Protein AF-0000000069398209 (afdb_homodimer)

Sequence (458 aa):
MAYCRQQQWPCTPEEMYFNAKDELITIVPNFSVPTENATCICISGEWGPFQPNRECAVPLWLAHTLWKRKRCSIRPPSWMAVEHLDAVLGLERQDASAFQPLPSHYIEVAHFLFTSGTDGNLPQEVFGDELSRVKDLVELVQKARWNKIMAGLATLQGAITVKLNNLAAMEINAVRPFFLGSLNMFYTYQRMEEAAIGGGSQLGGSLAPSTQPLQQQPARQLRRAGGVRMAYCRQQQWPCTPEEMYFNAKDELITIVPNFSVPTENATCICISGEWGPFQPNRECAVPLWLAHTLWKRKRCSIRPPSWMAVEHLDAVLGLERQDASAFQPLPSHYIEVAHFLFTSGTDGNLPQEVFGDELSRVKDLVELVQKARWNKIMAGLATLQGAITVKLNNLAAMEINAVRPFFLGSLNMFYTYQRMEEAAIGGGSQLGGSLAPSTQPLQQQPARQLRRAGGVR

InterPro domains:
  IPR007257 DNA replication complex GINS protein Psf2 [PTHR12772] (9-194)
  IPR021151 GINS subunit, domain A [PF05916] (79-186)
  IPR036224 GINS, helical bundle-like domain superfamily [SSF158573] (76-190)
  IPR056784 DNA replication complex GINS protein PSF2, N-terminal domain [PF25005] (12-74)
  IPR056784 DNA replication complex GINS protein PSF2, N-terminal domain [cd21694] (12-77)

Solvent-accessible surface area (backbone atoms only — not comparable to full-atom values): 26069 Å² total; per-residue (Å²): 134,74,71,63,92,59,81,78,58,94,58,50,72,68,51,33,44,64,72,33,31,75,41,74,40,44,31,32,26,70,43,66,45,97,39,99,68,16,47,47,80,49,98,91,41,76,37,49,43,32,31,60,86,32,72,27,58,37,32,37,53,57,50,49,53,36,38,76,68,68,39,35,46,59,48,69,59,76,72,63,34,60,72,48,38,52,50,48,38,54,48,44,70,70,35,81,68,50,54,61,86,57,62,48,48,47,66,34,50,49,49,44,51,66,47,71,18,78,91,46,66,42,34,50,68,44,44,46,91,46,35,68,60,38,51,50,45,53,50,50,38,50,48,53,52,46,52,46,49,50,52,51,48,52,55,47,52,54,52,49,53,59,56,53,38,54,57,28,55,66,55,49,62,59,47,45,57,54,57,54,44,54,55,47,45,54,54,49,50,53,52,48,51,49,49,58,63,63,54,66,70,65,78,71,66,76,73,57,76,74,71,62,70,76,68,73,70,70,72,76,71,73,70,71,77,72,74,78,122,132,76,72,63,91,58,81,78,57,93,58,51,73,68,51,34,43,63,72,33,30,75,41,74,39,43,30,30,25,70,45,67,44,97,40,99,67,16,46,47,80,48,98,92,42,76,36,49,43,32,30,59,87,33,74,26,59,35,32,37,53,58,49,49,53,36,37,75,69,67,39,36,45,59,50,68,58,76,72,64,35,61,70,50,38,52,50,48,38,53,49,46,71,70,36,81,67,50,53,62,86,59,62,49,48,47,66,33,49,50,49,42,51,65,47,72,18,76,92,46,66,42,34,49,67,46,43,47,90,45,34,67,59,37,52,51,46,52,50,50,36,50,50,53,52,48,52,46,49,51,53,50,49,53,53,47,52,53,52,49,53,59,57,52,38,53,58,28,55,66,55,50,61,59,48,46,58,54,57,54,43,54,52,47,47,54,54,48,50,52,51,48,51,48,51,56,64,61,52,67,71,64,80,70,66,75,74,61,77,75,73,64,71,79,71,74,74,74,76,76,72,76,77,73,80,76,76,79,127

Organism: Chlorella vulgaris (NCBI:txid3077)

Nearest PDB structures (foldseek):
  8q6o-assembly1_H  TM=6.771E-01  e=4.958E-13  Xenopus laevis
  2e9x-assembly1_B  TM=7.311E-01  e=7.344E-12  Homo sapiens
  2eho-assembly1_C  TM=7.139E-01  e=1.107E-11  Homo sapiens
  8ouw-assembly1_B  TM=6.725E-01  e=3.124E-10  Caenorhabditis elegans
  6skl-assembly1_B  TM=6.204E-01  e=7.977E-10  Saccharomyces cerevisiae S288C

Radius of gyration: 36.51 Å; Cα contacts (8 Å, |Δi|>4): 475; chains: 2; bounding box: 147×88×92 Å

pLDDT: mean 75.53, std 23.53, range [18.08, 97.75]

Structure (mmCIF, N/CA/C/O backbone):
data_AF-0000000069398209-model_v1
#
loop_
_entity.id
_entity.type
_entity.pdbx_description
1 polymer 'DNA replication complex GINS protein PSF2'
#
loop_
_atom_site.group_PDB
_atom_site.id
_atom_site.type_symbol
_atom_site.label_atom_id
_atom_site.label_alt_id
_atom_site.label_comp_id
_atom_site.label_asym_id
_atom_site.label_entity_id
_atom_site.label_seq_id
_atom_site.pdbx_PDB_ins_code
_atom_site.Cartn_x
_atom_site.Cartn_y
_atom_site.Cartn_z
_atom_site.occupancy
_atom_site.B_iso_or_equiv
_atom_site.auth_seq_id
_atom_site.auth_comp_id
_atom_site.auth_asym_id
_atom_site.auth_atom_id
_atom_site.pdbx_PDB_model_num
ATOM 1 N N . MET A 1 1 ? -25.031 28.672 3.584 1 19.11 1 MET A N 1
ATOM 2 C CA . MET A 1 1 ? -23.719 28.547 4.207 1 19.11 1 MET A CA 1
ATOM 3 C C . MET A 1 1 ? -23.094 27.188 3.879 1 19.11 1 MET A C 1
ATOM 5 O O . MET A 1 1 ? -23.312 26.203 4.586 1 19.11 1 MET A O 1
ATOM 9 N N . ALA A 1 2 ? -23.281 26.844 2.662 1 24.5 2 ALA A N 1
ATOM 10 C CA . ALA A 1 2 ? -22.953 25.578 2.01 1 24.5 2 ALA A CA 1
ATOM 11 C C . ALA A 1 2 ? -21.516 25.156 2.307 1 24.5 2 ALA A C 1
ATOM 13 O O . ALA A 1 2 ? -20.562 25.734 1.754 1 24.5 2 ALA A O 1
ATOM 14 N N . TYR A 1 3 ? -21.156 25.234 3.512 1 29.17 3 TYR A N 1
ATOM 15 C CA . TYR A 1 3 ? -19.922 24.516 3.787 1 29.17 3 TYR A CA 1
ATOM 16 C C . TYR A 1 3 ? -19.703 23.391 2.791 1 29.17 3 TYR A C 1
ATOM 18 O O . TYR A 1 3 ? -20.641 22.641 2.486 1 29.17 3 TYR A O 1
ATOM 26 N N . CYS A 1 4 ? -19.141 23.609 1.647 1 34.97 4 CYS A N 1
ATOM 27 C CA . CYS A 1 4 ? -18.734 22.766 0.537 1 34.97 4 CYS A CA 1
ATOM 28 C C . CYS A 1 4 ? -18.766 21.297 0.934 1 34.97 4 CYS A C 1
ATOM 30 O O . CYS A 1 4 ? -18.406 20.938 2.055 1 34.97 4 CYS A O 1
ATOM 32 N N . ARG A 1 5 ? -19.5 20.484 0.467 1 38.56 5 ARG A N 1
ATOM 33 C CA . ARG A 1 5 ? -19.547 19.031 0.523 1 38.56 5 ARG A CA 1
ATOM 34 C C . ARG A 1 5 ? -18.156 18.453 0.71 1 38.56 5 ARG A C 1
ATOM 36 O O . ARG A 1 5 ? -17.312 18.547 -0.186 1 38.56 5 ARG A O 1
ATOM 43 N N . GLN A 1 6 ? -17.422 18.656 1.916 1 44.78 6 GLN A N 1
ATOM 44 C CA . GLN A 1 6 ? -16.234 18.422 2.73 1 44.78 6 GLN A CA 1
ATOM 45 C C . GLN A 1 6 ? -15.469 17.203 2.246 1 44.78 6 GLN A C 1
ATOM 47 O O . GLN A 1 6 ? -16.078 16.172 1.92 1 44.78 6 GLN A O 1
ATOM 52 N N . GLN A 1 7 ? -14.391 17.484 1.475 1 55.09 7 GLN A N 1
ATOM 53 C CA . GLN A 1 7 ? -13.477 16.359 1.286 1 55.09 7 GLN A CA 1
ATOM 54 C C . GLN A 1 7 ? -13.594 15.367 2.432 1 55.09 7 GLN A C 1
ATOM 56 O O . GLN A 1 7 ? -13.547 15.75 3.604 1 55.09 7 GLN A O 1
ATOM 61 N N . GLN A 1 8 ? -14.484 14.539 2.271 1 63.69 8 GLN A N 1
ATOM 62 C CA . GLN A 1 8 ? -14.758 13.523 3.285 1 63.69 8 GLN A CA 1
ATOM 63 C C . GLN A 1 8 ? -13.477 12.805 3.699 1 63.69 8 GLN A C 1
ATOM 65 O O . GLN A 1 8 ? -12.844 12.133 2.881 1 63.69 8 GLN A O 1
ATOM 70 N N . TRP A 1 9 ? -12.82 13.531 4.617 1 75.06 9 TRP A N 1
ATOM 71 C CA . TRP A 1 9 ? -11.68 12.844 5.215 1 75.06 9 TRP A CA 1
ATOM 72 C C . TRP A 1 9 ? -12.133 11.594 5.969 1 75.06 9 TRP A C 1
ATOM 74 O O . TRP A 1 9 ? -13.219 11.57 6.551 1 75.06 9 TRP A O 1
ATOM 84 N N . PRO A 1 10 ? -11.461 10.555 5.824 1 75.94 10 PRO A N 1
ATOM 85 C CA . PRO A 1 10 ? -11.812 9.305 6.496 1 75.94 10 PRO A CA 1
ATOM 86 C C . PRO A 1 10 ? -11.672 9.391 8.016 1 75.94 10 PRO A C 1
ATOM 88 O O . PRO A 1 10 ? -11.352 8.398 8.672 1 75.94 10 PRO A O 1
ATOM 91 N N . CYS A 1 11 ? -11.75 10.594 8.594 1 81.56 11 CYS A N 1
ATOM 92 C CA . CYS A 1 11 ? -11.617 10.781 10.031 1 81.56 11 CYS A CA 1
ATOM 93 C C . CYS A 1 11 ? -12.766 11.617 10.578 1 81.56 11 CYS A C 1
ATOM 95 O O . CYS A 1 11 ? -13.195 12.586 9.953 1 81.56 11 CYS A O 1
ATOM 97 N N . THR A 1 12 ? -13.164 11.234 11.758 1 84.19 12 THR A N 1
ATOM 98 C CA . THR A 1 12 ? -14.188 12.008 12.453 1 84.19 12 THR A CA 1
ATOM 99 C C . THR A 1 12 ? -13.594 13.273 13.062 1 84.19 12 THR A C 1
ATOM 101 O O . THR A 1 12 ? -12.375 13.367 13.234 1 84.19 12 THR A O 1
ATOM 104 N N . PRO A 1 13 ? -14.461 14.188 13.359 1 85.12 13 PRO A N 1
ATOM 105 C CA . PRO A 1 13 ? -13.961 15.414 13.992 1 85.12 13 PRO A CA 1
ATOM 106 C C . PRO A 1 13 ? -13.211 15.141 15.289 1 85.12 13 PRO A C 1
ATOM 108 O O . PRO A 1 13 ? -12.219 15.812 15.586 1 85.12 13 PRO A O 1
ATOM 111 N N . GLU A 1 14 ? -13.68 14.172 16.016 1 87.12 14 GLU A N 1
ATOM 112 C CA . GLU A 1 14 ? -13.023 13.812 17.266 1 87.12 14 GLU A CA 1
ATOM 113 C C . GLU A 1 14 ? -11.633 13.25 17.016 1 87.12 14 GLU A C 1
ATOM 115 O O . GLU A 1 14 ? -10.688 13.539 17.766 1 87.12 14 GLU A O 1
ATOM 120 N N . GLU A 1 15 ? -11.555 12.523 15.977 1 88.31 15 GLU A N 1
ATOM 121 C CA . GLU A 1 15 ? -10.266 11.945 15.609 1 88.31 15 GLU A CA 1
ATOM 122 C C . GLU A 1 15 ? -9.305 13.023 15.109 1 88.31 15 GLU A C 1
ATOM 124 O O . GLU A 1 15 ? -8.109 12.977 15.391 1 88.31 15 GLU A O 1
ATOM 129 N N . MET A 1 16 ? -9.844 13.875 14.359 1 87.62 16 MET A N 1
ATOM 130 C CA . MET A 1 16 ? -9.031 14.984 13.867 1 87.62 16 MET A CA 1
ATOM 131 C C . MET A 1 16 ? -8.422 15.766 15.023 1 87.62 16 MET A C 1
ATOM 133 O O . MET A 1 16 ? -7.223 16.062 15.008 1 87.62 16 MET A O 1
ATOM 137 N N . TYR A 1 17 ? -9.273 16.031 16.016 1 89.12 17 TYR A N 1
ATOM 138 C CA . TYR A 1 17 ? -8.789 16.75 17.188 1 89.12 17 TYR A CA 1
ATOM 139 C C . TYR A 1 17 ? -7.738 15.93 17.922 1 89.12 17 TYR A C 1
ATOM 141 O O . TYR A 1 17 ? -6.699 16.469 18.328 1 89.12 17 TYR A O 1
ATOM 149 N N . PHE A 1 18 ? -8.039 14.688 18.062 1 90.69 18 PHE A N 1
ATOM 150 C CA . PHE A 1 18 ? -7.109 13.805 18.766 1 90.69 18 PHE A CA 1
ATOM 151 C C . PHE A 1 18 ? -5.746 13.805 18.078 1 90.69 18 PHE A C 1
ATOM 153 O O . PHE A 1 18 ? -4.711 13.828 18.75 1 90.69 18 PHE A O 1
ATOM 160 N N . ASN A 1 19 ? -5.773 13.891 16.812 1 88.56 19 ASN A N 1
ATOM 161 C CA . ASN A 1 19 ? -4.535 13.844 16.031 1 88.56 19 ASN A CA 1
ATOM 162 C C . ASN A 1 19 ? -3.709 15.117 16.219 1 88.56 19 ASN A C 1
ATOM 164 O O . ASN A 1 19 ? -2.479 15.078 16.172 1 88.56 19 ASN A O 1
ATOM 168 N N . ALA A 1 20 ? -4.363 16.172 16.422 1 91.5 20 ALA A N 1
ATOM 169 C CA . ALA A 1 20 ? -3.684 17.469 16.422 1 91.5 20 ALA A CA 1
ATOM 170 C C . ALA A 1 20 ? -3.594 18.031 17.844 1 91.5 20 ALA A C 1
ATOM 172 O O . ALA A 1 20 ? -3.07 19.125 18.047 1 91.5 20 ALA A O 1
ATOM 173 N N . LYS A 1 21 ? -4.086 17.422 18.906 1 90.88 21 LYS A N 1
ATOM 174 C CA . LYS A 1 21 ? -4.25 17.938 20.25 1 90.88 21 LYS A CA 1
ATOM 175 C C . LYS A 1 21 ? -2.916 18.406 20.828 1 90.88 21 LYS A C 1
ATOM 177 O O . LYS A 1 21 ? -2.873 19.328 21.641 1 90.88 21 LYS A O 1
ATOM 182 N N . ASP A 1 22 ? -1.865 17.812 20.359 1 89.81 22 ASP A N 1
ATOM 183 C CA . ASP A 1 22 ? -0.565 18.141 20.938 1 89.81 22 ASP A CA 1
ATOM 184 C C . ASP A 1 22 ? 0.169 19.172 20.094 1 89.81 22 ASP A C 1
ATOM 186 O O . ASP A 1 22 ? 1.287 19.578 20.422 1 89.81 22 ASP A O 1
ATOM 190 N N . GLU A 1 23 ? -0.474 19.578 19.078 1 91.25 23 GLU A N 1
ATOM 191 C CA . GLU A 1 23 ? 0.116 20.641 18.281 1 91.25 23 GLU A CA 1
ATOM 192 C C . GLU A 1 23 ? 0.112 21.969 19.047 1 91.25 23 GLU A C 1
ATOM 194 O O . GLU A 1 23 ? -0.843 22.266 19.766 1 91.25 23 GLU A O 1
ATOM 199 N N . LEU A 1 24 ? 1.182 22.75 18.844 1 92.19 24 LEU A N 1
ATOM 200 C CA . LEU A 1 24 ? 1.31 24.016 19.578 1 92.19 24 LEU A CA 1
ATOM 201 C C . LEU A 1 24 ? 0.576 25.141 18.859 1 92.19 24 LEU A C 1
ATOM 203 O O . LEU A 1 24 ? 0.608 25.219 17.641 1 92.19 24 LEU A O 1
ATOM 207 N N . ILE A 1 25 ? -0.044 25.875 19.641 1 94.62 25 ILE A N 1
ATOM 208 C CA . ILE A 1 25 ? -0.736 27.062 19.141 1 94.62 25 ILE A CA 1
ATOM 209 C C . ILE A 1 25 ? -0.474 28.25 20.078 1 94.62 25 ILE A C 1
ATOM 211 O O . ILE A 1 25 ? -0.194 28.062 21.266 1 94.62 25 ILE A O 1
ATOM 215 N N . THR A 1 26 ? -0.506 29.422 19.531 1 96.12 26 THR A N 1
ATOM 216 C CA . THR A 1 26 ? -0.22 30.641 20.297 1 96.12 26 THR A CA 1
ATOM 217 C C . THR A 1 26 ? -1.483 31.156 20.984 1 96.12 26 THR A C 1
ATOM 219 O O . THR A 1 26 ? -2.543 31.234 20.359 1 96.12 26 THR A O 1
ATOM 222 N N . ILE A 1 27 ? -1.378 31.484 22.266 1 95.88 27 ILE A N 1
ATOM 223 C CA . ILE A 1 27 ? -2.506 32.062 22.984 1 95.88 27 ILE A CA 1
ATOM 224 C C . ILE A 1 27 ? -2.055 33.312 23.734 1 95.88 27 ILE A C 1
ATOM 226 O O . ILE A 1 27 ? -0.855 33.562 23.875 1 95.88 27 ILE A O 1
ATOM 230 N N . VAL A 1 28 ? -2.988 34.094 24.062 1 96.19 28 VAL A N 1
ATOM 231 C CA . VAL A 1 28 ? -2.781 35.25 24.938 1 96.19 28 VAL A CA 1
ATOM 232 C C . VAL A 1 28 ? -3.6 35.094 26.219 1 96.19 28 VAL A C 1
ATOM 234 O O . VAL A 1 28 ? -4.816 35.281 26.219 1 96.19 28 VAL A O 1
ATOM 237 N N . PRO A 1 29 ? -2.949 34.688 27.281 1 94.5 29 PRO A N 1
ATOM 238 C CA . PRO A 1 29 ? -3.676 34.469 28.531 1 94.5 29 PRO A CA 1
ATOM 239 C C . PRO A 1 29 ? -4.164 35.781 29.156 1 94.5 29 PRO A C 1
ATOM 241 O O . PRO A 1 29 ? -3.578 36.844 28.938 1 94.5 29 PRO A O 1
ATOM 244 N N . ASN A 1 30 ? -5.246 35.719 29.844 1 93.25 30 ASN A N 1
ATOM 245 C CA . ASN A 1 30 ? -5.77 36.844 30.594 1 93.25 30 ASN A CA 1
ATOM 246 C C . ASN A 1 30 ? -5.594 36.656 32.094 1 93.25 30 ASN A C 1
ATOM 248 O O . ASN A 1 30 ? -6.207 37.375 32.875 1 93.25 30 ASN A O 1
ATOM 252 N N . PHE A 1 31 ? -4.797 35.656 32.469 1 89.5 31 PHE A N 1
ATOM 253 C CA . PHE A 1 31 ? -4.531 35.344 33.844 1 89.5 31 PHE A CA 1
ATOM 254 C C . PHE A 1 31 ? -3.037 35.156 34.094 1 89.5 31 PHE A C 1
ATOM 256 O O . PHE A 1 31 ? -2.256 35.125 33.156 1 89.5 31 PHE A O 1
ATOM 263 N N . SER A 1 32 ? -2.598 35.281 35.312 1 86.56 32 SER A N 1
ATOM 264 C CA . SER A 1 32 ? -1.21 35.031 35.656 1 86.56 32 SER A CA 1
ATOM 265 C C . SER A 1 32 ? -1.109 33.906 36.688 1 86.56 32 SER A C 1
ATOM 267 O O . SER A 1 32 ? -1.95 33.781 37.562 1 86.56 32 SER A O 1
ATOM 269 N N . VAL A 1 33 ? -0.291 33 36.438 1 82.19 33 VAL A N 1
ATOM 270 C CA . VAL A 1 33 ? -0.058 31.906 37.375 1 82.19 33 VAL A CA 1
ATOM 271 C C . VAL A 1 33 ? 0.985 32.344 38.406 1 82.19 33 VAL A C 1
ATOM 273 O O . VAL A 1 33 ? 2.027 32.875 38.062 1 82.19 33 VAL A O 1
ATOM 276 N N . PRO A 1 34 ? 0.628 32.125 39.688 1 79.81 34 PRO A N 1
ATOM 277 C CA . PRO A 1 34 ? 1.493 32.531 40.781 1 79.81 34 PRO A CA 1
ATOM 278 C C . PRO A 1 34 ? 2.746 31.688 40.906 1 79.81 34 PRO A C 1
ATOM 280 O O . PRO A 1 34 ? 3.047 31.188 42 1 79.81 34 PRO A O 1
ATOM 283 N N . THR A 1 35 ? 3.217 31.25 39.875 1 78.44 35 THR A N 1
ATOM 284 C CA . THR A 1 35 ? 4.473 30.5 39.938 1 78.44 35 THR A CA 1
ATOM 285 C C . THR A 1 35 ? 5.637 31.375 39.469 1 78.44 35 THR A C 1
ATOM 287 O O . THR A 1 35 ? 5.438 32.406 38.812 1 78.44 35 THR A O 1
ATOM 290 N N . GLU A 1 36 ? 6.785 31.109 40 1 76.31 36 GLU A N 1
ATOM 291 C CA . GLU A 1 36 ? 7.98 31.906 39.75 1 76.31 36 GLU A CA 1
ATOM 292 C C . GLU A 1 36 ? 8.156 32.219 38.25 1 76.31 36 GLU A C 1
ATOM 294 O O . GLU A 1 36 ? 8.492 33.312 37.875 1 76.31 36 GLU A O 1
ATOM 299 N N . ASN A 1 37 ? 7.801 31.266 37.469 1 76.75 37 ASN A N 1
ATOM 300 C CA . ASN A 1 37 ? 8.008 31.484 36.062 1 76.75 37 ASN A CA 1
ATOM 301 C C . ASN A 1 37 ? 6.688 31.578 35.281 1 76.75 37 ASN A C 1
ATOM 303 O O . ASN A 1 37 ? 6.668 31.578 34.062 1 76.75 37 ASN A O 1
ATOM 307 N N . ALA A 1 38 ? 5.562 31.734 36.094 1 78.81 38 ALA A N 1
ATOM 308 C CA . ALA A 1 38 ? 4.215 31.828 35.531 1 78.81 38 ALA A CA 1
ATOM 309 C C . ALA A 1 38 ? 3.918 30.656 34.594 1 78.81 38 ALA A C 1
ATOM 311 O O . ALA A 1 38 ? 3.271 30.828 33.562 1 78.81 38 ALA A O 1
ATOM 312 N N . THR A 1 39 ? 4.598 29.562 34.906 1 82.44 39 THR A N 1
ATOM 313 C CA . THR A 1 39 ? 4.43 28.375 34.094 1 82.44 39 THR A CA 1
ATOM 314 C C . THR A 1 39 ? 3.555 27.344 34.781 1 82.44 39 THR A C 1
ATOM 316 O O . THR A 1 39 ? 3.342 27.438 36 1 82.44 39 THR A O 1
ATOM 319 N N . CYS A 1 40 ? 2.855 26.594 34 1 79.5 40 CYS A N 1
ATOM 320 C CA . CYS A 1 40 ? 2.051 25.5 34.531 1 79.5 40 CYS A CA 1
ATOM 321 C C . CYS A 1 40 ? 2.65 24.156 34.125 1 79.5 40 CYS A C 1
ATOM 323 O O . CYS A 1 40 ? 2.965 23.922 32.969 1 79.5 40 CYS A O 1
ATOM 325 N N . ILE A 1 41 ? 2.957 23.391 35.156 1 77.44 41 ILE A N 1
ATOM 326 C CA . ILE A 1 41 ? 3.502 22.062 34.906 1 77.44 41 ILE A CA 1
ATOM 327 C C . ILE A 1 41 ? 2.363 21.047 34.812 1 77.44 41 ILE A C 1
ATOM 329 O O . ILE A 1 41 ? 1.523 20.938 35.688 1 77.44 41 ILE A O 1
ATOM 333 N N . CYS A 1 42 ? 2.236 20.547 33.625 1 76.38 42 CYS A N 1
ATOM 334 C CA . CYS A 1 42 ? 1.275 19.469 33.406 1 76.38 42 CYS A CA 1
ATOM 335 C C . CYS A 1 42 ? 1.983 18.156 33.062 1 76.38 42 CYS A C 1
ATOM 337 O O . CYS A 1 42 ? 3.211 18.125 32.938 1 76.38 42 CYS A O 1
ATOM 339 N N . ILE A 1 43 ? 1.231 17.047 33.094 1 74.44 43 ILE A N 1
ATOM 340 C CA . ILE A 1 43 ? 1.755 15.719 32.781 1 74.44 43 ILE A CA 1
ATOM 341 C C . ILE A 1 43 ? 2.492 15.758 31.438 1 74.44 43 ILE A C 1
ATOM 343 O O . ILE A 1 43 ? 3.521 15.094 31.281 1 74.44 43 ILE A O 1
ATOM 347 N N . SER A 1 44 ? 1.97 16.578 30.594 1 75.44 44 SER A N 1
ATOM 348 C CA . SER A 1 44 ? 2.51 16.594 29.25 1 75.44 44 SER A CA 1
ATOM 349 C C . SER A 1 44 ? 3.688 17.562 29.125 1 75.44 44 SER A C 1
ATOM 351 O O . SER A 1 44 ? 4.375 17.594 28.109 1 75.44 44 SER A O 1
ATOM 353 N N . GLY A 1 45 ? 3.965 18.312 30.188 1 80.62 45 GLY A N 1
ATOM 354 C CA . GLY A 1 45 ? 5.086 19.234 30.125 1 80.62 45 GLY A CA 1
ATOM 355 C C . GLY A 1 45 ? 4.809 20.547 30.828 1 80.62 45 GLY A C 1
ATOM 356 O O . GLY A 1 45 ? 3.83 20.672 31.578 1 80.62 45 GLY A O 1
ATOM 357 N N . GLU A 1 46 ? 5.781 21.375 30.719 1 82.88 46 GLU A N 1
ATOM 358 C CA . GLU A 1 46 ? 5.66 22.703 31.297 1 82.88 46 GLU A CA 1
ATOM 359 C C . GLU A 1 46 ? 5.262 23.734 30.234 1 82.88 46 GLU A C 1
ATOM 361 O O . GLU A 1 46 ? 5.867 23.781 29.156 1 82.88 46 GLU A O 1
ATOM 366 N N . TRP A 1 47 ? 4.164 24.344 30.562 1 86.69 47 TRP A N 1
ATOM 367 C CA . TRP A 1 47 ? 3.67 25.312 29.594 1 86.69 47 TRP A CA 1
ATOM 368 C C . TRP A 1 47 ? 3.586 26.703 30.219 1 86.69 47 TRP A C 1
ATOM 370 O O . TRP A 1 47 ? 3.342 26.844 31.422 1 86.69 47 TRP A O 1
ATOM 380 N N . GLY A 1 48 ? 3.783 27.75 29.406 1 82.31 48 GLY A N 1
ATOM 381 C CA . GLY A 1 48 ? 3.781 29.141 29.844 1 82.31 48 GLY A CA 1
ATOM 382 C C . GLY A 1 48 ? 4.887 29.969 29.219 1 82.31 48 GLY A C 1
ATOM 383 O O . GLY A 1 48 ? 5.395 29.625 28.156 1 82.31 48 GLY A O 1
ATOM 384 N N . PRO A 1 49 ? 5.008 31.047 29.672 1 84.75 49 PRO A N 1
ATOM 385 C CA . PRO A 1 49 ? 4.445 31.719 30.844 1 84.75 49 PRO A CA 1
ATOM 386 C C . PRO A 1 49 ? 3.033 32.25 30.609 1 84.75 49 PRO A C 1
ATOM 388 O O . PRO A 1 49 ? 2.775 32.906 29.594 1 84.75 49 PRO A O 1
ATOM 391 N N . PHE A 1 50 ? 2.238 32 31.625 1 90.69 50 PHE A N 1
ATOM 392 C CA . PHE A 1 50 ? 0.877 32.531 31.562 1 90.69 50 PHE A CA 1
ATOM 393 C C . PHE A 1 50 ? 0.792 33.906 32.219 1 90.69 50 PHE A C 1
ATOM 395 O O . PHE A 1 50 ? 0.657 34.031 33.438 1 90.69 50 PHE A O 1
ATOM 402 N N . GLN A 1 51 ? 1.029 34.906 31.359 1 90.31 51 GLN A N 1
ATOM 403 C CA . GLN A 1 51 ? 0.928 36.281 31.797 1 90.31 51 GLN A CA 1
ATOM 404 C C . GLN A 1 51 ? -0.042 37.062 30.906 1 90.31 51 GLN A C 1
ATOM 406 O O . GLN A 1 51 ? -0.105 36.844 29.688 1 90.31 51 GLN A O 1
ATOM 411 N N . PRO A 1 52 ? -0.704 37.969 31.594 1 91.25 52 PRO A N 1
ATOM 412 C CA . PRO A 1 52 ? -1.65 38.75 30.781 1 91.25 52 PRO A CA 1
ATOM 413 C C . PRO A 1 52 ? -0.974 39.5 29.641 1 91.25 52 PRO A C 1
ATOM 415 O O . PRO A 1 52 ? 0.12 40.031 29.812 1 91.25 52 PRO A O 1
ATOM 418 N N . ASN A 1 53 ? -1.577 39.5 28.453 1 89.44 53 ASN A N 1
ATOM 419 C CA . ASN A 1 53 ? -1.211 40.219 27.234 1 89.44 53 ASN A CA 1
ATOM 420 C C . ASN A 1 53 ? 0.145 39.75 26.703 1 89.44 53 ASN A C 1
ATOM 422 O O . ASN A 1 53 ? 0.818 40.5 26 1 89.44 53 ASN A O 1
ATOM 426 N N . ARG A 1 54 ? 0.64 38.688 27.219 1 91.94 54 ARG A N 1
ATOM 427 C CA . ARG A 1 54 ? 1.854 38.094 26.672 1 91.94 54 ARG A CA 1
ATOM 428 C C . ARG A 1 54 ? 1.545 36.781 25.969 1 91.94 54 ARG A C 1
ATOM 430 O O . ARG A 1 54 ? 0.914 35.875 26.547 1 91.94 54 ARG A O 1
ATOM 437 N N . GLU A 1 55 ? 2.07 36.688 24.812 1 94.5 55 GLU A N 1
ATOM 438 C CA . GLU A 1 55 ? 1.793 35.5 24.016 1 94.5 55 GLU A CA 1
ATOM 439 C C . GLU A 1 55 ? 2.605 34.312 24.516 1 94.5 55 GLU A C 1
ATOM 441 O O . GLU A 1 55 ? 3.738 34.469 24.969 1 94.5 55 GLU A O 1
ATOM 446 N N . CYS A 1 56 ? 2.021 33.156 24.469 1 92.56 56 CYS A N 1
ATOM 447 C CA . CYS A 1 56 ? 2.734 31.922 24.766 1 92.56 56 CYS A CA 1
ATOM 448 C C . CYS A 1 56 ? 2.221 30.766 23.922 1 92.56 56 CYS A C 1
ATOM 450 O O . CYS A 1 56 ? 1.083 30.797 23.453 1 92.56 56 CYS A O 1
ATOM 452 N N . ALA A 1 57 ? 3.09 29.781 23.75 1 94 57 ALA A N 1
ATOM 453 C CA . ALA A 1 57 ? 2.738 28.625 22.953 1 94 57 ALA A CA 1
ATOM 454 C C . ALA A 1 57 ? 2.32 27.453 23.828 1 94 57 ALA A C 1
ATOM 456 O O . ALA A 1 57 ? 3.037 27.078 24.766 1 94 57 ALA A O 1
ATOM 457 N N . VAL A 1 58 ? 1.125 26.906 23.547 1 93.31 58 VAL A N 1
ATOM 458 C CA . VAL A 1 58 ? 0.619 25.781 24.312 1 93.31 58 VAL A CA 1
ATOM 459 C C . VAL A 1 58 ? 0.024 24.734 23.375 1 93.31 58 VAL A C 1
ATOM 461 O O . VAL A 1 58 ? -0.289 25.031 22.219 1 93.31 58 VAL A O 1
ATOM 464 N N . PRO A 1 59 ? -0.124 23.547 23.844 1 93.25 59 PRO A N 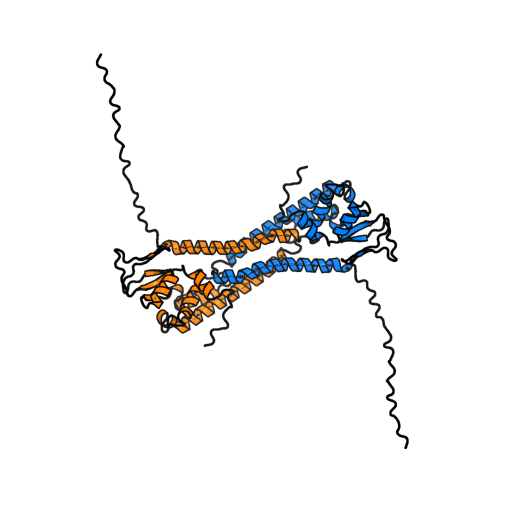1
ATOM 465 C CA . PRO A 1 59 ? -0.809 22.547 23.031 1 93.25 59 PRO A CA 1
ATOM 466 C C . PRO A 1 59 ? -2.273 22.891 22.766 1 93.25 59 PRO A C 1
ATOM 468 O O . PRO A 1 59 ? -2.9 23.578 23.578 1 93.25 59 PRO A O 1
ATOM 471 N N . LEU A 1 60 ? -2.762 22.391 21.719 1 93.56 60 LEU A N 1
ATOM 472 C CA . LEU A 1 60 ? -4.113 22.703 21.266 1 93.56 60 LEU A CA 1
ATOM 473 C C . LEU A 1 60 ? -5.141 22.375 22.328 1 93.56 60 LEU A C 1
ATOM 475 O O . LEU A 1 60 ? -6.082 23.141 22.562 1 93.56 60 LEU A O 1
ATOM 479 N N . TRP A 1 61 ? -4.949 21.25 22.969 1 91.69 61 TRP A N 1
ATOM 480 C CA . TRP A 1 61 ? -5.918 20.828 23.984 1 91.69 61 TRP A CA 1
ATOM 481 C C . TRP A 1 61 ? -5.945 21.812 25.141 1 91.69 61 TRP A C 1
ATOM 483 O O . TRP A 1 61 ? -7.012 22.109 25.688 1 91.69 61 TRP A O 1
ATOM 493 N N . LEU A 1 62 ? -4.875 22.297 25.562 1 92.12 62 LEU A N 1
ATOM 494 C CA . LEU A 1 62 ? -4.797 23.266 26.641 1 92.12 62 LEU A CA 1
ATOM 495 C C . LEU A 1 62 ? -5.395 24.609 26.219 1 92.12 62 LEU A C 1
ATOM 497 O O . LEU A 1 62 ? -6.117 25.25 26.984 1 92.12 62 LEU A O 1
ATOM 501 N N . ALA A 1 63 ? -5.043 24.953 25.031 1 93.06 63 ALA A N 1
ATOM 502 C CA . ALA A 1 63 ? -5.625 26.188 24.484 1 93.06 63 ALA A CA 1
ATOM 503 C C . ALA A 1 63 ? -7.148 26.125 24.484 1 93.06 63 ALA A C 1
ATOM 505 O O . ALA A 1 63 ? -7.82 27.078 24.875 1 93.06 63 ALA A O 1
ATOM 506 N N . HIS A 1 64 ? -7.617 25.016 24.078 1 92 64 HIS A N 1
ATOM 507 C CA . HIS A 1 64 ? -9.055 24.797 24.016 1 92 64 HIS A CA 1
ATOM 508 C C . HIS A 1 64 ? -9.688 24.906 25.406 1 92 64 HIS A C 1
ATOM 510 O O . HIS A 1 64 ? -10.703 25.578 25.578 1 92 64 HIS A O 1
ATOM 516 N N . THR A 1 65 ? -9.055 24.281 26.312 1 91.19 65 THR A N 1
ATOM 517 C CA . THR A 1 65 ? -9.555 24.266 27.688 1 91.19 65 THR A CA 1
ATOM 518 C C . THR A 1 65 ? -9.57 25.688 28.281 1 91.19 65 THR A C 1
ATOM 520 O O . THR A 1 65 ? -10.555 26.094 28.875 1 91.19 65 THR A O 1
ATOM 523 N N . LEU A 1 66 ? -8.547 26.375 28.109 1 91.5 66 LEU A N 1
ATOM 524 C CA . LEU A 1 66 ? -8.422 27.719 28.641 1 91.5 66 LEU A CA 1
ATOM 525 C C . LEU A 1 66 ? -9.398 28.672 27.953 1 91.5 66 LEU A C 1
ATOM 527 O O . LEU A 1 66 ? -9.984 29.547 28.594 1 91.5 66 LEU A O 1
ATOM 531 N N . TRP A 1 67 ? -9.562 28.484 26.688 1 92.44 67 TRP A N 1
ATOM 532 C CA . TRP A 1 67 ? -10.492 29.312 25.922 1 92.44 67 TRP A CA 1
ATOM 533 C C . TRP A 1 67 ? -11.93 29.094 26.391 1 92.44 67 TRP A C 1
ATOM 535 O O . TRP A 1 67 ? -12.688 30.047 26.547 1 92.44 67 TRP A O 1
ATOM 545 N N . LYS A 1 68 ? -12.242 27.875 26.578 1 90.31 68 LYS A N 1
ATOM 546 C CA . LYS A 1 68 ? -13.586 27.547 27.031 1 90.31 68 LYS A CA 1
ATOM 547 C C . LYS A 1 68 ? -13.875 28.203 28.375 1 90.31 68 LYS A C 1
ATOM 549 O O . LYS A 1 68 ? -15.016 28.594 28.656 1 90.31 68 LYS A O 1
ATOM 554 N N . ARG A 1 69 ? -12.867 28.375 29.156 1 90.94 69 ARG A N 1
ATOM 555 C CA . ARG A 1 69 ? -12.984 28.984 30.469 1 90.94 69 ARG A CA 1
ATOM 556 C C . ARG A 1 69 ? -12.82 30.5 30.406 1 90.94 69 ARG A C 1
ATOM 558 O O . ARG A 1 69 ? -12.797 31.172 31.438 1 90.94 69 ARG A O 1
ATOM 565 N N . LYS A 1 70 ? -12.648 31.016 29.188 1 91.12 70 LYS A N 1
ATOM 566 C CA . LYS A 1 70 ? -12.508 32.438 28.922 1 91.12 70 LYS A CA 1
ATOM 567 C C . LYS A 1 70 ? -11.266 33 29.609 1 91.12 70 LYS A C 1
ATOM 569 O O . LYS A 1 70 ? -11.297 34.125 30.125 1 91.12 70 LYS A O 1
ATOM 574 N N . ARG A 1 71 ? -10.242 32.188 29.578 1 93.12 71 ARG A N 1
ATOM 575 C CA . ARG A 1 71 ? -9.016 32.562 30.266 1 93.12 71 ARG A CA 1
ATOM 576 C C . ARG A 1 71 ? -7.938 32.969 29.266 1 93.12 71 ARG A C 1
ATOM 578 O O . ARG A 1 71 ? -6.824 33.344 29.656 1 93.12 71 ARG A O 1
ATOM 585 N N . CYS A 1 72 ? -8.297 32.875 28.031 1 94.38 72 CYS A N 1
ATOM 586 C CA . CYS A 1 72 ? -7.316 33.25 27.031 1 94.38 72 CYS A CA 1
ATOM 587 C C . CYS A 1 72 ? -7.988 33.562 25.703 1 94.38 72 CYS A C 1
ATOM 589 O O . CYS A 1 72 ? -9.18 33.281 25.531 1 94.38 72 CYS A O 1
ATOM 591 N N . SER A 1 73 ? -7.234 34.188 24.844 1 93.88 73 SER A N 1
ATOM 592 C CA . SER A 1 73 ? -7.59 34.344 23.438 1 93.88 73 SER A CA 1
ATOM 593 C C . SER A 1 73 ? -6.613 33.562 22.547 1 93.88 73 SER A C 1
ATOM 595 O O . SER A 1 73 ? -5.422 33.5 22.844 1 93.88 73 SER A O 1
ATOM 597 N N . ILE A 1 74 ? -7.117 33 21.562 1 95.06 74 ILE A N 1
ATOM 598 C CA . ILE A 1 74 ? -6.297 32.188 20.672 1 95.06 74 ILE A CA 1
ATOM 599 C C . ILE A 1 74 ? -5.914 33.031 19.438 1 95.06 74 ILE A C 1
ATOM 601 O O . ILE A 1 74 ? -6.754 33.719 18.859 1 95.06 74 ILE A O 1
ATOM 605 N N . ARG A 1 75 ? -4.617 32.938 19.094 1 95.62 75 ARG A N 1
ATOM 606 C CA . ARG A 1 75 ? -4.121 33.594 17.891 1 95.62 75 ARG A CA 1
ATOM 607 C C . ARG A 1 75 ? -4.008 32.594 16.734 1 95.62 75 ARG A C 1
ATOM 609 O O . ARG A 1 75 ? -3.576 31.453 16.938 1 95.62 75 ARG A O 1
ATOM 616 N N . PRO A 1 76 ? -4.457 33.031 15.609 1 94.94 76 PRO A N 1
ATOM 617 C CA . PRO A 1 76 ? -4.305 32.125 14.461 1 94.94 76 PRO A CA 1
ATOM 618 C C . PRO A 1 76 ? -2.844 31.859 14.109 1 94.94 76 PRO A C 1
ATOM 620 O O . PRO A 1 76 ? -2.004 32.75 14.234 1 94.94 76 PRO A O 1
ATOM 623 N N . PRO A 1 77 ? -2.578 30.672 13.805 1 95.62 77 PRO A N 1
ATOM 624 C CA . PRO A 1 77 ? -1.22 30.375 13.336 1 95.62 77 PRO A CA 1
ATOM 625 C C . PRO A 1 77 ? -0.806 31.234 12.141 1 95.62 77 PRO A C 1
ATOM 627 O O . PRO A 1 77 ? -1.653 31.609 11.336 1 95.62 77 PRO A O 1
ATOM 630 N N . SER A 1 78 ? 0.541 31.391 11.969 1 95.06 78 SER A N 1
ATOM 631 C CA . SER A 1 78 ? 1.075 32.281 10.945 1 95.06 78 SER A CA 1
ATOM 632 C C . SER A 1 78 ? 0.777 31.766 9.547 1 95.06 78 SER A C 1
ATOM 634 O O . SER A 1 78 ? 0.565 32.562 8.617 1 95.06 78 SER A O 1
ATOM 636 N N . TRP A 1 79 ? 0.713 30.484 9.43 1 95.44 79 TRP A N 1
ATOM 637 C CA . TRP A 1 79 ? 0.502 29.906 8.102 1 95.44 79 TRP A CA 1
ATOM 638 C C . TRP A 1 79 ? -0.932 30.125 7.637 1 95.44 79 TRP A C 1
ATOM 640 O O . TRP A 1 79 ? -1.243 29.938 6.457 1 95.44 79 TRP A O 1
ATOM 650 N N . MET A 1 80 ? -1.829 30.531 8.516 1 96.62 80 MET A N 1
ATOM 651 C CA . MET A 1 80 ? -3.23 30.734 8.156 1 96.62 80 MET A CA 1
ATOM 652 C C . MET A 1 80 ? -3.477 32.188 7.723 1 96.62 80 MET A C 1
ATOM 654 O O . MET A 1 80 ? -4.613 32.562 7.441 1 96.62 80 MET A O 1
ATOM 658 N N . ALA A 1 81 ? -2.412 32.938 7.691 1 96.81 81 ALA A N 1
ATOM 659 C CA . ALA A 1 81 ? -2.553 34.312 7.191 1 96.81 81 ALA A CA 1
ATOM 660 C C . ALA A 1 81 ? -3.021 34.312 5.738 1 96.81 81 ALA A C 1
ATOM 662 O O . ALA A 1 81 ? -2.582 33.5 4.934 1 96.81 81 ALA A O 1
ATOM 663 N N . VAL A 1 82 ? -3.85 35.25 5.398 1 97.44 82 VAL A N 1
ATOM 664 C CA . VAL A 1 82 ? -4.449 35.344 4.07 1 97.44 82 VAL A CA 1
ATOM 665 C C . VAL A 1 82 ? -3.35 35.438 3.016 1 97.44 82 VAL A C 1
ATOM 667 O O . VAL A 1 82 ? -3.395 34.75 1.997 1 97.44 82 VAL A O 1
ATOM 670 N N . GLU A 1 83 ? -2.373 36.25 3.258 1 97 83 GLU A N 1
ATOM 671 C CA . GLU A 1 83 ? -1.283 36.438 2.305 1 97 83 GLU A CA 1
ATOM 672 C C . GLU A 1 83 ? -0.52 35.156 2.078 1 97 83 GLU A C 1
ATOM 674 O O . GLU A 1 83 ? -0.177 34.812 0.941 1 97 83 GLU A O 1
ATOM 679 N N . HIS A 1 84 ? -0.286 34.406 3.131 1 97.44 84 HIS A N 1
ATOM 680 C CA . HIS A 1 84 ? 0.446 33.156 3.045 1 97.44 84 HIS A CA 1
ATOM 681 C C . HIS A 1 84 ? -0.356 32.125 2.287 1 97.44 84 HIS A C 1
ATOM 683 O O . HIS A 1 84 ? 0.174 31.438 1.396 1 97.44 84 HIS A O 1
ATOM 689 N N . LEU A 1 85 ? -1.591 31.984 2.654 1 97.75 85 LEU A N 1
ATOM 690 C CA . LEU A 1 85 ? -2.457 30.984 2.029 1 97.75 85 LEU A CA 1
ATOM 691 C C . LEU A 1 85 ? -2.631 31.281 0.542 1 97.75 85 LEU A C 1
ATOM 693 O O . LEU A 1 85 ? -2.664 30.359 -0.277 1 97.75 85 LEU A O 1
ATOM 697 N N . ASP A 1 86 ? -2.768 32.562 0.247 1 97.69 86 ASP A N 1
ATOM 698 C CA . ASP A 1 86 ? -2.871 32.969 -1.153 1 97.69 86 ASP A CA 1
ATOM 699 C C . ASP A 1 86 ? -1.613 32.594 -1.929 1 97.69 86 ASP A C 1
ATOM 701 O O . ASP A 1 86 ? -1.697 32.094 -3.055 1 97.69 86 ASP A O 1
ATOM 705 N N . ALA A 1 87 ? -0.515 32.812 -1.329 1 97.31 87 ALA A N 1
ATOM 706 C CA . ALA A 1 87 ? 0.763 32.469 -1.944 1 97.31 87 ALA A CA 1
ATOM 707 C C . ALA A 1 87 ? 0.882 30.953 -2.141 1 97.31 87 ALA A C 1
ATOM 709 O O . ALA A 1 87 ? 1.289 30.484 -3.207 1 97.31 87 ALA A O 1
ATOM 710 N N . VAL A 1 88 ? 0.539 30.219 -1.119 1 97.06 88 VAL A N 1
ATOM 711 C CA . VAL A 1 88 ? 0.602 28.75 -1.173 1 97.06 88 VAL A CA 1
ATOM 712 C C . VAL A 1 88 ? -0.319 28.234 -2.275 1 97.06 88 VAL A C 1
ATOM 714 O O . VAL A 1 88 ? 0.06 27.359 -3.047 1 97.06 88 VAL A O 1
ATOM 717 N N . LEU A 1 89 ? -1.523 28.781 -2.334 1 97.5 89 LEU A N 1
ATOM 718 C CA . LEU A 1 89 ? -2.492 28.391 -3.348 1 97.5 89 LEU A CA 1
ATOM 719 C C . LEU A 1 89 ? -1.942 28.625 -4.75 1 97.5 89 LEU A C 1
ATOM 721 O O . LEU A 1 89 ? -2.045 27.75 -5.617 1 97.5 89 LEU A O 1
ATOM 725 N N . GLY A 1 90 ? -1.365 29.797 -4.953 1 97.06 90 GLY A N 1
ATOM 726 C CA . GLY A 1 90 ? -0.768 30.109 -6.242 1 97.06 90 GLY A CA 1
ATOM 727 C C . GLY A 1 90 ? 0.339 29.156 -6.637 1 97.06 90 GLY A C 1
ATOM 728 O O . GLY A 1 90 ? 0.368 28.672 -7.766 1 97.06 90 GLY A O 1
ATOM 729 N N . LEU A 1 91 ? 1.188 28.875 -5.703 1 95.56 91 LEU A N 1
ATOM 730 C CA . LEU A 1 91 ? 2.312 27.969 -5.953 1 95.56 91 LEU A CA 1
ATOM 731 C C . LEU A 1 91 ? 1.83 26.547 -6.188 1 95.56 91 LEU A C 1
ATOM 733 O O . LEU A 1 91 ? 2.383 25.828 -7.02 1 95.56 91 LEU A O 1
ATOM 737 N N . GLU A 1 92 ? 0.8 26.109 -5.414 1 95 92 GLU A N 1
ATOM 738 C CA . GLU A 1 92 ? 0.226 24.766 -5.574 1 95 92 GLU A CA 1
ATOM 739 C C . GLU A 1 92 ? -0.369 24.594 -6.969 1 95 92 GLU A C 1
ATOM 741 O O . GLU A 1 92 ? -0.271 23.516 -7.555 1 95 92 GLU A O 1
ATOM 746 N N . ARG A 1 93 ? -0.941 25.625 -7.441 1 94.38 93 ARG A N 1
ATOM 747 C CA . ARG A 1 93 ? -1.584 25.562 -8.75 1 94.38 93 ARG A CA 1
ATOM 748 C C . ARG A 1 93 ? -0.551 25.625 -9.875 1 94.38 93 ARG A C 1
ATOM 750 O O . ARG A 1 93 ? -0.751 25.031 -10.938 1 94.38 93 ARG A O 1
ATOM 757 N N . GLN A 1 94 ? 0.531 26.25 -9.633 1 93.31 94 GLN A N 1
ATOM 758 C CA . GLN A 1 94 ? 1.568 26.438 -10.648 1 93.31 94 GLN A CA 1
ATOM 759 C C . GLN A 1 94 ? 2.449 25.188 -10.766 1 93.31 94 GLN A C 1
ATOM 761 O O . GLN A 1 94 ? 2.848 24.812 -11.867 1 93.31 94 GLN A O 1
ATOM 766 N N . ASP A 1 95 ? 2.752 24.625 -9.602 1 88.38 95 ASP A N 1
ATOM 767 C CA . ASP A 1 95 ? 3.666 23.5 -9.578 1 88.38 95 ASP A CA 1
ATOM 768 C C . ASP A 1 95 ? 2.914 22.188 -9.32 1 88.38 95 ASP A C 1
ATOM 770 O O . ASP A 1 95 ? 2.529 21.891 -8.188 1 88.38 95 ASP A O 1
ATOM 774 N N . ALA A 1 96 ? 2.838 21.406 -10.32 1 82.69 96 ALA A N 1
ATOM 775 C CA . ALA A 1 96 ? 2.1 20.156 -10.195 1 82.69 96 ALA A CA 1
ATOM 776 C C . ALA A 1 96 ? 2.98 19.062 -9.594 1 82.69 96 ALA A C 1
ATOM 778 O O . ALA A 1 96 ? 2.477 18.031 -9.125 1 82.69 96 ALA A O 1
ATOM 779 N N . SER A 1 97 ? 4.223 19.344 -9.508 1 80.88 97 SER A N 1
ATOM 780 C CA . SER A 1 97 ? 5.145 18.266 -9.188 1 80.88 97 SER A CA 1
ATOM 781 C C . SER A 1 97 ? 5.48 18.25 -7.699 1 80.88 97 SER A C 1
ATOM 783 O O . SER A 1 97 ? 5.93 17.234 -7.168 1 80.88 97 SER A O 1
ATOM 785 N N . ALA A 1 98 ? 5.25 19.406 -7.035 1 85.06 98 ALA A N 1
ATOM 786 C CA . ALA A 1 98 ? 5.668 19.469 -5.637 1 85.06 98 ALA A CA 1
ATOM 787 C C . ALA A 1 98 ? 4.586 20.109 -4.77 1 85.06 98 ALA A C 1
ATOM 789 O O . ALA A 1 98 ? 3.865 21 -5.223 1 85.06 98 ALA A O 1
ATOM 790 N N . PHE A 1 99 ? 4.461 19.578 -3.607 1 91.38 99 PHE A N 1
ATOM 791 C CA . PHE A 1 99 ? 3.543 20.172 -2.646 1 91.38 99 PHE A CA 1
ATOM 792 C C . PHE A 1 99 ? 4.238 21.281 -1.847 1 91.38 99 PHE A C 1
ATOM 794 O O . PHE A 1 99 ? 5.402 21.141 -1.474 1 91.38 99 PHE A O 1
ATOM 801 N N . GLN A 1 100 ? 3.574 22.328 -1.625 1 92.44 100 GLN A N 1
ATOM 802 C CA . GLN A 1 100 ? 4.109 23.422 -0.816 1 92.44 100 GLN A CA 1
ATOM 803 C C . GLN A 1 100 ? 4.16 23.031 0.66 1 92.44 100 GLN A C 1
ATOM 805 O O . GLN A 1 100 ? 3.295 22.312 1.146 1 92.44 100 GLN A O 1
ATOM 810 N N . PRO A 1 101 ? 5.191 23.516 1.319 1 91.38 101 PRO A N 1
ATOM 811 C CA . PRO A 1 101 ? 5.316 23.156 2.734 1 91.38 101 PRO A CA 1
ATOM 812 C C . PRO A 1 101 ? 4.199 23.75 3.592 1 91.38 101 PRO A C 1
ATOM 814 O O . PRO A 1 101 ? 3.926 24.953 3.504 1 91.38 101 PRO A O 1
ATOM 817 N N . LEU A 1 102 ? 3.49 22.922 4.258 1 93.06 102 LEU A N 1
ATOM 818 C CA . LEU A 1 102 ? 2.494 23.25 5.273 1 93.06 102 LEU A CA 1
ATOM 819 C C . LEU A 1 102 ? 2.676 22.391 6.516 1 93.06 102 LEU A C 1
ATOM 821 O O . LEU A 1 102 ? 3.277 21.312 6.445 1 93.06 102 LEU A O 1
ATOM 825 N N . PRO A 1 103 ? 2.195 22.953 7.621 1 91.44 103 PRO A N 1
ATOM 826 C CA . PRO A 1 103 ? 2.301 22.094 8.812 1 91.44 103 PRO A CA 1
ATOM 827 C C . PRO A 1 103 ? 1.609 20.75 8.633 1 91.44 103 PRO A C 1
ATOM 829 O O . PRO A 1 103 ? 0.59 20.656 7.945 1 91.44 103 PRO A O 1
ATOM 832 N N . SER A 1 104 ? 2.059 19.781 9.305 1 88.25 104 SER A N 1
ATOM 833 C CA . SER A 1 104 ? 1.611 18.406 9.141 1 88.25 104 SER A CA 1
ATOM 834 C C . SER A 1 104 ? 0.14 18.25 9.508 1 88.25 104 SER A C 1
ATOM 836 O O . SER A 1 104 ? -0.573 17.438 8.914 1 88.25 104 SER A O 1
ATOM 838 N N . HIS A 1 105 ? -0.274 19.062 10.461 1 92.19 105 HIS A N 1
ATOM 839 C CA . HIS A 1 105 ? -1.651 18.922 10.93 1 92.19 105 HIS A CA 1
ATOM 840 C C . HIS A 1 105 ? -2.469 20.172 10.586 1 92.19 105 HIS A C 1
ATOM 842 O O . HIS A 1 105 ? -3.342 20.578 11.359 1 92.19 105 HIS A O 1
ATOM 848 N N . TYR A 1 106 ? -2.189 20.797 9.492 1 94.75 106 TYR A N 1
ATOM 849 C CA . TYR A 1 106 ? -2.859 22.047 9.164 1 94.75 106 TYR A CA 1
ATOM 850 C C . TYR A 1 106 ? -4.355 21.844 8.977 1 94.75 106 TYR A C 1
ATOM 852 O O . TYR A 1 106 ? -5.16 22.719 9.32 1 94.75 106 TYR A O 1
ATOM 860 N N . ILE A 1 107 ? -4.75 20.641 8.461 1 94.12 107 ILE A N 1
ATOM 861 C CA . ILE A 1 107 ? -6.164 20.359 8.234 1 94.12 107 ILE A CA 1
ATOM 862 C C . ILE A 1 107 ? -6.887 20.234 9.578 1 94.12 107 ILE A C 1
ATOM 864 O O . ILE A 1 107 ? -7.957 20.812 9.773 1 94.12 107 ILE A O 1
ATOM 868 N N . GLU A 1 108 ? -6.289 19.516 10.43 1 92.69 108 GLU A N 1
ATOM 869 C CA . GLU A 1 108 ? -6.867 19.297 11.75 1 92.69 108 GLU A CA 1
ATOM 870 C C . GLU A 1 108 ? -6.984 20.609 12.531 1 92.69 108 GLU A C 1
ATOM 872 O O . GLU A 1 108 ? -8.023 20.891 13.133 1 92.69 108 GLU A O 1
ATOM 877 N N . VAL A 1 109 ? -5.922 21.328 12.516 1 94.12 109 VAL A N 1
ATOM 878 C CA . VAL A 1 109 ? -5.879 22.594 13.242 1 94.12 109 VAL A CA 1
ATOM 879 C C . VAL A 1 109 ? -6.91 23.547 12.664 1 94.12 109 VAL A C 1
ATOM 881 O O . VAL A 1 109 ? -7.652 24.203 13.406 1 94.12 109 VAL A O 1
ATOM 884 N N . ALA A 1 110 ? -6.934 23.672 11.352 1 94.44 110 ALA A N 1
ATOM 885 C CA . ALA A 1 110 ? -7.926 24.516 10.703 1 94.44 110 ALA A CA 1
ATOM 886 C C . ALA A 1 110 ? -9.344 24.094 11.078 1 94.44 110 ALA A C 1
ATOM 888 O O . ALA A 1 110 ? -10.18 24.938 11.414 1 94.44 110 ALA A O 1
ATOM 889 N N . HIS A 1 111 ? -9.539 22.797 11 1 91.75 111 HIS A N 1
ATOM 890 C CA . HIS A 1 111 ? -10.852 22.266 11.352 1 91.75 111 HIS A CA 1
ATOM 891 C C . HIS A 1 111 ? -11.227 22.656 12.781 1 91.75 111 HIS A C 1
ATOM 893 O O . HIS A 1 111 ? -12.359 23.078 13.031 1 91.75 111 HIS A O 1
ATOM 899 N N . PHE A 1 112 ? -10.352 22.531 13.641 1 91.25 112 PHE A N 1
ATOM 900 C CA . PHE A 1 112 ? -10.586 22.875 15.039 1 91.25 112 PHE A CA 1
ATOM 901 C C . PHE A 1 112 ? -10.938 24.359 15.18 1 91.25 112 PHE A C 1
ATOM 903 O O . PHE A 1 112 ? -11.93 24.703 15.82 1 91.25 112 PHE A O 1
ATOM 910 N N . LEU A 1 113 ? -10.195 25.219 14.617 1 93.19 113 LEU A N 1
ATOM 911 C CA . LEU A 1 113 ? -10.367 26.672 14.758 1 93.19 113 LEU A CA 1
ATOM 912 C C . LEU A 1 113 ? -11.664 27.125 14.094 1 93.19 113 LEU A C 1
ATOM 914 O O . LEU A 1 113 ? -12.266 28.109 14.516 1 93.19 113 LEU A O 1
ATOM 918 N N . PHE A 1 114 ? -12.102 26.297 13.133 1 91.69 114 PHE A N 1
ATOM 919 C CA . PHE A 1 114 ? -13.297 26.688 12.398 1 91.69 114 PHE A CA 1
ATOM 920 C C . PHE A 1 114 ? -14.555 26.141 13.078 1 91.69 114 PHE A C 1
ATOM 922 O O . PHE A 1 114 ? -15.641 26.688 12.898 1 91.69 114 PHE A O 1
ATOM 929 N N . THR A 1 115 ? -14.43 24.984 13.82 1 84.94 115 THR A N 1
ATOM 930 C CA . THR A 1 115 ? -15.648 24.297 14.242 1 84.94 115 THR A CA 1
ATOM 931 C C . THR A 1 115 ? -15.773 24.312 15.766 1 84.94 115 THR A C 1
ATOM 933 O O . THR A 1 115 ? -16.859 24.109 16.297 1 84.94 115 THR A O 1
ATOM 936 N N . SER A 1 116 ? -14.648 24.094 16.547 1 72.75 116 SER A N 1
ATOM 937 C CA . SER A 1 116 ? -14.711 23.922 17.984 1 72.75 116 SER A CA 1
ATOM 938 C C . SER A 1 116 ? -15.656 24.922 18.641 1 72.75 116 SER A C 1
ATOM 940 O O . SER A 1 116 ? -16.234 24.656 19.688 1 72.75 116 SER A O 1
ATOM 942 N N . GLY A 1 117 ? -15.859 26.078 17.969 1 59.5 117 GLY A N 1
ATOM 943 C CA . GLY A 1 117 ? -16.703 27.078 18.609 1 59.5 117 GLY A CA 1
ATOM 944 C C . GLY A 1 117 ? -18.188 26.828 18.391 1 59.5 117 GLY A C 1
ATOM 945 O O . GLY A 1 117 ? -19 27.734 18.562 1 59.5 117 GLY A O 1
ATOM 946 N N . THR A 1 118 ? -18.641 25.75 17.828 1 54.81 118 THR A N 1
ATOM 947 C CA . THR A 1 118 ? -20.094 25.672 17.625 1 54.81 118 THR A CA 1
ATOM 948 C C . THR A 1 118 ? -20.828 26.188 18.859 1 54.81 118 THR A C 1
ATOM 950 O O . THR A 1 118 ? -21.859 26.844 18.75 1 54.81 118 THR A O 1
ATOM 953 N N . ASP A 1 119 ? -20.359 25.812 20 1 56 119 ASP A N 1
ATOM 954 C CA . ASP A 1 119 ? -21.031 26.438 21.125 1 56 119 ASP A CA 1
ATOM 955 C C . ASP A 1 119 ? -20.531 27.859 21.359 1 56 119 ASP A C 1
ATOM 957 O O . ASP A 1 119 ? -21.234 28.688 21.938 1 56 119 ASP A O 1
ATOM 961 N N . GLY A 1 120 ? -19.328 28.219 20.719 1 63.47 120 GLY A N 1
ATOM 962 C CA . GLY A 1 120 ? -18.766 29.531 20.969 1 63.47 120 GLY A CA 1
ATOM 963 C C . GLY A 1 120 ? -18.266 30.219 19.703 1 63.47 120 GLY A C 1
ATOM 964 O O . GLY A 1 120 ? -18.375 29.672 18.609 1 63.47 120 GLY A O 1
ATOM 965 N N . ASN A 1 121 ? -18.188 31.438 19.562 1 83.12 121 ASN A N 1
ATOM 966 C CA . ASN A 1 121 ? -17.75 32.344 18.5 1 83.12 121 ASN A CA 1
ATOM 967 C C . ASN A 1 121 ? -16.234 32.344 18.312 1 83.12 121 ASN A C 1
ATOM 969 O O . ASN A 1 121 ? -15.617 33.375 18.094 1 83.12 121 ASN A O 1
ATOM 973 N N . LEU A 1 122 ? -15.602 31.062 18.391 1 90.31 122 LEU A N 1
ATOM 974 C CA . LEU A 1 122 ? -14.148 30.969 18.312 1 90.31 122 LEU A CA 1
ATOM 975 C C . LEU A 1 122 ? -13.648 31.453 16.953 1 90.31 122 LEU A C 1
ATOM 977 O O . LEU A 1 122 ? -12.727 32.281 16.875 1 90.31 122 LEU A O 1
ATOM 981 N N . PRO A 1 123 ? -14.258 30.984 15.828 1 91.44 123 PRO A N 1
ATOM 982 C CA . PRO A 1 123 ? -13.75 31.422 14.523 1 91.44 123 PRO A CA 1
ATOM 983 C C . PRO A 1 123 ? -13.789 32.938 14.367 1 91.44 123 PRO A C 1
ATOM 985 O O . PRO A 1 123 ? -12.836 33.531 13.844 1 91.44 123 PRO A O 1
ATOM 988 N N . GLN A 1 124 ? -14.828 33.469 14.883 1 91.31 124 GLN A N 1
ATOM 989 C CA . GLN A 1 124 ? -14.969 34.938 14.773 1 91.31 124 GLN A CA 1
ATOM 990 C C . GLN A 1 124 ? -13.969 35.656 15.68 1 91.31 124 GLN A C 1
ATOM 992 O O . GLN A 1 124 ? -13.43 36.688 15.312 1 91.31 124 GLN A O 1
ATOM 997 N N . GLU A 1 125 ? -13.727 35.094 16.844 1 91.75 125 GLU A N 1
ATOM 998 C CA . GLU A 1 125 ? -12.781 35.656 17.781 1 91.75 125 GLU A CA 1
ATOM 999 C C . GLU A 1 125 ? -11.344 35.562 17.266 1 91.75 125 GLU A C 1
ATOM 1001 O O . GLU A 1 125 ? -10.539 36.469 17.469 1 91.75 125 GLU A O 1
ATOM 1006 N N . VAL A 1 126 ? -11.055 34.562 16.594 1 93.06 126 VAL A N 1
ATOM 1007 C CA . VAL A 1 126 ? -9.68 34.281 16.188 1 93.06 126 VAL A CA 1
ATOM 1008 C C . VAL A 1 126 ? -9.367 35 14.891 1 93.06 126 VAL A C 1
ATOM 1010 O O . VAL A 1 126 ? -8.297 35.594 14.75 1 93.06 126 VAL A O 1
ATOM 1013 N N . PHE A 1 127 ? -10.336 35.062 13.93 1 94.38 127 PHE A N 1
ATOM 1014 C CA . PHE A 1 127 ? -10.016 35.562 12.594 1 94.38 127 PHE A CA 1
ATOM 1015 C C . PHE A 1 127 ? -10.703 36.906 12.328 1 94.38 127 PHE A C 1
ATOM 1017 O O . PHE A 1 127 ? -10.352 37.594 11.383 1 94.38 127 PHE A O 1
ATOM 1024 N N . GLY A 1 128 ? -11.664 37.281 13.133 1 92.88 128 GLY A N 1
ATOM 1025 C CA . GLY A 1 128 ? -12.367 38.531 12.961 1 92.88 128 GLY A CA 1
ATOM 1026 C C . GLY A 1 128 ? -13.016 38.656 11.594 1 92.88 128 GLY A C 1
ATOM 1027 O O . GLY A 1 128 ? -13.734 37.75 11.148 1 92.88 128 GLY A O 1
ATOM 1028 N N . ASP A 1 129 ? -12.695 39.781 10.875 1 93.56 129 ASP A N 1
ATOM 1029 C CA . ASP A 1 129 ? -13.32 40.094 9.594 1 93.56 129 ASP A CA 1
ATOM 1030 C C . ASP A 1 129 ? -12.75 39.219 8.469 1 93.56 129 ASP A C 1
ATOM 1032 O O . ASP A 1 129 ? -13.344 39.125 7.398 1 93.56 129 ASP A O 1
ATOM 1036 N N . GLU A 1 130 ? -11.68 38.531 8.719 1 95.12 130 GLU A N 1
ATOM 1037 C CA . GLU A 1 130 ? -11.016 37.75 7.68 1 95.12 130 GLU A CA 1
ATOM 1038 C C . GLU A 1 130 ? -11.477 36.312 7.703 1 95.12 130 GLU A C 1
ATOM 1040 O O . GLU A 1 130 ? -11.047 35.5 6.879 1 95.12 130 GLU A O 1
ATOM 1045 N N . LEU A 1 131 ? -12.406 36 8.539 1 94.56 131 LEU A N 1
ATOM 1046 C CA . LEU A 1 131 ? -12.836 34.625 8.75 1 94.56 131 LEU A CA 1
ATOM 1047 C C . LEU A 1 131 ? -13.297 34 7.441 1 94.56 131 LEU A C 1
ATOM 1049 O O . LEU A 1 131 ? -12.836 32.906 7.078 1 94.56 131 LEU A O 1
ATOM 1053 N N . SER A 1 132 ? -14.156 34.625 6.738 1 95 132 SER A N 1
ATOM 1054 C CA . SER A 1 132 ? -14.711 34.062 5.504 1 95 132 SER A CA 1
ATOM 1055 C C . SER A 1 132 ? -13.625 33.844 4.457 1 95 132 SER A C 1
ATOM 1057 O O . SER A 1 132 ? -13.617 32.812 3.773 1 95 132 SER A O 1
ATOM 1059 N N . ARG A 1 133 ? -12.766 34.812 4.355 1 96.81 133 ARG A N 1
ATOM 1060 C CA . ARG A 1 133 ? -11.688 34.719 3.369 1 96.81 133 ARG A CA 1
ATOM 1061 C C . ARG A 1 133 ? -10.727 33.594 3.705 1 96.81 133 ARG A C 1
ATOM 1063 O O . ARG A 1 133 ? -10.305 32.844 2.818 1 96.81 133 ARG A O 1
ATOM 1070 N N . VAL A 1 134 ? -10.367 33.469 4.949 1 97.25 134 VAL A N 1
ATOM 1071 C CA . VAL A 1 134 ? -9.445 32.438 5.395 1 97.25 134 VAL A CA 1
ATOM 1072 C C . VAL A 1 134 ? -10.062 31.047 5.164 1 97.25 134 VAL A C 1
ATOM 1074 O O . VAL A 1 134 ? -9.398 30.125 4.68 1 97.25 134 VAL A O 1
ATOM 1077 N N . LYS A 1 135 ? -11.312 30.906 5.469 1 95.12 135 LYS A N 1
ATOM 1078 C CA . LYS A 1 135 ? -12.016 29.641 5.242 1 95.12 135 LYS A CA 1
ATOM 1079 C C . LYS A 1 135 ? -12.008 29.266 3.766 1 95.12 135 LYS A C 1
ATOM 1081 O O . LYS A 1 135 ? -11.727 28.109 3.414 1 95.12 135 LYS A O 1
ATOM 1086 N N . ASP A 1 136 ? -12.281 30.203 2.963 1 96.88 136 ASP A N 1
ATOM 1087 C CA . ASP A 1 136 ? -12.305 29.984 1.521 1 96.88 136 ASP A CA 1
ATOM 1088 C C . ASP A 1 136 ? -10.93 29.547 1.011 1 96.88 136 ASP A C 1
ATOM 1090 O O . ASP A 1 136 ? -10.828 28.609 0.224 1 96.88 136 ASP A O 1
ATOM 1094 N N . LEU A 1 137 ? -9.938 30.25 1.47 1 97.56 137 LEU A N 1
ATOM 1095 C CA . LEU A 1 137 ? -8.586 29.969 1.011 1 97.56 137 LEU A CA 1
ATOM 1096 C C . LEU A 1 137 ? -8.133 28.594 1.475 1 97.56 137 LEU A C 1
ATOM 1098 O O . LEU A 1 137 ? -7.496 27.844 0.715 1 97.56 137 LEU A O 1
ATOM 1102 N N . VAL A 1 138 ? -8.438 28.234 2.715 1 96.88 138 VAL A N 1
ATOM 1103 C CA . VAL A 1 138 ? -8.07 26.922 3.229 1 96.88 138 VAL A CA 1
ATOM 1104 C C . VAL A 1 138 ? -8.758 25.844 2.406 1 96.88 138 VAL A C 1
ATOM 1106 O O . VAL A 1 138 ? -8.141 24.828 2.051 1 96.88 138 VAL A O 1
ATOM 1109 N N . GLU A 1 139 ? -9.969 26.047 2.1 1 95.5 139 GLU A N 1
ATOM 1110 C CA . GLU A 1 139 ? -10.719 25.109 1.288 1 95.5 139 GLU A CA 1
ATOM 1111 C C . GLU A 1 139 ? -10.125 24.969 -0.11 1 95.5 139 GLU A C 1
ATOM 1113 O O . GLU A 1 139 ? -10.008 23.875 -0.645 1 95.5 139 GLU A O 1
ATOM 1118 N N . LEU A 1 140 ? -9.789 26.125 -0.674 1 96.56 140 LEU A N 1
ATOM 1119 C CA . LEU A 1 140 ? -9.211 26.109 -2.014 1 96.56 140 LEU A CA 1
ATOM 1120 C C . LEU A 1 140 ? -7.863 25.406 -2.02 1 96.56 140 LEU A C 1
ATOM 1122 O O . LEU A 1 140 ? -7.547 24.672 -2.951 1 96.56 140 LEU A O 1
ATOM 1126 N N . VAL A 1 141 ? -7.078 25.609 -0.987 1 96.81 141 VAL A N 1
ATOM 1127 C CA . VAL A 1 141 ? -5.789 24.953 -0.867 1 96.81 141 VAL A CA 1
ATOM 1128 C C . VAL A 1 141 ? -5.996 23.438 -0.756 1 96.81 141 VAL A C 1
ATOM 1130 O O . VAL A 1 141 ? -5.328 22.656 -1.442 1 96.81 141 VAL A O 1
ATOM 1133 N N . GLN A 1 142 ? -6.934 23.047 0.053 1 94.81 142 GLN A N 1
ATOM 1134 C CA . GLN A 1 142 ? -7.223 21.625 0.243 1 94.81 142 GLN A CA 1
ATOM 1135 C C . GLN A 1 142 ? -7.676 20.984 -1.062 1 94.81 142 GLN A C 1
ATOM 1137 O O . GLN A 1 142 ? -7.242 19.875 -1.394 1 94.81 142 GLN A O 1
ATOM 1142 N N . LYS A 1 143 ? -8.469 21.672 -1.738 1 93.62 143 LYS A N 1
ATOM 1143 C CA . LYS A 1 143 ? -8.961 21.156 -3.012 1 93.62 143 LYS A CA 1
ATOM 1144 C C . LYS A 1 143 ? -7.836 21.031 -4.031 1 93.62 143 LYS A C 1
ATOM 1146 O O . LYS A 1 143 ? -7.738 20.031 -4.738 1 93.62 143 LYS A O 1
ATOM 1151 N N . ALA A 1 144 ? -7.051 22.062 -4.102 1 95.06 144 ALA A N 1
ATOM 1152 C CA . ALA A 1 144 ? -5.918 22.031 -5.023 1 95.06 144 ALA A CA 1
ATOM 1153 C C . ALA A 1 144 ? -4.969 20.891 -4.703 1 95.06 144 ALA A C 1
ATOM 1155 O O . ALA A 1 144 ? -4.516 20.172 -5.605 1 95.06 144 ALA A O 1
ATOM 1156 N N . ARG A 1 145 ? -4.676 20.703 -3.42 1 93.06 145 ARG A N 1
ATOM 1157 C CA . ARG A 1 145 ? -3.781 19.641 -3 1 93.06 145 ARG A CA 1
ATOM 1158 C C . ARG A 1 145 ? -4.41 18.266 -3.244 1 93.06 145 ARG A C 1
ATOM 1160 O O . ARG A 1 145 ? -3.732 17.328 -3.676 1 93.06 145 ARG A O 1
ATOM 1167 N N . TRP A 1 146 ? -5.668 18.25 -3.092 1 90.25 146 TRP A N 1
ATOM 1168 C CA . TRP A 1 146 ? -6.375 16.984 -3.324 1 90.25 146 TRP A CA 1
ATOM 1169 C C . TRP A 1 146 ? -6.336 16.609 -4.801 1 90.25 146 TRP A C 1
ATOM 1171 O O . TRP A 1 146 ? -6.082 15.453 -5.145 1 90.25 146 TRP A O 1
ATOM 1181 N N . ASN A 1 147 ? -6.598 17.578 -5.605 1 90.81 147 ASN A N 1
ATOM 1182 C CA . ASN A 1 147 ? -6.547 17.328 -7.043 1 90.81 147 ASN A CA 1
ATOM 1183 C C . ASN A 1 147 ? -5.164 16.859 -7.48 1 90.81 147 ASN A C 1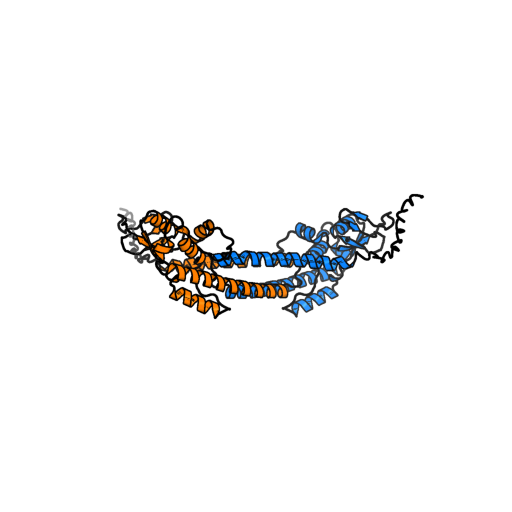
ATOM 1185 O O . ASN A 1 147 ? -5.051 15.945 -8.297 1 90.81 147 ASN A O 1
ATOM 1189 N N . LYS A 1 148 ? -4.18 17.469 -6.941 1 90.56 148 LYS A N 1
ATOM 1190 C CA . LYS A 1 148 ? -2.805 17.062 -7.227 1 90.56 148 LYS A CA 1
ATOM 1191 C C . LYS A 1 148 ? -2.531 15.648 -6.742 1 90.56 148 LYS A C 1
ATOM 1193 O O . LYS A 1 148 ? -1.871 14.867 -7.434 1 90.56 148 LYS A O 1
ATOM 1198 N N . ILE A 1 149 ? -2.994 15.297 -5.574 1 86.88 149 ILE A N 1
ATOM 1199 C CA . ILE A 1 149 ? -2.826 13.969 -5.004 1 86.88 149 ILE A CA 1
ATOM 1200 C C . ILE A 1 149 ? -3.496 12.93 -5.906 1 86.88 149 ILE A C 1
ATOM 1202 O O . ILE A 1 149 ? -2.889 11.922 -6.254 1 86.88 149 ILE A O 1
ATOM 1206 N N . MET A 1 150 ? -4.688 13.289 -6.328 1 85.69 150 MET A N 1
ATOM 1207 C CA . MET A 1 150 ? -5.453 12.344 -7.141 1 85.69 150 MET A CA 1
ATOM 1208 C C . MET A 1 150 ? -4.797 12.148 -8.5 1 85.69 150 MET A C 1
ATOM 1210 O O . MET A 1 150 ? -4.719 11.023 -9 1 85.69 150 MET A O 1
ATOM 1214 N N . ALA A 1 151 ? -4.336 13.219 -9.031 1 85.06 151 ALA A N 1
ATOM 1215 C CA . ALA A 1 151 ? -3.619 13.125 -10.297 1 85.06 151 ALA A CA 1
ATOM 1216 C C . ALA A 1 151 ? -2.344 12.305 -10.148 1 85.06 151 ALA A C 1
ATOM 1218 O O . ALA A 1 151 ? -2.027 11.477 -11.008 1 85.06 151 ALA A O 1
ATOM 1219 N N . GLY A 1 152 ? -1.643 12.594 -9.055 1 81.5 152 GLY A N 1
ATOM 1220 C CA . GLY A 1 152 ? -0.439 11.836 -8.773 1 81.5 152 GLY A CA 1
ATOM 1221 C C . GLY A 1 152 ? -0.706 10.352 -8.57 1 81.5 152 GLY A C 1
ATOM 1222 O O . GLY A 1 152 ? 0.026 9.508 -9.094 1 81.5 152 GLY A O 1
ATOM 1223 N N . LEU A 1 153 ? -1.777 10.008 -7.867 1 79.31 153 LEU A N 1
ATOM 1224 C CA . LEU A 1 153 ? -2.133 8.617 -7.594 1 79.31 153 LEU A CA 1
ATOM 1225 C C . LEU A 1 153 ? -2.547 7.902 -8.875 1 79.31 153 LEU A C 1
ATOM 1227 O O . LEU A 1 153 ? -2.232 6.723 -9.062 1 79.31 153 LEU A O 1
ATOM 1231 N N . ALA A 1 154 ? -3.256 8.602 -9.703 1 79.81 154 ALA A N 1
ATOM 1232 C CA . ALA A 1 154 ? -3.672 8.023 -10.977 1 79.81 154 ALA A CA 1
ATOM 1233 C C . ALA A 1 154 ? -2.461 7.66 -11.828 1 79.81 154 ALA A C 1
ATOM 1235 O O . ALA A 1 154 ? -2.42 6.582 -12.43 1 79.81 154 ALA A O 1
ATOM 1236 N N . THR A 1 155 ? -1.518 8.531 -11.891 1 78.81 155 THR A N 1
ATOM 1237 C CA . THR A 1 155 ? -0.293 8.289 -12.641 1 78.81 155 THR A CA 1
ATOM 1238 C C . THR A 1 155 ? 0.481 7.109 -12.055 1 78.81 155 THR A C 1
ATOM 1240 O O . THR A 1 155 ? 0.994 6.266 -12.797 1 78.81 155 THR A O 1
ATOM 1243 N N . LEU A 1 156 ? 0.521 7.062 -10.773 1 76.31 156 LEU A N 1
ATOM 1244 C CA . LEU A 1 156 ? 1.227 5.984 -10.086 1 76.31 156 LEU A CA 1
ATOM 1245 C C . LEU A 1 156 ? 0.551 4.641 -10.344 1 76.31 156 LEU A C 1
ATOM 1247 O O . LEU A 1 156 ? 1.228 3.631 -10.547 1 76.31 156 LEU A O 1
ATOM 1251 N N . GLN A 1 157 ? -0.751 4.609 -10.273 1 73.62 157 GLN A N 1
ATOM 1252 C CA . GLN A 1 157 ? -1.508 3.385 -10.5 1 73.62 157 GLN A CA 1
ATOM 1253 C C . GLN A 1 157 ? -1.227 2.818 -11.891 1 73.62 157 GLN A C 1
ATOM 1255 O O . GLN A 1 157 ? -1.075 1.606 -12.055 1 73.62 157 GLN A O 1
ATOM 1260 N N . GLY A 1 158 ? -1.183 3.686 -12.859 1 72 158 GLY A N 1
ATOM 1261 C CA . GLY A 1 158 ? -0.842 3.264 -14.211 1 72 158 GLY A CA 1
ATOM 1262 C C . GLY A 1 158 ? 0.55 2.672 -14.312 1 72 158 GLY A C 1
ATOM 1263 O O . GLY A 1 158 ? 0.74 1.624 -14.938 1 72 158 GLY A O 1
ATOM 1264 N N . ALA A 1 159 ? 1.438 3.33 -13.672 1 71.25 159 ALA A N 1
ATOM 1265 C CA . ALA A 1 159 ? 2.826 2.875 -13.695 1 71.25 159 ALA A CA 1
ATOM 1266 C C . ALA A 1 159 ? 2.979 1.537 -12.984 1 71.25 159 ALA A C 1
ATOM 1268 O O . ALA A 1 159 ? 3.689 0.648 -13.453 1 71.25 159 ALA A O 1
ATOM 1269 N N . ILE A 1 160 ? 2.254 1.388 -11.883 1 70.75 160 ILE A N 1
ATOM 1270 C CA . ILE A 1 160 ? 2.328 0.168 -11.086 1 70.75 160 ILE A CA 1
ATOM 1271 C C . ILE A 1 160 ? 1.731 -0.998 -11.875 1 70.75 160 ILE A C 1
ATOM 1273 O O . ILE A 1 160 ? 2.287 -2.1 -11.875 1 70.75 160 ILE A O 1
ATOM 1277 N N . THR A 1 161 ? 0.68 -0.783 -12.523 1 72.06 161 THR A N 1
ATOM 1278 C CA . THR A 1 161 ? 0.011 -1.823 -13.297 1 72.06 161 THR A CA 1
ATOM 1279 C C . THR A 1 161 ? 0.914 -2.326 -14.422 1 72.06 161 THR A C 1
ATOM 1281 O O . THR A 1 161 ? 1.008 -3.533 -14.648 1 72.06 161 THR A O 1
ATOM 1284 N N . VAL A 1 162 ? 1.634 -1.438 -15.062 1 70.94 162 VAL A N 1
ATOM 1285 C CA . VAL A 1 162 ? 2.498 -1.786 -16.188 1 70.94 162 VAL A CA 1
ATOM 1286 C C . VAL A 1 162 ? 3.727 -2.537 -15.68 1 70.94 162 VAL A C 1
ATOM 1288 O O . VAL A 1 162 ? 4.129 -3.547 -16.266 1 70.94 162 VAL A O 1
ATOM 1291 N N . LYS A 1 163 ? 4.195 -2.068 -14.547 1 71.56 163 LYS A N 1
ATOM 1292 C CA . LYS A 1 163 ? 5.453 -2.623 -14.055 1 71.56 163 LYS A CA 1
ATOM 1293 C C . LYS A 1 163 ? 5.23 -3.973 -13.375 1 71.56 163 LYS A C 1
ATOM 1295 O O . LYS A 1 163 ? 6.125 -4.816 -13.352 1 71.56 163 LYS A O 1
ATOM 1300 N N . LEU A 1 164 ? 4.016 -4.129 -12.914 1 74.44 164 LEU A N 1
ATOM 1301 C CA . LEU A 1 164 ? 3.795 -5.355 -12.148 1 74.44 164 LEU A CA 1
ATOM 1302 C C . LEU A 1 164 ? 2.949 -6.344 -12.945 1 74.44 164 LEU A C 1
ATOM 1304 O O . LEU A 1 164 ? 2.406 -7.297 -12.375 1 74.44 164 LEU A O 1
ATOM 1308 N N . ASN A 1 165 ? 2.98 -6.086 -14.172 1 77.94 165 ASN A N 1
ATOM 1309 C CA . ASN A 1 165 ? 2.248 -7.016 -15.023 1 77.94 165 ASN A CA 1
ATOM 1310 C C . ASN A 1 165 ? 2.891 -8.398 -15.031 1 77.94 165 ASN A C 1
ATOM 1312 O O . ASN A 1 165 ? 4.117 -8.523 -15.016 1 77.94 165 ASN A O 1
ATOM 1316 N N . ASN A 1 166 ? 2.125 -9.477 -14.93 1 83.38 166 ASN A N 1
ATOM 1317 C CA . ASN A 1 166 ? 2.539 -10.867 -15.039 1 83.38 166 ASN A CA 1
ATOM 1318 C C . ASN A 1 166 ? 3.248 -11.344 -13.773 1 83.38 166 ASN A C 1
ATOM 1320 O O . ASN A 1 166 ? 4.09 -12.242 -13.828 1 83.38 166 ASN A O 1
ATOM 1324 N N . LEU A 1 167 ? 2.971 -10.602 -12.695 1 87.38 167 LEU A N 1
ATOM 1325 C CA . LEU A 1 167 ? 3.469 -11.117 -11.43 1 87.38 167 LEU A CA 1
ATOM 1326 C C . LEU A 1 167 ? 2.67 -12.344 -10.984 1 87.38 167 LEU A C 1
ATOM 1328 O O . LEU A 1 167 ? 1.452 -12.391 -11.18 1 87.38 167 LEU A O 1
ATOM 1332 N N . ALA A 1 168 ? 3.357 -13.195 -10.438 1 88.44 168 ALA A N 1
ATOM 1333 C CA . ALA A 1 168 ? 2.711 -14.391 -9.914 1 88.44 168 ALA A CA 1
ATOM 1334 C C . ALA A 1 168 ? 2.1 -14.133 -8.539 1 88.44 168 ALA A C 1
ATOM 1336 O O . ALA A 1 168 ? 2.396 -13.117 -7.902 1 88.44 168 ALA A O 1
ATOM 1337 N N . ALA A 1 169 ? 1.229 -15.094 -8.117 1 86.19 169 ALA A N 1
ATOM 1338 C CA . ALA A 1 169 ? 0.47 -14.93 -6.883 1 86.19 169 ALA A CA 1
ATOM 1339 C C . ALA A 1 169 ? 1.4 -14.781 -5.684 1 86.19 169 ALA A C 1
ATOM 1341 O O . ALA A 1 169 ? 1.231 -13.875 -4.867 1 86.19 169 ALA A O 1
ATOM 1342 N N . MET A 1 170 ? 2.359 -15.586 -5.645 1 88.12 170 MET A N 1
ATOM 1343 C CA . MET A 1 170 ? 3.281 -15.562 -4.512 1 88.12 170 MET A CA 1
ATOM 1344 C C . MET A 1 170 ? 4.164 -14.32 -4.551 1 88.12 170 MET A C 1
ATOM 1346 O O . MET A 1 170 ? 4.535 -13.789 -3.506 1 88.12 170 MET A O 1
ATOM 1350 N N . GLU A 1 171 ? 4.496 -13.914 -5.703 1 87.19 171 GLU A N 1
ATOM 1351 C CA . GLU A 1 171 ? 5.297 -12.711 -5.859 1 87.19 171 GLU A CA 1
ATOM 1352 C C . GLU A 1 171 ? 4.527 -11.469 -5.398 1 87.19 171 GLU A C 1
ATOM 1354 O O . GLU A 1 171 ? 5.074 -10.625 -4.691 1 87.19 171 GLU A O 1
ATOM 1359 N N . ILE A 1 172 ? 3.318 -11.406 -5.758 1 82.62 172 ILE A N 1
ATOM 1360 C CA . ILE A 1 172 ? 2.445 -10.32 -5.324 1 82.62 172 ILE A CA 1
ATOM 1361 C C . ILE A 1 172 ? 2.375 -10.289 -3.801 1 82.62 172 ILE A C 1
ATOM 1363 O O . ILE A 1 172 ? 2.471 -9.219 -3.191 1 82.62 172 ILE A O 1
ATOM 1367 N N . ASN A 1 173 ? 2.229 -11.477 -3.25 1 81.75 173 ASN A N 1
ATOM 1368 C CA . ASN A 1 173 ? 2.133 -11.578 -1.798 1 81.75 173 ASN A CA 1
ATOM 1369 C C . ASN A 1 173 ? 3.408 -11.086 -1.116 1 81.75 173 ASN A C 1
ATOM 1371 O O . ASN A 1 173 ? 3.354 -10.508 -0.031 1 81.75 173 ASN A O 1
ATOM 1375 N N . ALA A 1 174 ? 4.473 -11.289 -1.771 1 82.75 174 ALA A N 1
ATOM 1376 C CA . ALA A 1 174 ? 5.766 -10.898 -1.217 1 82.75 174 ALA A CA 1
ATOM 1377 C C . ALA A 1 174 ? 5.965 -9.391 -1.302 1 82.75 174 ALA A C 1
ATOM 1379 O O . ALA A 1 174 ? 6.668 -8.797 -0.477 1 82.75 174 ALA A O 1
ATOM 1380 N N . VAL A 1 175 ? 5.336 -8.789 -2.289 1 81 175 VAL A N 1
ATOM 1381 C CA . VAL A 1 175 ? 5.496 -7.359 -2.525 1 81 175 VAL A CA 1
ATOM 1382 C C . VAL A 1 175 ? 4.523 -6.578 -1.646 1 81 175 VAL A C 1
ATOM 1384 O O . VAL A 1 175 ? 4.766 -5.41 -1.324 1 81 175 VAL A O 1
ATOM 1387 N N . ARG A 1 176 ? 3.545 -7.199 -1.136 1 77.81 176 ARG A N 1
ATOM 1388 C CA . ARG A 1 176 ? 2.441 -6.566 -0.419 1 77.81 176 ARG A CA 1
ATOM 1389 C C . ARG A 1 176 ? 2.947 -5.809 0.805 1 77.81 176 ARG A C 1
ATOM 1391 O O . ARG A 1 176 ? 2.59 -4.648 1.014 1 77.81 176 ARG A O 1
ATOM 1398 N N . PRO A 1 177 ? 3.758 -6.375 1.561 1 72.5 177 PRO A N 1
ATOM 1399 C CA . PRO A 1 177 ? 4.227 -5.664 2.754 1 72.5 177 PRO A CA 1
ATOM 1400 C C . PRO A 1 177 ? 5 -4.391 2.416 1 72.5 177 PRO A C 1
ATOM 1402 O O . PRO A 1 177 ? 4.961 -3.422 3.178 1 72.5 177 PRO A O 1
ATOM 1405 N N . PHE A 1 178 ? 5.664 -4.438 1.343 1 72.81 178 PHE A N 1
ATOM 1406 C CA . PHE A 1 178 ? 6.391 -3.25 0.904 1 72.81 178 PHE A CA 1
ATOM 1407 C C . PHE A 1 178 ? 5.434 -2.09 0.667 1 72.81 178 PHE A C 1
ATOM 1409 O O . PHE A 1 178 ? 5.695 -0.963 1.093 1 72.81 178 PHE A O 1
ATOM 1416 N N . PHE A 1 179 ? 4.406 -2.361 0.065 1 72.62 179 PHE A N 1
ATOM 1417 C CA . PHE A 1 179 ? 3.428 -1.325 -0.237 1 72.62 179 PHE A CA 1
ATOM 1418 C C . PHE A 1 179 ? 2.752 -0.831 1.036 1 72.62 179 PHE A C 1
ATOM 1420 O O . PHE A 1 179 ? 2.508 0.368 1.19 1 72.62 179 PHE A O 1
ATOM 1427 N N . LEU A 1 180 ? 2.615 -1.749 1.923 1 68.25 180 LEU A N 1
ATOM 1428 C CA . LEU A 1 180 ? 2.031 -1.376 3.205 1 68.25 180 LEU A CA 1
ATOM 1429 C C . LEU A 1 180 ? 3.023 -0.574 4.043 1 68.25 180 LEU A C 1
ATOM 1431 O O . LEU A 1 180 ? 2.646 0.405 4.691 1 68.25 180 LEU A O 1
ATOM 1435 N N . GLY A 1 181 ? 4.246 -1.062 4.043 1 66.75 181 GLY A N 1
ATOM 1436 C CA . GLY A 1 181 ? 5.297 -0.388 4.785 1 66.75 181 GLY A CA 1
ATOM 1437 C C . GLY A 1 181 ? 5.582 1.012 4.273 1 66.75 181 GLY A C 1
ATOM 1438 O O . GLY A 1 181 ? 5.801 1.934 5.062 1 66.75 181 GLY A O 1
ATOM 1439 N N . SER A 1 182 ? 5.734 1.105 2.984 1 67.94 182 SER A N 1
ATOM 1440 C CA . SER A 1 182 ? 5.984 2.424 2.408 1 67.94 182 SER A CA 1
ATOM 1441 C C . SER A 1 182 ? 4.969 3.445 2.912 1 67.94 182 SER A C 1
ATOM 1443 O O . SER A 1 182 ? 5.332 4.582 3.23 1 67.94 182 SER A O 1
ATOM 1445 N N . LEU A 1 183 ? 3.828 3.039 3.041 1 63.56 183 LEU A N 1
ATOM 1446 C CA . LEU A 1 183 ? 2.785 3.924 3.551 1 63.56 183 LEU A CA 1
ATOM 1447 C C . LEU A 1 183 ? 3.035 4.27 5.016 1 63.56 183 LEU A C 1
ATOM 1449 O O . LEU A 1 183 ? 2.852 5.418 5.426 1 63.56 183 LEU A O 1
ATOM 1453 N N . ASN A 1 184 ? 3.469 3.205 5.699 1 63.62 184 ASN A N 1
ATOM 1454 C CA . ASN A 1 184 ? 3.77 3.426 7.109 1 63.62 184 ASN A CA 1
ATOM 1455 C C . ASN A 1 184 ? 4.961 4.363 7.289 1 63.62 184 ASN A C 1
ATOM 1457 O O . ASN A 1 184 ? 4.977 5.188 8.203 1 63.62 184 ASN A O 1
ATOM 1461 N N . MET A 1 185 ? 5.875 4.133 6.496 1 62.94 185 MET A N 1
ATOM 1462 C CA . MET A 1 185 ? 7.055 4.984 6.555 1 62.94 185 MET A CA 1
ATOM 1463 C C . MET A 1 185 ? 6.688 6.445 6.316 1 62.94 185 MET A C 1
ATOM 1465 O O . MET A 1 185 ? 7.199 7.34 6.992 1 62.94 185 MET A O 1
ATOM 1469 N N . PHE A 1 186 ? 5.832 6.566 5.414 1 61.81 186 PHE A N 1
ATOM 1470 C CA . PHE A 1 186 ? 5.383 7.934 5.16 1 61.81 186 PHE A CA 1
ATOM 1471 C C . PHE A 1 186 ? 4.723 8.523 6.402 1 61.81 186 PHE A C 1
ATOM 1473 O O . PHE A 1 186 ? 4.934 9.695 6.727 1 61.81 186 PHE A O 1
ATOM 1480 N N . TYR A 1 187 ? 4.156 7.664 7.098 1 59.16 187 TYR A N 1
ATOM 1481 C CA . TYR A 1 187 ? 3.5 8.102 8.32 1 59.16 187 TYR A CA 1
ATOM 1482 C C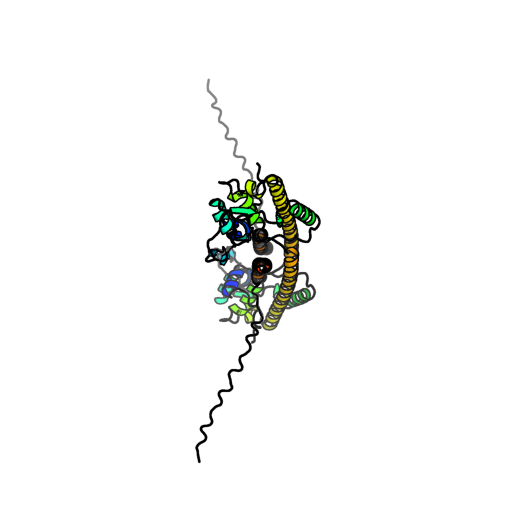 . TYR A 1 187 ? 4.523 8.477 9.391 1 59.16 187 TYR A C 1
ATOM 1484 O O . TYR A 1 187 ? 4.367 9.484 10.086 1 59.16 187 TYR A O 1
ATOM 1492 N N . THR A 1 188 ? 5.516 7.66 9.422 1 60.25 188 THR A N 1
ATOM 1493 C CA . THR A 1 188 ? 6.535 7.855 10.453 1 60.25 188 THR A CA 1
ATOM 1494 C C . THR A 1 188 ? 7.383 9.086 10.141 1 60.25 188 THR A C 1
ATOM 1496 O O . THR A 1 188 ? 7.727 9.852 11.047 1 60.25 188 THR A O 1
ATOM 1499 N N . TYR A 1 189 ? 7.793 9.242 8.992 1 57.12 189 TYR A N 1
ATOM 1500 C CA . TYR A 1 189 ? 8.617 10.375 8.586 1 57.12 189 TYR A CA 1
ATOM 1501 C C . TYR A 1 189 ? 7.918 11.695 8.883 1 57.12 189 TYR A C 1
ATOM 1503 O O . TYR A 1 189 ? 8.555 12.656 9.32 1 57.12 189 TYR A O 1
ATOM 1511 N N . GLN A 1 190 ? 6.789 11.688 8.625 1 57.09 190 GLN A N 1
ATOM 1512 C CA . GLN A 1 190 ? 6.016 12.898 8.891 1 57.09 190 GLN A CA 1
ATOM 1513 C C . GLN A 1 190 ? 6.02 13.242 10.375 1 57.09 190 GLN A C 1
ATOM 1515 O O . GLN A 1 190 ? 6.125 14.406 10.75 1 57.09 190 GLN A O 1
ATOM 1520 N N . ARG A 1 191 ? 6.027 12.141 11.109 1 56.22 191 ARG A N 1
ATOM 1521 C CA . ARG A 1 191 ? 6.055 12.344 12.547 1 56.22 191 ARG A CA 1
ATOM 1522 C C . ARG A 1 191 ? 7.414 12.875 13 1 56.22 191 ARG A C 1
ATOM 1524 O O . ARG A 1 191 ? 7.488 13.727 13.891 1 56.22 191 ARG A O 1
ATOM 1531 N N . MET A 1 192 ? 8.383 12.391 12.352 1 51.91 192 MET A N 1
ATOM 1532 C CA . MET A 1 192 ? 9.734 12.797 12.711 1 51.91 192 MET A CA 1
ATOM 1533 C C . MET A 1 192 ? 10.008 14.234 12.289 1 51.91 192 MET A C 1
ATOM 1535 O O . MET A 1 192 ? 10.656 14.992 13.016 1 51.91 192 MET A O 1
ATOM 1539 N N . GLU A 1 193 ? 9.664 14.516 11.195 1 52.22 193 GLU A N 1
ATOM 1540 C CA . GLU A 1 193 ? 9.859 15.883 10.727 1 52.22 193 GLU A CA 1
ATOM 1541 C C . GLU A 1 193 ? 9.094 16.875 11.586 1 52.22 193 GLU A C 1
ATOM 1543 O O . GLU A 1 193 ? 9.578 17.984 11.859 1 52.22 193 GLU A O 1
ATOM 1548 N N . GLU A 1 194 ? 8.016 16.484 11.969 1 53.03 194 GLU A N 1
ATOM 1549 C CA . GLU A 1 194 ? 7.25 17.328 12.883 1 53.03 194 GLU A CA 1
ATOM 1550 C C . GLU A 1 194 ? 8 17.531 14.195 1 53.03 194 GLU A C 1
ATOM 1552 O O . GLU A 1 194 ? 7.992 18.625 14.758 1 53.03 194 GLU A O 1
ATOM 1557 N N . ALA A 1 195 ? 8.633 16.438 14.695 1 49.72 195 ALA A N 1
ATOM 1558 C CA . ALA A 1 195 ? 9.43 16.547 15.914 1 49.72 195 ALA A CA 1
ATOM 1559 C C . ALA A 1 195 ? 10.617 17.484 15.703 1 49.72 195 ALA A C 1
ATOM 1561 O O . ALA A 1 195 ? 11.016 18.219 16.609 1 49.72 195 ALA A O 1
ATOM 1562 N N . ALA A 1 196 ? 11.148 17.531 14.586 1 46.66 196 ALA A N 1
ATOM 1563 C CA . ALA A 1 196 ? 12.305 18.359 14.273 1 46.66 196 ALA A CA 1
ATOM 1564 C C . ALA A 1 196 ? 11.891 19.828 14.109 1 46.66 196 ALA A C 1
ATOM 1566 O O . ALA A 1 196 ? 12.625 20.734 14.508 1 46.66 196 ALA A O 1
ATOM 1567 N N . ILE A 1 197 ? 10.898 20.031 13.539 1 46.28 197 ILE A N 1
ATOM 1568 C CA . ILE A 1 197 ? 10.422 21.406 13.391 1 46.28 197 ILE A CA 1
ATOM 1569 C C . ILE A 1 197 ? 9.938 21.922 14.742 1 46.28 197 ILE A C 1
ATOM 1571 O O . ILE A 1 197 ? 10.211 23.078 15.102 1 46.28 197 ILE A O 1
ATOM 1575 N N . GLY A 1 198 ? 9.227 21.172 15.5 1 41.69 198 GLY A N 1
ATOM 1576 C CA . GLY A 1 198 ? 8.812 21.609 16.828 1 41.69 198 GLY A CA 1
ATOM 1577 C C . GLY A 1 198 ? 9.961 21.672 17.812 1 41.69 198 GLY A C 1
ATOM 1578 O O . GLY A 1 198 ? 9.805 22.188 18.922 1 41.69 198 GLY A O 1
ATOM 1579 N N . GLY A 1 199 ? 10.969 20.875 17.594 1 39.22 199 GLY A N 1
ATOM 1580 C CA . GLY A 1 199 ? 12.078 20.891 18.531 1 39.22 199 GLY A CA 1
ATOM 1581 C C . GLY A 1 199 ? 12.852 22.203 18.5 1 39.22 199 GLY A C 1
ATOM 1582 O O . GLY A 1 199 ? 13.914 22.312 19.125 1 39.22 199 GLY A O 1
ATOM 1583 N N . GLY A 1 200 ? 12.602 23.188 17.625 1 35 200 GLY A N 1
ATOM 1584 C CA . GLY A 1 200 ? 13.414 24.391 17.75 1 35 200 GLY A CA 1
ATOM 1585 C C . GLY A 1 200 ? 13.305 25.031 19.109 1 35 200 GLY A C 1
ATOM 1586 O O . GLY A 1 200 ? 14.172 25.812 19.5 1 35 200 GLY A O 1
ATOM 1587 N N . SER A 1 201 ? 12.086 25.25 19.688 1 34.75 201 SER A N 1
ATOM 1588 C CA . SER A 1 201 ? 12.117 26.219 20.781 1 34.75 201 SER A CA 1
ATOM 1589 C C . SER A 1 201 ? 12.742 25.625 22.031 1 34.75 201 SER A C 1
ATOM 1591 O O . SER A 1 201 ? 13.016 26.344 23 1 34.75 201 SER A O 1
ATOM 1593 N N . GLN A 1 202 ? 12.547 24.422 22.438 1 31.98 202 GLN A N 1
ATOM 1594 C CA . GLN A 1 202 ? 12.867 24.359 23.859 1 31.98 202 GLN A CA 1
ATOM 1595 C C . GLN A 1 202 ? 14.367 24.547 24.094 1 31.98 202 GLN A C 1
ATOM 1597 O O . GLN A 1 202 ? 14.766 25.203 25.062 1 31.98 202 GLN A O 1
ATOM 1602 N N . LEU A 1 203 ? 15.258 23.625 23.688 1 31.27 203 LEU A N 1
ATOM 1603 C CA . LEU A 1 203 ? 16.344 23.359 24.625 1 31.27 203 LEU A CA 1
ATOM 1604 C C . LEU A 1 203 ? 17.391 24.469 24.578 1 31.27 203 LEU A C 1
ATOM 1606 O O . LEU A 1 203 ? 18.234 24.5 23.688 1 31.27 203 LEU A O 1
ATOM 1610 N N . GLY A 1 204 ? 16.984 25.766 24.547 1 29.59 204 GLY A N 1
ATOM 1611 C CA . GLY A 1 204 ? 17.969 26.734 25.016 1 29.59 204 GLY A CA 1
ATOM 1612 C C . GLY A 1 204 ? 18.672 26.297 26.281 1 29.59 204 GLY A C 1
ATOM 1613 O O . GLY A 1 204 ? 18.609 26.984 27.297 1 29.59 204 GLY A O 1
ATOM 1614 N N . GLY A 1 205 ? 18.484 25.094 26.781 1 27.36 205 GLY A N 1
ATOM 1615 C CA . GLY A 1 205 ? 19.344 24.859 27.922 1 27.36 205 GLY A CA 1
ATOM 1616 C C . GLY A 1 205 ? 20.781 25.281 27.703 1 27.36 205 GLY A C 1
ATOM 1617 O O . GLY A 1 205 ? 21.297 25.188 26.578 1 27.36 205 GLY A O 1
ATOM 1618 N N . SER A 1 206 ? 21.172 26.484 28.281 1 28.36 206 SER A N 1
ATOM 1619 C CA . SER A 1 206 ? 22.516 26.969 28.562 1 28.36 206 SER A CA 1
ATOM 1620 C C . SER A 1 206 ? 23.469 25.828 28.875 1 28.36 206 SER A C 1
ATOM 1622 O O . SER A 1 206 ? 23.375 25.203 29.922 1 28.36 206 SER A O 1
ATOM 1624 N N . LEU A 1 207 ? 23.516 24.859 28.047 1 26.88 207 LEU A N 1
ATOM 1625 C CA . LEU A 1 207 ? 24.672 24 28.312 1 26.88 207 LEU A CA 1
ATOM 1626 C C . LEU A 1 207 ? 25.938 24.844 28.516 1 26.88 207 LEU A C 1
ATOM 1628 O O . LEU A 1 207 ? 26.547 25.297 27.547 1 26.88 207 LEU A O 1
ATOM 1632 N N . ALA A 1 208 ? 25.688 25.875 29.391 1 29.02 208 ALA A N 1
ATOM 1633 C CA . ALA A 1 208 ? 26.953 26.438 29.859 1 29.02 208 ALA A CA 1
ATOM 1634 C C . ALA A 1 208 ? 27.984 25.328 30.094 1 29.02 208 ALA A C 1
ATOM 1636 O O . ALA A 1 208 ? 27.641 24.25 30.594 1 29.02 208 ALA A O 1
ATOM 1637 N N . PRO A 1 209 ? 28.969 25.234 29.234 1 28.45 209 PRO A N 1
ATOM 1638 C CA . PRO A 1 209 ? 30.062 24.297 29.516 1 28.45 209 PRO A CA 1
ATOM 1639 C C . PRO A 1 209 ? 30.5 24.328 30.984 1 28.45 209 PRO A C 1
ATOM 1641 O O . PRO A 1 209 ? 30.891 25.375 31.484 1 28.45 209 PRO A O 1
ATOM 1644 N N . SER A 1 210 ? 29.5 23.906 31.922 1 27.88 210 SER A N 1
ATOM 1645 C CA . SER A 1 210 ? 29.984 23.875 33.312 1 27.88 210 SER A CA 1
ATOM 1646 C C . SER A 1 210 ? 31.438 23.406 33.375 1 27.88 210 SER A C 1
ATOM 1648 O O . SER A 1 210 ? 31.75 22.266 33.062 1 27.88 210 SER A O 1
ATOM 1650 N N . THR A 1 211 ? 32.281 24.312 32.875 1 29.17 211 THR A N 1
ATOM 1651 C CA . THR A 1 211 ? 33.719 24.203 33.156 1 29.17 211 THR A CA 1
ATOM 1652 C C . THR A 1 211 ? 33.938 23.812 34.625 1 29.17 211 THR A C 1
ATOM 1654 O O . THR A 1 211 ? 33.906 24.672 35.5 1 29.17 211 THR A O 1
ATOM 1657 N N . GLN A 1 212 ? 32.938 23 35.156 1 28.34 212 GLN A N 1
ATOM 1658 C CA . GLN A 1 212 ? 33.312 22.672 36.531 1 28.34 212 GLN A CA 1
ATOM 1659 C C . GLN A 1 212 ? 34.781 22.25 36.594 1 28.34 212 GLN A C 1
ATOM 1661 O O . GLN A 1 212 ? 35.219 21.391 35.844 1 28.34 212 GLN A O 1
ATOM 1666 N N . PRO A 1 213 ? 35.562 23.203 36.969 1 30 213 PRO A N 1
ATOM 1667 C CA . PRO A 1 213 ? 36.969 22.875 37.188 1 30 213 PRO A CA 1
ATOM 1668 C C . PRO A 1 213 ? 37.188 21.516 37.844 1 30 213 PRO A C 1
ATOM 1670 O O . PRO A 1 213 ? 36.438 21.172 38.781 1 30 213 PRO A O 1
ATOM 1673 N N . LEU A 1 214 ? 37.312 20.406 36.906 1 29.39 214 LEU A N 1
ATOM 1674 C CA . LEU A 1 214 ? 37.719 19.109 37.406 1 29.39 214 LEU A CA 1
ATOM 1675 C C . LEU A 1 214 ? 38.625 19.25 38.625 1 29.39 214 LEU A C 1
ATOM 1677 O O . LEU A 1 214 ? 39.75 19.75 38.5 1 29.39 214 LEU A O 1
ATOM 1681 N N . GLN A 1 215 ? 37.969 19.844 39.719 1 26.42 215 GLN A N 1
ATOM 1682 C CA . GLN A 1 215 ? 38.781 19.891 40.938 1 26.42 215 GLN A CA 1
ATOM 1683 C C . GLN A 1 215 ? 39.656 18.641 41.062 1 26.42 215 GLN A C 1
ATOM 1685 O O . GLN A 1 215 ? 39.156 17.531 40.938 1 26.42 215 GLN A O 1
ATOM 1690 N N . GLN A 1 216 ? 40.906 18.797 40.688 1 30.05 216 GLN A N 1
ATOM 1691 C CA . GLN A 1 216 ? 42.031 17.891 40.844 1 30.05 216 GLN A CA 1
ATOM 1692 C C . GLN A 1 216 ? 41.938 17.125 42.156 1 30.05 216 GLN A C 1
ATOM 1694 O O . GLN A 1 216 ? 41.969 17.734 43.25 1 30.05 216 GLN A O 1
ATOM 1699 N N . GLN A 1 217 ? 40.844 16.188 42.25 1 28.06 217 GLN A N 1
ATOM 1700 C CA . GLN A 1 217 ? 40.844 15.438 43.5 1 28.06 217 GLN A CA 1
ATOM 1701 C C . GLN A 1 217 ? 42.281 15.031 43.875 1 28.06 217 GLN A C 1
ATOM 1703 O O . GLN A 1 217 ? 43.031 14.539 43.031 1 28.06 217 GLN A O 1
ATOM 1708 N N . PRO A 1 218 ? 42.75 15.742 44.844 1 28.89 218 PRO A N 1
ATOM 1709 C CA . PRO A 1 218 ? 44.125 15.508 45.281 1 28.89 218 PRO A CA 1
ATOM 1710 C C . PRO A 1 218 ? 44.469 14.023 45.375 1 28.89 218 PRO A C 1
ATOM 1712 O O . PRO A 1 218 ? 43.562 13.195 45.562 1 28.89 218 PRO A O 1
ATOM 1715 N N . ALA A 1 219 ? 45.406 13.602 44.469 1 30.88 219 ALA A N 1
ATOM 1716 C CA . ALA A 1 219 ? 46.031 12.289 44.5 1 30.88 219 ALA A CA 1
ATOM 1717 C C . ALA A 1 219 ? 46.156 11.773 45.938 1 30.88 219 ALA A C 1
ATOM 1719 O O . ALA A 1 219 ? 46.562 12.523 46.844 1 30.88 219 ALA A O 1
ATOM 1720 N N . ARG A 1 220 ? 45.062 10.969 46.344 1 26.8 220 ARG A N 1
ATOM 1721 C CA . ARG A 1 220 ? 45.156 10.289 47.625 1 26.8 220 ARG A CA 1
ATOM 1722 C C . ARG A 1 220 ? 46.562 9.836 47.906 1 26.8 220 ARG A C 1
ATOM 1724 O O . ARG A 1 220 ? 47.156 9.086 47.125 1 26.8 220 ARG A O 1
ATOM 1731 N N . GLN A 1 221 ? 47.375 10.812 48.375 1 26.8 221 GLN A N 1
ATOM 1732 C CA . GLN A 1 221 ? 48.719 10.477 48.812 1 26.8 221 GLN A CA 1
ATOM 1733 C C . GLN A 1 221 ? 48.719 9.195 49.656 1 26.8 221 GLN A C 1
ATOM 1735 O O . GLN A 1 221 ? 48.062 9.141 50.719 1 26.8 221 GLN A O 1
ATOM 1740 N N . LEU A 1 222 ? 48.5 8.016 48.875 1 25.31 222 LEU A N 1
ATOM 1741 C CA . LEU A 1 222 ? 48.719 6.758 49.562 1 25.31 222 LEU A CA 1
ATOM 1742 C C . LEU A 1 222 ? 49.875 6.883 50.531 1 25.31 222 LEU A C 1
ATOM 1744 O O . LEU A 1 222 ? 51 7.223 50.156 1 25.31 222 LEU A O 1
ATOM 1748 N N . ARG A 1 223 ? 49.594 7.473 51.688 1 24.41 223 ARG A N 1
ATOM 1749 C CA . ARG A 1 223 ? 50.562 7.508 52.781 1 24.41 223 ARG A CA 1
ATOM 1750 C C . ARG A 1 223 ? 51.219 6.145 52.969 1 24.41 223 ARG A C 1
ATOM 1752 O O . ARG A 1 223 ? 50.531 5.164 53.281 1 24.41 223 ARG A O 1
ATOM 1759 N N . ARG A 1 224 ? 52.125 5.84 51.938 1 26.92 224 ARG A N 1
ATOM 1760 C CA . ARG A 1 224 ? 53 4.715 52.25 1 26.92 224 ARG A CA 1
ATOM 1761 C C . ARG A 1 224 ? 53.5 4.785 53.688 1 26.92 224 ARG A C 1
ATOM 1763 O O . ARG A 1 224 ? 54.031 5.805 54.125 1 26.92 224 ARG A O 1
ATOM 1770 N N . ALA A 1 225 ? 52.656 4.105 54.625 1 27.52 225 ALA A N 1
ATOM 1771 C CA . ALA A 1 225 ? 53.062 3.848 56 1 27.52 225 ALA A CA 1
ATOM 1772 C C . ALA A 1 225 ? 54.531 3.473 56.094 1 27.52 225 ALA A C 1
ATOM 1774 O O . ALA A 1 225 ? 54.969 2.49 55.469 1 27.52 225 ALA A O 1
ATOM 1775 N N . GLY A 1 226 ? 55.438 4.453 55.906 1 24.11 226 GLY A N 1
ATOM 1776 C CA . GLY A 1 226 ? 56.844 4.289 56.25 1 24.11 226 GLY A CA 1
ATOM 1777 C C . GLY A 1 226 ? 57.062 3.51 57.531 1 24.11 226 GLY A C 1
ATOM 1778 O O . GLY A 1 226 ? 56.531 3.863 58.594 1 24.11 226 GLY A O 1
ATOM 1779 N N . GLY A 1 227 ? 56.938 2.158 57.375 1 22.34 227 GLY A N 1
ATOM 1780 C CA . GLY A 1 227 ? 57.594 1.399 58.438 1 22.34 227 GLY A CA 1
ATOM 1781 C C . GLY A 1 227 ? 58.938 1.979 58.812 1 22.34 227 GLY A C 1
ATOM 1782 O O . GLY A 1 227 ? 59.75 2.346 57.969 1 22.34 227 GLY A O 1
ATOM 1783 N N . VAL A 1 228 ? 58.969 2.744 59.812 1 21.34 228 VAL A N 1
ATOM 1784 C CA . VAL A 1 228 ? 60.062 3.193 60.688 1 21.34 228 VAL A CA 1
ATOM 1785 C C . VAL A 1 228 ? 60.938 2.006 61.062 1 21.34 228 VAL A C 1
ATOM 1787 O O . VAL A 1 228 ? 60.438 1.037 61.656 1 21.34 228 VAL A O 1
ATOM 1790 N N . ARG A 1 229 ? 61.688 1.583 60.062 1 18.08 229 ARG A N 1
ATOM 1791 C CA . ARG A 1 229 ? 63 1.472 60.719 1 18.08 229 ARG A CA 1
ATOM 1792 C C . ARG A 1 229 ? 63.594 2.85 61 1 18.08 229 ARG A C 1
ATOM 1794 O O . ARG A 1 229 ? 63.469 3.77 60.188 1 18.08 229 ARG A O 1
ATOM 1801 N N . MET B 1 1 ? 23.016 -30.875 -0.267 1 22.62 1 MET B N 1
ATOM 1802 C CA . MET B 1 1 ? 21.797 -30.688 -1.046 1 22.62 1 MET B CA 1
ATOM 1803 C C . MET B 1 1 ? 21.172 -29.328 -0.758 1 22.62 1 MET B C 1
ATOM 1805 O O . MET B 1 1 ? 20.375 -29.203 0.178 1 22.62 1 MET B O 1
ATOM 1809 N N . ALA B 1 2 ? 22.016 -28.406 -0.708 1 25.08 2 ALA B N 1
ATOM 1810 C CA . ALA B 1 2 ? 21.891 -27.062 -0.181 1 25.08 2 ALA B CA 1
ATOM 1811 C C . ALA B 1 2 ? 20.75 -26.297 -0.868 1 25.08 2 ALA B C 1
ATOM 1813 O O . ALA B 1 2 ? 20.891 -25.859 -2.012 1 25.08 2 ALA B O 1
ATOM 1814 N N . TYR B 1 3 ? 19.641 -27 -0.985 1 29.8 3 TYR B N 1
ATOM 1815 C CA . TYR B 1 3 ? 18.484 -26.234 -1.436 1 29.8 3 TYR B CA 1
ATOM 1816 C C . TYR B 1 3 ? 18.594 -24.781 -0.987 1 29.8 3 TYR B C 1
ATOM 1818 O O . TYR B 1 3 ? 18.969 -24.5 0.154 1 29.8 3 TYR B O 1
ATOM 1826 N N . CYS B 1 4 ? 19.281 -23.938 -1.777 1 34.12 4 CYS B N 1
ATOM 1827 C CA . CYS B 1 4 ? 19.484 -22.5 -1.729 1 34.12 4 CYS B CA 1
ATOM 1828 C C . CYS B 1 4 ? 18.609 -21.859 -0.655 1 34.12 4 CYS B C 1
ATOM 1830 O O . CYS B 1 4 ? 17.469 -22.266 -0.461 1 34.12 4 CYS B O 1
ATOM 1832 N N . ARG B 1 5 ? 19.016 -21.266 0.33 1 38.19 5 ARG B N 1
ATOM 1833 C CA . ARG B 1 5 ? 18.391 -20.391 1.323 1 38.19 5 ARG B CA 1
ATOM 1834 C C . ARG B 1 5 ? 17.203 -19.641 0.727 1 38.19 5 ARG B C 1
ATOM 1836 O O . ARG B 1 5 ? 17.375 -18.781 -0.144 1 38.19 5 ARG B O 1
ATOM 1843 N N . GLN B 1 6 ? 16.031 -20.328 0.365 1 44.78 6 GLN B N 1
ATOM 1844 C CA . GLN B 1 6 ? 14.68 -20.234 -0.178 1 44.78 6 GLN B CA 1
ATOM 1845 C C . GLN B 1 6 ? 14.102 -18.844 0.006 1 44.78 6 GLN B C 1
ATOM 1847 O O . GLN B 1 6 ? 14.273 -18.219 1.061 1 44.78 6 GLN B O 1
ATOM 1852 N N . GLN B 1 7 ? 14.18 -18.047 -1.113 1 55.31 7 GLN B N 1
ATOM 1853 C CA . GLN B 1 7 ? 13.344 -16.859 -1.057 1 55.31 7 GLN B CA 1
ATOM 1854 C C . GLN B 1 7 ? 12.195 -17.031 -0.076 1 55.31 7 GLN B C 1
ATOM 1856 O O . GLN B 1 7 ? 11.484 -18.047 -0.121 1 55.31 7 GLN B O 1
ATOM 1861 N N . GLN B 1 8 ? 12.5 -16.75 1.103 1 64.12 8 GLN B N 1
ATOM 1862 C CA . GLN B 1 8 ? 11.523 -16.891 2.176 1 64.12 8 GLN B CA 1
ATOM 1863 C C . GLN B 1 8 ? 10.211 -16.203 1.825 1 64.12 8 GLN B C 1
ATOM 1865 O O . GLN B 1 8 ? 10.18 -14.977 1.647 1 64.12 8 GLN B O 1
ATOM 1870 N N . TRP B 1 9 ? 9.453 -16.984 1.069 1 75.25 9 TRP B N 1
ATOM 1871 C CA . TRP B 1 9 ? 8.102 -16.5 0.827 1 75.25 9 TRP B CA 1
ATOM 1872 C C . TRP B 1 9 ? 7.316 -16.391 2.131 1 75.25 9 TRP B C 1
ATOM 1874 O O . TRP B 1 9 ? 7.504 -17.203 3.039 1 75.25 9 TRP B O 1
ATOM 1884 N N . PRO B 1 10 ? 6.629 -15.359 2.318 1 76.12 10 PRO B N 1
ATOM 1885 C CA . PRO B 1 10 ? 5.832 -15.164 3.531 1 76.12 10 PRO B CA 1
ATOM 1886 C C . PRO B 1 10 ? 4.684 -16.172 3.652 1 76.12 10 PRO B C 1
ATOM 1888 O O . PRO B 1 10 ? 3.551 -15.781 3.945 1 76.12 10 PRO B O 1
ATOM 1891 N N . CYS B 1 11 ? 4.828 -17.344 3.086 1 81.81 11 CYS B N 1
ATOM 1892 C CA . CYS B 1 11 ? 3.789 -18.359 3.131 1 81.81 11 CYS B CA 1
ATOM 1893 C C . CYS B 1 11 ? 4.375 -19.719 3.518 1 81.81 11 CYS B C 1
ATOM 1895 O O . CYS B 1 11 ? 5.461 -20.078 3.064 1 81.81 11 CYS B O 1
ATOM 1897 N N . THR B 1 12 ? 3.596 -20.422 4.297 1 84 12 THR B N 1
ATOM 1898 C CA . THR B 1 12 ? 3.988 -21.766 4.66 1 84 12 THR B CA 1
ATOM 1899 C C . THR B 1 12 ? 3.727 -22.734 3.51 1 84 12 THR B C 1
ATOM 1901 O O . THR B 1 12 ? 2.947 -22.438 2.604 1 84 12 THR B O 1
ATOM 1904 N N . PRO B 1 13 ? 4.375 -23.875 3.576 1 85.12 13 PRO B N 1
ATOM 1905 C CA . PRO B 1 13 ? 4.129 -24.859 2.529 1 85.12 13 PRO B CA 1
ATOM 1906 C C . PRO B 1 13 ? 2.658 -25.266 2.422 1 85.12 13 PRO B C 1
ATOM 1908 O O . PRO B 1 13 ? 2.154 -25.484 1.32 1 85.12 13 PRO B O 1
ATOM 1911 N N . GLU B 1 14 ? 2.023 -25.312 3.551 1 87.25 14 GLU B N 1
ATOM 1912 C CA . GLU B 1 14 ? 0.606 -25.656 3.561 1 87.2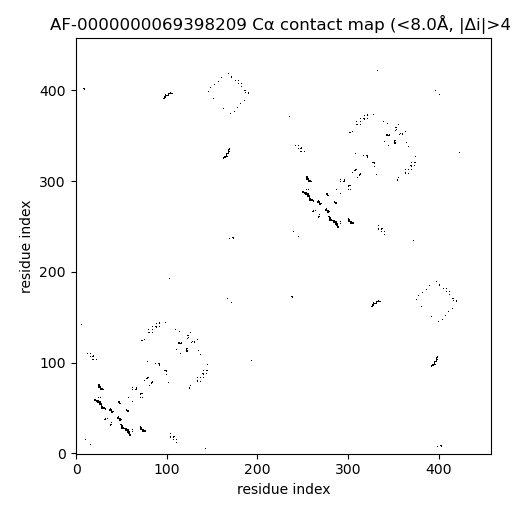5 14 GLU B CA 1
ATOM 1913 C C . GLU B 1 14 ? -0.231 -24.578 2.881 1 87.25 14 GLU B C 1
ATOM 1915 O O . GLU B 1 14 ? -1.181 -24.891 2.158 1 87.25 14 GLU B O 1
ATOM 1920 N N . GLU B 1 15 ? 0.172 -23.406 3.111 1 88.44 15 GLU B N 1
ATOM 1921 C CA . GLU B 1 15 ? -0.521 -22.281 2.49 1 88.44 15 GLU B CA 1
ATOM 1922 C C . GLU B 1 15 ? -0.276 -22.234 0.984 1 88.44 15 GLU B C 1
ATOM 1924 O O . GLU B 1 15 ? -1.18 -21.922 0.209 1 88.44 15 GLU B O 1
ATOM 1929 N N . MET B 1 16 ? 0.904 -22.5 0.661 1 87.56 16 MET B N 1
ATOM 1930 C CA . MET B 1 16 ? 1.242 -22.547 -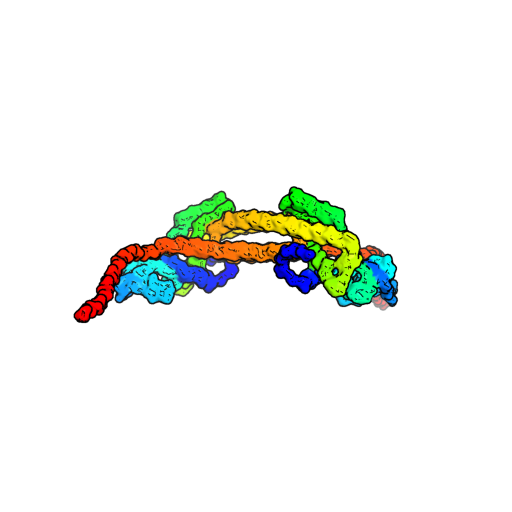0.759 1 87.56 16 MET B CA 1
ATOM 1931 C C . MET B 1 16 ? 0.375 -23.562 -1.494 1 87.56 16 MET B C 1
ATOM 1933 O O . MET B 1 16 ? -0.172 -23.266 -2.557 1 87.56 16 MET B O 1
ATOM 1937 N N . TYR B 1 17 ? 0.254 -24.719 -0.865 1 89.12 17 TYR B N 1
ATOM 1938 C CA . TYR B 1 17 ? -0.58 -25.766 -1.455 1 89.12 17 TYR B CA 1
ATOM 1939 C C . TYR B 1 17 ? -2.037 -25.328 -1.527 1 89.12 17 TYR B C 1
ATOM 1941 O O . TYR B 1 17 ? -2.699 -25.516 -2.551 1 89.12 17 TYR B O 1
ATOM 1949 N N . PHE B 1 18 ? -2.465 -24.766 -0.437 1 90.88 18 PHE B N 1
ATOM 1950 C CA . PHE B 1 18 ? -3.848 -24.312 -0.378 1 90.88 18 PHE B CA 1
ATOM 1951 C C . PHE B 1 18 ? -4.137 -23.312 -1.498 1 90.88 18 PHE B C 1
ATOM 1953 O O . PHE B 1 18 ? -5.199 -23.359 -2.117 1 90.88 18 PHE B O 1
ATOM 1960 N N . ASN B 1 19 ? -3.164 -22.516 -1.786 1 88.62 19 ASN B N 1
ATOM 1961 C CA . ASN B 1 19 ? -3.334 -21.469 -2.797 1 88.62 19 ASN B CA 1
ATOM 1962 C C . ASN B 1 19 ? -3.43 -22.062 -4.199 1 88.62 19 ASN B C 1
ATOM 1964 O O . ASN B 1 19 ? -4.109 -21.516 -5.066 1 88.62 19 ASN B O 1
ATOM 1968 N N . ALA B 1 20 ? -2.789 -23.125 -4.406 1 91.69 20 ALA B N 1
ATOM 1969 C CA . ALA B 1 20 ? -2.672 -23.672 -5.754 1 91.69 20 ALA B CA 1
ATOM 1970 C C . ALA B 1 20 ? -3.512 -24.938 -5.91 1 91.69 20 ALA B C 1
ATOM 1972 O O . ALA B 1 20 ? -3.504 -25.562 -6.969 1 91.69 20 ALA B O 1
ATOM 1973 N N . LYS B 1 21 ? -4.242 -25.453 -4.93 1 90.81 21 LYS B N 1
ATOM 1974 C CA . LYS B 1 21 ? -4.918 -26.734 -4.883 1 90.81 21 LYS B CA 1
ATOM 1975 C C . LYS B 1 21 ? -5.906 -26.891 -6.035 1 90.81 21 LYS B C 1
ATOM 1977 O O . LYS B 1 21 ? -6.141 -28 -6.523 1 90.81 21 LYS B O 1
ATOM 1982 N N . ASP B 1 22 ? -6.402 -25.766 -6.484 1 89.88 22 ASP B N 1
ATOM 1983 C CA . ASP B 1 22 ? -7.43 -25.844 -7.516 1 89.88 22 ASP B CA 1
ATOM 1984 C C . ASP B 1 22 ? -6.828 -25.656 -8.906 1 89.88 22 ASP B C 1
ATOM 1986 O O . ASP B 1 22 ? -7.547 -25.688 -9.906 1 89.88 22 ASP B O 1
ATOM 1990 N N . GLU B 1 23 ? -5.574 -25.484 -8.922 1 91.12 23 GLU B N 1
ATOM 1991 C CA . GLU B 1 23 ? -4.91 -25.406 -10.219 1 91.12 23 GLU B CA 1
ATOM 1992 C C . GLU B 1 23 ? -4.938 -26.75 -10.945 1 91.12 23 GLU B C 1
ATOM 1994 O O . GLU B 1 23 ? -4.793 -27.797 -10.32 1 91.12 23 GLU B O 1
ATOM 1999 N N . LEU B 1 24 ? -5.086 -26.688 -12.273 1 92.31 24 LEU B N 1
ATOM 2000 C CA . LEU B 1 24 ? -5.191 -27.906 -13.055 1 92.31 24 LEU B CA 1
ATOM 2001 C C . LEU B 1 24 ? -3.811 -28.438 -13.422 1 92.31 24 LEU B C 1
ATOM 2003 O O . LEU B 1 24 ? -2.908 -27.656 -13.75 1 92.31 24 LEU B O 1
ATOM 2007 N N . ILE B 1 25 ? -3.73 -29.672 -13.312 1 94.69 25 ILE B N 1
ATOM 2008 C CA . ILE B 1 25 ? -2.51 -30.359 -13.711 1 94.69 25 ILE B CA 1
ATOM 2009 C C . ILE B 1 25 ? -2.861 -31.625 -14.492 1 94.69 25 ILE B C 1
ATOM 2011 O O . ILE B 1 25 ? -3.949 -32.188 -14.336 1 94.69 25 ILE B O 1
ATOM 2015 N N . THR B 1 26 ? -1.98 -32.031 -15.375 1 96.25 26 THR B N 1
ATOM 2016 C CA . THR B 1 26 ? -2.211 -33.188 -16.234 1 96.25 26 THR B CA 1
ATOM 2017 C C . THR B 1 26 ? -1.77 -34.469 -15.531 1 96.25 26 THR B C 1
ATOM 2019 O O . THR B 1 26 ? -0.686 -34.531 -14.945 1 96.25 26 THR B O 1
ATOM 2022 N N . ILE B 1 27 ? -2.617 -35.5 -15.555 1 95.94 27 ILE B N 1
ATOM 2023 C CA . ILE B 1 27 ? -2.268 -36.781 -14.984 1 95.94 27 ILE B CA 1
ATOM 2024 C C . ILE B 1 27 ? -2.568 -37.875 -15.984 1 95.94 27 ILE B C 1
ATOM 2026 O O . ILE B 1 27 ? -3.25 -37.656 -16.984 1 95.94 27 ILE B O 1
ATOM 2030 N N . VAL B 1 28 ? -1.952 -39 -15.797 1 96.31 28 VAL B N 1
ATOM 2031 C CA . VAL B 1 28 ? -2.242 -40.219 -16.531 1 96.31 28 VAL B CA 1
ATOM 2032 C C . VAL B 1 28 ? -2.758 -41.281 -15.578 1 96.31 28 VAL B C 1
ATOM 2034 O O . VAL B 1 28 ? -1.978 -41.906 -14.844 1 96.31 28 VAL B O 1
ATOM 2037 N N . PRO B 1 29 ? -4.043 -41.5 -15.555 1 94.62 29 PRO B N 1
ATOM 2038 C CA . PRO B 1 29 ? -4.613 -42.469 -14.641 1 94.62 29 PRO B CA 1
ATOM 2039 C C . PRO B 1 29 ? -4.266 -43.906 -15.031 1 94.62 29 PRO B C 1
ATOM 2041 O O . PRO B 1 29 ? -4.008 -44.188 -16.203 1 94.62 29 PRO B O 1
ATOM 2044 N N . ASN B 1 30 ? -4.168 -44.75 -14.07 1 93.44 30 ASN B N 1
ATOM 2045 C CA . ASN B 1 30 ? -3.945 -46.188 -14.305 1 93.44 30 ASN B CA 1
ATOM 2046 C C . ASN B 1 30 ? -5.199 -47 -14.008 1 93.44 30 ASN B C 1
ATOM 2048 O O . ASN B 1 30 ? -5.133 -48.219 -13.883 1 93.44 30 ASN B O 1
ATOM 2052 N N . PHE B 1 31 ? -6.324 -46.281 -13.844 1 89.62 31 PHE B N 1
ATOM 2053 C CA . PHE B 1 31 ? -7.602 -46.938 -13.555 1 89.62 31 PHE B CA 1
ATOM 2054 C C . PHE B 1 31 ? -8.703 -46.375 -14.461 1 89.62 31 PHE B C 1
ATOM 2056 O O . PHE B 1 31 ? -8.484 -45.375 -15.172 1 89.62 31 PHE B O 1
ATOM 2063 N N . SER B 1 32 ? -9.766 -47.062 -14.602 1 86.81 32 SER B N 1
ATOM 2064 C CA . SER B 1 32 ? -10.93 -46.594 -15.359 1 86.81 32 SER B CA 1
ATOM 2065 C C . SER B 1 32 ? -12.164 -46.5 -14.469 1 86.81 32 SER B C 1
ATOM 2067 O O . SER B 1 32 ? -12.375 -47.344 -13.602 1 86.81 32 SER B O 1
ATOM 2069 N N . VAL B 1 33 ? -12.828 -45.469 -14.531 1 82.44 33 VAL B N 1
ATOM 2070 C CA . VAL B 1 33 ? -14.07 -45.312 -13.773 1 82.44 33 VAL B CA 1
ATOM 2071 C C . VAL B 1 33 ? -15.242 -45.844 -14.594 1 82.44 33 VAL B C 1
ATOM 2073 O O . VAL B 1 33 ? -15.359 -45.531 -15.789 1 82.44 33 VAL B O 1
ATOM 2076 N N . PRO B 1 34 ? -16.047 -46.688 -13.953 1 79.88 34 PRO B N 1
ATOM 2077 C CA . PRO B 1 34 ? -17.172 -47.344 -14.641 1 79.88 34 PRO B CA 1
ATOM 2078 C C . PRO B 1 34 ? -18.312 -46.406 -14.938 1 79.88 34 PRO B C 1
ATOM 2080 O O . PRO B 1 34 ? -19.484 -46.719 -14.664 1 79.88 34 PRO B O 1
ATOM 2083 N N . THR B 1 35 ? -18.016 -45.25 -15.18 1 78.5 35 THR B N 1
ATOM 2084 C CA . THR B 1 35 ? -19.062 -44.312 -15.578 1 78.5 35 THR B CA 1
ATOM 2085 C C . THR B 1 35 ? -19.062 -44.094 -17.094 1 78.5 35 THR B C 1
ATOM 2087 O O . THR B 1 35 ? -18.062 -44.375 -17.75 1 78.5 35 THR B O 1
ATOM 2090 N N . GLU B 1 36 ? -20.188 -43.781 -17.656 1 76.81 36 GLU B N 1
ATOM 2091 C CA . GLU B 1 36 ? -20.375 -43.656 -19.094 1 76.81 36 GLU B CA 1
ATOM 2092 C C . GLU B 1 36 ? -19.281 -42.781 -19.719 1 76.81 36 GLU B C 1
ATOM 2094 O O . GLU B 1 36 ? -18.75 -43.094 -20.781 1 76.81 36 GLU B O 1
ATOM 2099 N N . ASN B 1 37 ? -18.875 -41.812 -18.984 1 77 37 ASN B N 1
ATOM 2100 C CA . ASN B 1 37 ? -17.891 -40.906 -19.562 1 77 37 ASN B CA 1
ATOM 2101 C C . ASN B 1 37 ? -16.547 -41 -18.828 1 77 37 ASN B C 1
ATOM 2103 O O . ASN B 1 37 ? -15.656 -40.188 -19.062 1 77 37 ASN B O 1
ATOM 2107 N N . ALA B 1 38 ? -16.422 -42.062 -17.953 1 78.75 38 ALA B N 1
ATOM 2108 C CA . ALA B 1 38 ? -15.211 -42.312 -17.156 1 78.75 38 ALA B CA 1
ATOM 2109 C C . ALA B 1 38 ? -14.836 -41.062 -16.344 1 78.75 38 ALA B C 1
ATOM 2111 O O . ALA B 1 38 ? -13.656 -40.75 -16.203 1 78.75 38 ALA B O 1
ATOM 2112 N N . THR B 1 39 ? -15.883 -40.281 -16.047 1 82.69 39 THR B N 1
ATOM 2113 C CA . THR B 1 39 ? -15.664 -39.062 -15.297 1 82.69 39 THR B CA 1
ATOM 2114 C C . THR B 1 39 ? -16.094 -39.25 -13.836 1 82.69 39 THR B C 1
ATOM 2116 O O . THR B 1 39 ? -16.797 -40.188 -13.5 1 82.69 39 THR B O 1
ATOM 2119 N N . CYS B 1 40 ? -15.422 -38.531 -13 1 79.44 40 CYS B N 1
ATOM 2120 C CA . CYS B 1 40 ? -15.781 -38.5 -11.586 1 79.44 40 CYS B CA 1
ATOM 2121 C C . CYS B 1 40 ? -16.375 -37.156 -11.195 1 79.44 40 CYS B C 1
ATOM 2123 O O . CYS B 1 40 ? -15.797 -36.094 -11.508 1 79.44 40 CYS B O 1
ATOM 2125 N N . ILE B 1 41 ? -17.594 -37.219 -10.695 1 77.25 41 ILE B N 1
ATOM 2126 C CA . ILE B 1 41 ? -18.25 -36 -10.25 1 77.25 41 ILE B CA 1
ATOM 2127 C C . ILE B 1 41 ? -17.922 -35.75 -8.789 1 77.25 41 ILE B C 1
ATOM 2129 O O . ILE B 1 41 ? -18.125 -36.594 -7.934 1 77.25 41 ILE B O 1
ATOM 2133 N N . CYS B 1 42 ? -17.219 -34.688 -8.602 1 76.5 42 CYS B N 1
ATOM 2134 C CA . CYS B 1 42 ? -16.953 -34.25 -7.238 1 76.5 42 CYS B CA 1
ATOM 2135 C C . CYS B 1 42 ? -17.609 -32.906 -6.949 1 76.5 42 CYS B C 1
ATOM 2137 O O . CYS B 1 42 ? -18.25 -32.312 -7.828 1 76.5 42 CYS B O 1
ATOM 2139 N N . ILE B 1 43 ? -17.641 -32.5 -5.652 1 75.19 43 ILE B N 1
ATOM 2140 C CA . ILE B 1 43 ? -18.234 -31.266 -5.211 1 75.19 43 ILE B CA 1
ATOM 2141 C C . ILE B 1 43 ? -17.672 -30.109 -6.039 1 75.19 43 ILE B C 1
ATOM 2143 O O . ILE B 1 43 ? -18.391 -29.156 -6.367 1 75.19 43 ILE B O 1
ATOM 2147 N N . SER B 1 44 ? -16.438 -30.281 -6.402 1 75.62 44 SER B N 1
ATOM 2148 C CA . SER B 1 44 ? -15.758 -29.172 -7.074 1 75.62 44 SER B CA 1
ATOM 2149 C C . SER B 1 44 ? -15.969 -29.234 -8.586 1 75.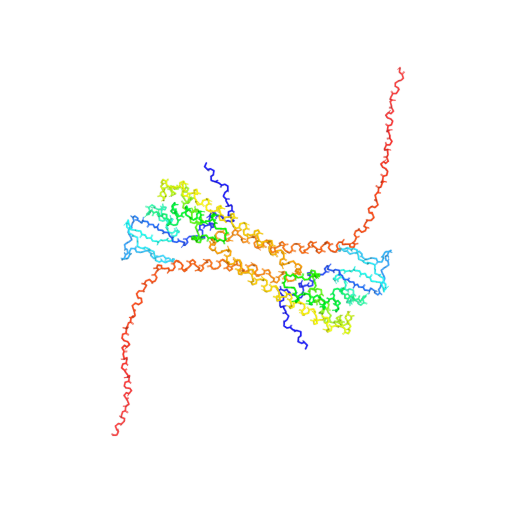62 44 SER B C 1
ATOM 2151 O O . SER B 1 44 ? -15.609 -28.297 -9.305 1 75.62 44 SER B O 1
ATOM 2153 N N . GLY B 1 45 ? -16.594 -30.297 -9.07 1 81.06 45 GLY B N 1
ATOM 2154 C CA . GLY B 1 45 ? -16.828 -30.406 -10.5 1 81.06 45 GLY B CA 1
ATOM 2155 C C . GLY B 1 45 ? -16.641 -31.812 -11.039 1 81.06 45 GLY B C 1
ATOM 2156 O O . GLY B 1 45 ? -16.594 -32.781 -10.266 1 81.06 45 GLY B O 1
ATOM 2157 N N . GLU B 1 46 ? -16.781 -31.875 -12.297 1 83.25 46 GLU B N 1
ATOM 2158 C CA . GLU B 1 46 ? -16.594 -33.156 -12.984 1 83.25 46 GLU B CA 1
ATOM 2159 C C . GLU B 1 46 ? -15.203 -33.25 -13.594 1 83.25 46 GLU B C 1
ATOM 2161 O O . GLU B 1 46 ? -14.742 -32.344 -14.273 1 83.25 46 GLU B O 1
ATOM 2166 N N . TRP B 1 47 ? -14.586 -34.312 -13.148 1 87 47 TRP B N 1
ATOM 2167 C CA . TRP B 1 47 ? -13.219 -34.469 -13.633 1 87 47 TRP B CA 1
ATOM 2168 C C . TRP B 1 47 ? -13.07 -35.812 -14.375 1 87 47 TRP B C 1
ATOM 2170 O O . TRP B 1 47 ? -13.742 -36.781 -14.039 1 87 47 TRP B O 1
ATOM 2180 N N . GLY B 1 48 ? -12.164 -35.844 -15.375 1 82.62 48 GLY B N 1
ATOM 2181 C CA . GLY B 1 48 ? -11.93 -37.031 -16.203 1 82.62 48 GLY B CA 1
ATOM 2182 C C . GLY B 1 48 ? -11.773 -36.688 -17.672 1 82.62 48 GLY B C 1
ATOM 2183 O O . GLY B 1 48 ? -11.422 -35.562 -18.031 1 82.62 48 GLY B O 1
ATOM 2184 N N . PRO B 1 49 ? -11.734 -37.594 -18.391 1 85.12 49 PRO B N 1
ATOM 2185 C CA . PRO B 1 49 ? -12 -39.031 -18.203 1 85.12 49 PRO B CA 1
ATOM 2186 C C . PRO B 1 49 ? -10.812 -39.781 -17.578 1 85.12 49 PRO B C 1
ATOM 2188 O O . PRO B 1 49 ? -9.68 -39.625 -18.031 1 85.12 49 PRO B O 1
ATOM 2191 N N . PHE B 1 50 ? -11.188 -40.625 -16.641 1 90.81 50 PHE B N 1
ATOM 2192 C CA . PHE B 1 50 ? -10.156 -41.438 -16.031 1 90.81 50 PHE B CA 1
ATOM 2193 C C . PHE B 1 50 ? -10.031 -42.781 -16.75 1 90.81 50 PHE B C 1
ATOM 2195 O O . PHE B 1 50 ? -10.789 -43.719 -16.484 1 90.81 50 PHE B O 1
ATOM 2202 N N . GLN B 1 51 ? -9.172 -42.75 -17.734 1 90.56 51 GLN B N 1
ATOM 2203 C CA . GLN B 1 51 ? -8.859 -43.938 -18.516 1 90.56 51 GLN B CA 1
ATOM 2204 C C . GLN B 1 51 ? -7.363 -44.219 -18.516 1 90.56 51 GLN B C 1
ATOM 2206 O O . GLN B 1 51 ? -6.551 -43.312 -18.547 1 90.56 51 GLN B O 1
ATOM 2211 N N . PRO B 1 52 ? -7.109 -45.531 -18.5 1 91.25 52 PRO B N 1
ATOM 2212 C CA . PRO B 1 52 ? -5.68 -45.844 -18.5 1 91.25 52 PRO B CA 1
ATOM 2213 C C . PRO B 1 52 ? -4.945 -45.281 -19.719 1 91.25 52 PRO B C 1
ATOM 2215 O O . PRO B 1 52 ? -5.48 -45.312 -20.828 1 91.25 52 PRO B O 1
ATOM 2218 N N . ASN B 1 53 ? -3.758 -44.719 -19.5 1 89.69 53 ASN B N 1
ATOM 2219 C CA . ASN B 1 53 ? -2.807 -44.219 -20.5 1 89.69 53 ASN B CA 1
ATOM 2220 C C . ASN B 1 53 ? -3.375 -43.062 -21.281 1 89.69 53 ASN B C 1
ATOM 2222 O O . ASN B 1 53 ? -2.949 -42.781 -22.406 1 89.69 53 ASN B O 1
ATOM 2226 N N . ARG B 1 54 ? -4.449 -42.531 -20.812 1 92.06 54 ARG B N 1
ATOM 2227 C CA . ARG B 1 54 ? -4.996 -41.312 -21.391 1 92.06 54 ARG B CA 1
ATOM 2228 C C . ARG B 1 54 ? -4.84 -40.125 -20.438 1 92.06 54 ARG B C 1
ATOM 2230 O O . ARG B 1 54 ? -5.258 -40.188 -19.281 1 92.06 54 ARG B O 1
ATOM 2237 N N . GLU B 1 55 ? -4.344 -39.094 -20.984 1 94.56 55 GLU B N 1
ATOM 2238 C CA . GLU B 1 55 ? -4.09 -37.906 -20.156 1 94.56 55 GLU B CA 1
ATOM 2239 C C . GLU B 1 55 ? -5.383 -37.188 -19.844 1 94.56 55 GLU B C 1
ATOM 2241 O O . GLU B 1 55 ? -6.301 -37.125 -20.672 1 94.56 55 GLU B O 1
ATOM 2246 N N . CYS B 1 56 ? -5.48 -36.656 -18.672 1 92.75 56 CYS B N 1
ATOM 2247 C CA . CYS B 1 56 ? -6.598 -35.781 -18.297 1 92.75 56 CYS B CA 1
ATOM 2248 C C . CYS B 1 56 ? -6.148 -34.719 -17.328 1 92.75 56 CYS B C 1
ATOM 2250 O O . CYS B 1 56 ? -5.145 -34.875 -16.641 1 92.75 56 CYS B O 1
ATOM 2252 N N . ALA B 1 57 ? -6.914 -33.625 -17.344 1 94.25 57 ALA B N 1
ATOM 2253 C CA . ALA B 1 57 ? -6.598 -32.5 -16.484 1 94.25 57 ALA B CA 1
ATOM 2254 C C . ALA B 1 57 ? -7.461 -32.531 -15.219 1 94.25 57 ALA B C 1
ATOM 2256 O O . ALA B 1 57 ? -8.688 -32.625 -15.297 1 94.25 57 ALA B O 1
ATOM 2257 N N . VAL B 1 58 ? -6.785 -32.469 -14.055 1 93.56 58 VAL B N 1
ATOM 2258 C CA . VAL B 1 58 ? -7.504 -32.469 -12.781 1 93.56 58 VAL B CA 1
ATOM 2259 C C . VAL B 1 58 ? -6.906 -31.422 -11.844 1 93.56 58 VAL B C 1
ATOM 2261 O O . VAL B 1 58 ? -5.777 -30.969 -12.047 1 93.56 58 VAL B O 1
ATOM 2264 N N . PRO B 1 59 ? -7.617 -31.031 -10.852 1 93.38 59 PRO B N 1
ATOM 2265 C CA . PRO B 1 59 ? -7.039 -30.125 -9.859 1 93.38 59 PRO B CA 1
ATOM 2266 C C . PRO B 1 59 ? -5.883 -3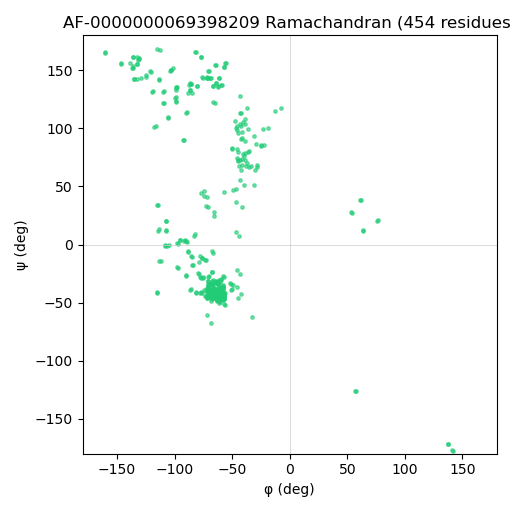0.766 -9.086 1 93.38 59 PRO B C 1
ATOM 2268 O O . PRO B 1 59 ? -5.832 -31.984 -8.938 1 93.38 59 PRO B O 1
ATOM 2271 N N . LEU B 1 60 ? -5.051 -29.938 -8.625 1 93.62 60 LEU B N 1
ATOM 2272 C CA . LEU B 1 60 ? -3.826 -30.375 -7.957 1 93.62 60 LEU B CA 1
ATOM 2273 C C . LEU B 1 60 ? -4.145 -31.297 -6.781 1 93.62 60 LEU B C 1
ATOM 2275 O O . LEU B 1 60 ? -3.467 -32.312 -6.574 1 93.62 60 LEU B O 1
ATOM 2279 N N . TRP B 1 61 ? -5.156 -30.938 -6.031 1 91.69 61 TRP B N 1
ATOM 2280 C CA . TRP B 1 61 ? -5.488 -31.734 -4.852 1 91.69 61 TRP B CA 1
ATOM 2281 C C . TRP B 1 61 ? -5.926 -33.125 -5.254 1 91.69 61 TRP B C 1
ATOM 2283 O O . TRP B 1 61 ? -5.582 -34.125 -4.582 1 91.69 61 TRP B O 1
ATOM 2293 N N . LEU B 1 62 ? -6.637 -33.281 -6.285 1 92.38 62 LEU B N 1
ATOM 2294 C CA . LEU B 1 62 ? -7.078 -34.594 -6.766 1 92.38 62 LEU B CA 1
ATOM 2295 C C . LEU B 1 62 ? -5.902 -35.375 -7.316 1 92.38 62 LEU B C 1
ATOM 2297 O O . LEU B 1 62 ? -5.793 -36.594 -7.066 1 92.38 62 LEU B O 1
ATOM 2301 N N . ALA B 1 63 ? -5.105 -34.656 -8.039 1 93.19 63 ALA B N 1
ATOM 2302 C CA . ALA B 1 63 ? -3.896 -35.312 -8.547 1 93.19 63 ALA B CA 1
ATOM 2303 C C . ALA B 1 63 ? -3.055 -35.875 -7.406 1 93.19 63 ALA B C 1
ATOM 2305 O O . ALA B 1 63 ? -2.57 -37 -7.488 1 93.19 63 ALA B O 1
ATOM 2306 N N . HIS B 1 64 ? -2.922 -35.094 -6.426 1 91.94 64 HIS B N 1
ATOM 2307 C CA . HIS B 1 64 ? -2.137 -35.5 -5.262 1 91.94 64 HIS B CA 1
ATOM 2308 C C . HIS B 1 64 ? -2.732 -36.719 -4.602 1 91.94 64 HIS B C 1
ATOM 2310 O O . HIS B 1 64 ? -2.008 -37.688 -4.277 1 91.94 64 HIS B O 1
ATOM 2316 N N . THR B 1 65 ? -4.012 -36.688 -4.441 1 91.31 65 THR B N 1
ATOM 2317 C CA . THR B 1 65 ? -4.719 -37.812 -3.793 1 91.31 65 THR B CA 1
ATOM 2318 C C . THR B 1 65 ? -4.57 -39.094 -4.602 1 91.31 65 THR B C 1
ATOM 2320 O O . THR B 1 65 ? -4.277 -40.156 -4.047 1 91.31 65 THR B O 1
ATOM 2323 N N . LEU B 1 66 ? -4.754 -39 -5.84 1 91.62 66 LEU B N 1
ATOM 2324 C CA . LEU B 1 66 ? -4.668 -40.188 -6.719 1 91.62 66 LEU B CA 1
ATOM 2325 C C . LEU B 1 66 ? -3.238 -40.719 -6.781 1 91.62 66 LEU B C 1
ATOM 2327 O O . LEU B 1 66 ? -3.021 -41.906 -6.805 1 91.62 66 LEU B O 1
ATOM 2331 N N . TRP B 1 67 ? -2.307 -39.812 -6.801 1 92.44 67 TRP B N 1
ATOM 2332 C CA . TRP B 1 67 ? -0.902 -40.188 -6.848 1 92.44 67 TRP B CA 1
ATOM 2333 C C . TRP B 1 67 ? -0.5 -40.938 -5.574 1 92.44 67 TRP B C 1
ATOM 2335 O O . TRP B 1 67 ? 0.191 -41.969 -5.629 1 92.44 67 TRP B O 1
ATOM 2345 N N . LYS B 1 68 ? -0.947 -40.406 -4.5 1 90.12 68 LYS B N 1
ATOM 2346 C CA . LYS B 1 68 ? -0.636 -41.062 -3.225 1 90.12 68 LYS B CA 1
ATOM 2347 C C . LYS B 1 68 ? -1.172 -42.469 -3.18 1 90.12 68 LYS B C 1
ATOM 2349 O O . LYS B 1 68 ? -0.566 -43.344 -2.561 1 90.12 68 LYS B O 1
ATOM 2354 N N . ARG B 1 69 ? -2.23 -42.688 -3.869 1 90.81 69 ARG B N 1
ATOM 2355 C CA . ARG B 1 69 ? -2.869 -44 -3.918 1 90.81 69 ARG B CA 1
ATOM 2356 C C . ARG B 1 69 ? -2.311 -44.844 -5.062 1 90.81 69 ARG B C 1
ATOM 2358 O O . ARG B 1 69 ? -2.789 -45.938 -5.32 1 90.81 69 ARG B O 1
ATOM 2365 N N . LYS B 1 70 ? -1.326 -44.312 -5.766 1 91 70 LYS B N 1
ATOM 2366 C CA . LYS B 1 70 ? -0.647 -44.969 -6.871 1 91 70 LYS B CA 1
ATOM 2367 C C . LYS B 1 70 ? -1.621 -45.281 -8 1 91 70 LYS B C 1
ATOM 2369 O O . LYS B 1 70 ? -1.542 -46.344 -8.609 1 91 70 LYS B O 1
ATOM 2374 N N . ARG B 1 71 ? -2.527 -44.344 -8.195 1 93.12 71 ARG B N 1
ATOM 2375 C CA . ARG B 1 71 ? -3.562 -44.531 -9.203 1 93.12 71 ARG B CA 1
ATOM 2376 C C . ARG B 1 71 ? -3.299 -43.688 -10.438 1 93.12 71 ARG B C 1
ATOM 2378 O O . ARG B 1 71 ? -4.07 -43.75 -11.406 1 93.12 71 ARG B O 1
ATOM 2385 N N . CYS B 1 72 ? -2.244 -42.969 -10.359 1 94.38 72 CYS B N 1
ATOM 2386 C CA . CYS B 1 72 ? -1.934 -42.125 -11.523 1 94.38 72 CYS B CA 1
ATOM 2387 C C . CYS B 1 72 ? -0.471 -41.719 -11.508 1 94.38 72 CYS B C 1
ATOM 2389 O O . CYS B 1 72 ? 0.229 -41.906 -10.516 1 94.38 72 CYS B O 1
ATOM 2391 N N . SER B 1 73 ? -0.046 -41.25 -12.641 1 93.88 73 SER B N 1
ATOM 2392 C CA . SER B 1 73 ? 1.223 -40.531 -12.766 1 93.88 73 SER B CA 1
ATOM 2393 C C . SER B 1 73 ? 1.005 -39.094 -13.133 1 93.88 73 SER B C 1
ATOM 2395 O O . SER B 1 73 ? 0.078 -38.75 -13.883 1 93.88 73 SER B O 1
ATOM 2397 N N . ILE B 1 74 ? 1.771 -38.281 -12.602 1 95.12 74 ILE B N 1
ATOM 2398 C CA . ILE B 1 74 ? 1.618 -36.844 -12.828 1 95.12 74 ILE B CA 1
ATOM 2399 C C . ILE B 1 74 ? 2.609 -36.375 -13.898 1 95.12 74 ILE B C 1
ATOM 2401 O O . ILE B 1 74 ? 3.781 -36.75 -13.875 1 95.12 74 ILE B O 1
ATOM 2405 N N . ARG B 1 75 ? 2.09 -35.594 -14.836 1 95.56 75 ARG B N 1
ATOM 2406 C CA . ARG B 1 75 ? 2.934 -35 -15.875 1 95.56 75 ARG B CA 1
ATOM 2407 C C . ARG B 1 75 ? 3.301 -33.562 -15.531 1 95.56 75 ARG B C 1
ATOM 2409 O O . ARG B 1 75 ? 2.461 -32.812 -15.039 1 95.56 75 ARG B O 1
ATOM 2416 N N . PRO B 1 76 ? 4.539 -33.25 -15.727 1 94.94 76 PRO B N 1
ATOM 2417 C CA . PRO B 1 76 ? 4.918 -31.859 -15.469 1 94.94 76 PRO B CA 1
ATOM 2418 C C . PRO B 1 76 ? 4.227 -30.875 -16.406 1 94.94 76 PRO B C 1
ATOM 2420 O O . PRO B 1 76 ? 4.023 -31.188 -17.594 1 94.94 76 PRO B O 1
ATOM 2423 N N . PRO B 1 77 ? 3.818 -29.797 -15.875 1 95.56 77 PRO B N 1
ATOM 2424 C CA . PRO B 1 77 ? 3.262 -28.766 -16.75 1 95.56 77 PRO B CA 1
ATOM 2425 C C . PRO B 1 77 ? 4.227 -28.344 -17.859 1 95.56 77 PRO B C 1
ATOM 2427 O O . PRO B 1 77 ? 5.445 -28.391 -17.656 1 95.56 77 PRO B O 1
ATOM 2430 N N . SER B 1 78 ? 3.662 -27.812 -18.969 1 95 78 SER B N 1
ATOM 2431 C CA . SER B 1 78 ? 4.453 -27.484 -20.156 1 95 78 SER B CA 1
ATOM 2432 C C . SER B 1 78 ? 5.422 -26.344 -19.875 1 95 78 SER B C 1
ATOM 2434 O O . SER B 1 78 ? 6.523 -26.297 -20.422 1 95 78 SER B O 1
ATOM 2436 N N . TRP B 1 79 ? 5.039 -25.484 -19 1 95.44 79 TRP B N 1
ATOM 2437 C CA . TRP B 1 79 ? 5.879 -24.312 -18.734 1 95.44 79 TRP B CA 1
ATOM 2438 C C . TRP B 1 79 ? 7.117 -24.719 -17.938 1 95.44 79 TRP B C 1
ATOM 2440 O O . TRP B 1 79 ? 8.062 -23.938 -17.812 1 95.44 79 TRP B O 1
ATOM 2450 N N . MET B 1 80 ? 7.156 -25.906 -17.375 1 96.62 80 MET B N 1
ATOM 2451 C CA . MET B 1 80 ? 8.289 -26.359 -16.578 1 96.62 80 MET B CA 1
ATOM 2452 C C . MET B 1 80 ? 9.312 -27.094 -17.438 1 96.62 80 MET B C 1
ATOM 2454 O O . MET B 1 80 ? 10.312 -27.594 -16.938 1 96.62 80 MET B O 1
ATOM 2458 N N . ALA B 1 81 ? 9.047 -27.125 -18.719 1 96.75 81 ALA B N 1
ATOM 2459 C CA . ALA B 1 81 ? 10.031 -27.703 -19.625 1 96.75 81 ALA B CA 1
ATOM 2460 C C . ALA B 1 81 ? 11.344 -26.938 -19.578 1 96.75 81 ALA B C 1
ATOM 2462 O O . ALA B 1 81 ? 11.344 -25.703 -19.516 1 96.75 81 ALA B O 1
ATOM 2463 N N . VAL B 1 82 ? 12.43 -27.625 -19.688 1 97.31 82 VAL B N 1
ATOM 2464 C CA . VAL B 1 82 ? 13.758 -27.047 -19.578 1 97.31 82 VAL B CA 1
ATOM 2465 C C . VAL B 1 82 ? 13.938 -25.969 -20.641 1 97.31 82 VAL B C 1
ATOM 2467 O O . VAL B 1 82 ? 14.422 -24.875 -20.359 1 97.31 82 VAL B O 1
ATOM 2470 N N . GLU B 1 83 ? 13.531 -26.234 -21.844 1 97 83 GLU B N 1
ATOM 2471 C CA . GLU B 1 83 ? 13.672 -25.281 -22.938 1 97 83 GLU B CA 1
ATOM 2472 C C . GLU B 1 83 ? 12.883 -24.016 -22.656 1 97 83 GLU B C 1
ATOM 2474 O O . GLU B 1 83 ? 13.375 -22.906 -22.906 1 97 83 GLU B O 1
ATOM 2479 N N . HIS B 1 84 ? 11.703 -24.172 -22.141 1 97.44 84 HIS B N 1
ATOM 2480 C CA . HIS B 1 84 ? 10.844 -23.016 -21.844 1 97.44 84 HIS B CA 1
ATOM 2481 C C . HIS B 1 84 ? 11.422 -22.172 -20.719 1 97.44 84 HIS B C 1
ATOM 2483 O O . HIS B 1 84 ? 11.508 -20.953 -20.828 1 97.44 84 HIS B O 1
ATOM 2489 N N . LEU B 1 85 ? 11.82 -22.828 -19.672 1 97.75 85 LEU B N 1
ATOM 2490 C CA . LEU B 1 85 ? 12.367 -22.125 -18.516 1 97.75 85 LEU B CA 1
ATOM 2491 C C . LEU B 1 85 ? 13.648 -21.391 -18.875 1 97.75 85 LEU B C 1
ATOM 2493 O O . LEU B 1 85 ? 13.891 -20.281 -18.406 1 97.75 85 LEU B O 1
ATOM 2497 N N . ASP B 1 86 ? 14.453 -22.062 -19.703 1 97.69 86 ASP B N 1
ATOM 2498 C CA . ASP B 1 86 ? 15.68 -21.422 -20.172 1 97.69 86 ASP B CA 1
ATOM 2499 C C . ASP B 1 86 ? 15.367 -20.172 -20.984 1 97.69 86 ASP B C 1
ATOM 2501 O O . ASP B 1 86 ? 16.031 -19.141 -20.828 1 97.69 86 ASP B O 1
ATOM 2505 N N . ALA B 1 87 ? 14.406 -20.281 -21.797 1 97.31 87 ALA B N 1
ATOM 2506 C CA . ALA B 1 87 ? 13.984 -19.141 -22.609 1 97.31 87 ALA B CA 1
ATOM 2507 C C . ALA B 1 87 ? 13.453 -18.016 -21.734 1 97.31 87 ALA B C 1
ATOM 2509 O O . ALA B 1 87 ? 13.805 -16.844 -21.922 1 97.31 87 ALA B O 1
ATOM 2510 N N . VAL B 1 88 ? 12.617 -18.359 -20.781 1 97 88 VAL B N 1
ATOM 2511 C CA . VAL B 1 88 ? 12.047 -17.375 -19.859 1 97 88 VAL B CA 1
ATOM 2512 C C . VAL B 1 88 ? 13.156 -16.688 -19.078 1 97 88 VAL B C 1
ATOM 2514 O O . VAL B 1 88 ? 13.141 -15.461 -18.922 1 97 88 VAL B O 1
ATOM 2517 N N . LEU B 1 89 ? 14.102 -17.469 -18.594 1 97.44 89 LEU B N 1
ATOM 2518 C CA . LEU B 1 89 ? 15.219 -16.938 -17.828 1 97.44 89 LEU B CA 1
ATOM 2519 C C . LEU B 1 89 ? 16 -15.93 -18.656 1 97.44 89 LEU B C 1
ATOM 2521 O O . LEU B 1 89 ? 16.344 -14.844 -18.188 1 97.44 89 LEU B O 1
ATOM 2525 N N . GLY B 1 90 ? 16.297 -16.297 -19.906 1 97.12 90 GLY B N 1
ATOM 2526 C CA . GLY B 1 90 ? 17 -15.406 -20.812 1 97.12 90 GLY B CA 1
ATOM 2527 C C . GLY B 1 90 ? 16.266 -14.094 -21.047 1 97.12 90 GLY B C 1
ATOM 2528 O O . GLY B 1 90 ? 16.859 -13.023 -20.969 1 97.12 90 GLY B O 1
ATOM 2529 N N . LEU B 1 91 ? 15.008 -14.195 -21.266 1 95.5 91 LEU B N 1
ATOM 2530 C CA . LEU B 1 91 ? 14.188 -13.016 -21.531 1 95.5 91 LEU B CA 1
ATOM 2531 C C . LEU B 1 91 ? 14.062 -12.156 -20.281 1 95.5 91 LEU B C 1
ATOM 2533 O O . LEU B 1 91 ? 14.062 -10.922 -20.375 1 95.5 91 LEU B O 1
ATOM 2537 N N . GLU B 1 92 ? 13.914 -12.805 -19.094 1 95 92 GLU B N 1
ATOM 2538 C CA . GLU B 1 92 ? 13.828 -12.086 -17.828 1 95 92 GLU B CA 1
ATOM 2539 C C . GLU B 1 92 ? 15.094 -11.281 -17.562 1 95 92 GLU B C 1
ATOM 2541 O O . GLU B 1 92 ? 15.031 -10.172 -17.016 1 95 92 GLU B O 1
ATOM 2546 N N . ARG B 1 93 ? 16.188 -11.844 -17.938 1 94.31 93 ARG B N 1
ATOM 2547 C CA . ARG B 1 93 ? 17.469 -11.188 -17.688 1 94.31 93 ARG B CA 1
ATOM 2548 C C . ARG B 1 93 ? 17.703 -10.07 -18.703 1 94.31 93 ARG B C 1
ATOM 2550 O O . ARG B 1 93 ? 18.344 -9.07 -18.375 1 94.31 93 ARG B O 1
ATOM 2557 N N . GLN B 1 94 ? 17.156 -10.18 -19.844 1 93.19 94 GLN B N 1
ATOM 2558 C CA . GLN B 1 94 ? 17.359 -9.219 -20.922 1 93.19 94 GLN B CA 1
ATOM 2559 C C . GLN B 1 94 ? 16.453 -8 -20.75 1 93.19 94 GLN B C 1
ATOM 2561 O O . GLN B 1 94 ? 16.875 -6.867 -21 1 93.19 94 GLN B O 1
ATOM 2566 N N . ASP B 1 95 ? 15.227 -8.312 -20.359 1 88.44 95 ASP B N 1
ATOM 2567 C CA . ASP B 1 95 ? 14.234 -7.246 -20.25 1 88.44 95 ASP B CA 1
ATOM 2568 C C . ASP B 1 95 ? 13.969 -6.891 -18.781 1 88.44 95 ASP B C 1
ATOM 2570 O O . ASP B 1 95 ? 13.258 -7.613 -18.094 1 88.44 95 ASP B O 1
ATOM 2574 N N . ALA B 1 96 ? 14.406 -5.762 -18.422 1 82.5 96 ALA B N 1
ATOM 2575 C CA . ALA B 1 96 ? 14.234 -5.348 -17.031 1 82.5 96 ALA B CA 1
ATOM 2576 C C . ALA B 1 96 ? 12.875 -4.699 -16.812 1 82.5 96 ALA B C 1
ATOM 2578 O O . ALA B 1 96 ? 12.414 -4.566 -15.672 1 82.5 96 ALA B O 1
ATOM 2579 N N . SER B 1 97 ? 12.219 -4.445 -17.875 1 80.81 97 SER B N 1
ATOM 2580 C CA . SER B 1 97 ? 11.031 -3.605 -17.75 1 80.81 97 SER B CA 1
ATOM 2581 C C . SER B 1 97 ? 9.766 -4.449 -17.688 1 80.81 97 SER B C 1
ATOM 2583 O O . SER B 1 97 ? 8.719 -3.979 -17.234 1 80.81 97 SER B O 1
ATOM 2585 N N . ALA B 1 98 ? 9.891 -5.711 -18.156 1 85.12 98 ALA B N 1
ATOM 2586 C CA . ALA B 1 98 ? 8.672 -6.516 -18.219 1 85.12 98 ALA B CA 1
ATOM 2587 C C . ALA B 1 98 ? 8.914 -7.926 -17.688 1 85.12 98 ALA B C 1
ATOM 2589 O O . ALA B 1 98 ? 10 -8.477 -17.859 1 85.12 98 ALA B O 1
ATOM 2590 N N . PHE B 1 99 ? 7.922 -8.406 -17.016 1 91.38 99 PHE B N 1
ATOM 2591 C CA . PHE B 1 99 ? 7.988 -9.789 -16.562 1 91.38 99 PHE B CA 1
ATOM 2592 C C . PHE B 1 99 ? 7.453 -10.742 -17.625 1 91.38 99 PHE B C 1
ATOM 2594 O O . PHE B 1 99 ? 6.465 -10.43 -18.297 1 91.38 99 PHE B O 1
ATOM 2601 N N . GLN B 1 100 ? 8.102 -11.82 -17.828 1 92.25 100 GLN B N 1
ATOM 2602 C CA . GLN B 1 100 ? 7.648 -12.836 -18.781 1 92.25 100 GLN B CA 1
ATOM 2603 C C . GLN B 1 100 ? 6.406 -13.555 -18.266 1 92.25 100 GLN B C 1
ATOM 2605 O O . GLN B 1 100 ? 6.254 -13.758 -17.062 1 92.25 100 GLN B O 1
ATOM 2610 N N . PRO B 1 101 ? 5.527 -13.867 -19.188 1 91.25 101 PRO B N 1
ATOM 2611 C CA . PRO B 1 101 ? 4.297 -14.539 -18.766 1 91.25 101 PRO B CA 1
ATOM 2612 C C . PRO B 1 101 ? 4.551 -15.93 -18.188 1 91.25 101 PRO B C 1
ATOM 2614 O O . PRO B 1 101 ? 5.246 -16.734 -18.797 1 91.25 101 PRO B O 1
ATOM 2617 N N . LEU B 1 102 ? 4.148 -16.125 -16.984 1 92.94 102 LEU B N 1
ATOM 2618 C CA . LEU B 1 102 ? 4.125 -17.406 -16.281 1 92.94 102 LEU B CA 1
ATOM 2619 C C . LEU B 1 102 ? 2.781 -17.625 -15.586 1 92.94 102 LEU B C 1
ATOM 2621 O O . LEU B 1 102 ? 2.057 -16.656 -15.32 1 92.94 102 LEU B O 1
ATOM 2625 N N . PRO B 1 103 ? 2.482 -18.906 -15.383 1 91.25 103 PRO B N 1
ATOM 2626 C CA . PRO B 1 103 ? 1.229 -19.125 -14.656 1 91.25 103 PRO B CA 1
ATOM 2627 C C . PRO B 1 103 ? 1.21 -18.422 -13.297 1 91.25 103 PRO B C 1
ATOM 2629 O O . PRO B 1 103 ? 2.25 -18.312 -12.641 1 91.25 103 PRO B O 1
ATOM 2632 N N . SE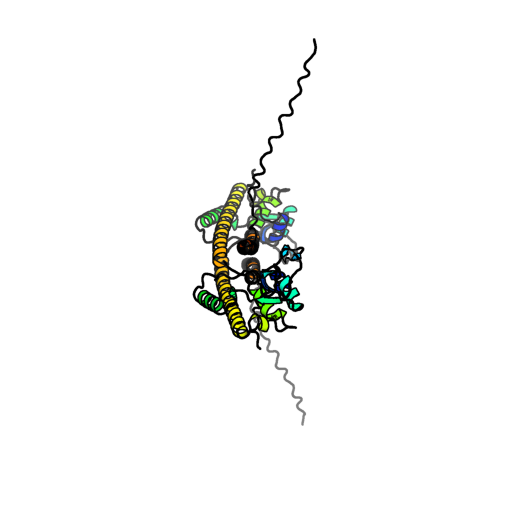R B 1 104 ? 0.087 -18.094 -12.836 1 88.25 104 SER B N 1
ATOM 2633 C CA . SER B 1 104 ? -0.087 -17.281 -11.633 1 88.25 104 SER B CA 1
ATOM 2634 C C . SER B 1 104 ? 0.423 -18.016 -10.398 1 88.25 104 SER B C 1
ATOM 2636 O O . SER B 1 104 ? 0.928 -17.391 -9.461 1 88.25 104 SER B O 1
ATOM 2638 N N . HIS B 1 105 ? 0.304 -19.344 -10.461 1 92.25 105 HIS B N 1
ATOM 2639 C CA . HIS B 1 105 ? 0.703 -20.109 -9.289 1 92.25 105 HIS B CA 1
ATOM 2640 C C . HIS B 1 105 ? 1.907 -21 -9.594 1 92.25 105 HIS B C 1
ATOM 2642 O O . HIS B 1 105 ? 2.008 -22.125 -9.086 1 92.25 105 HIS B O 1
ATOM 2648 N N . TYR B 1 106 ? 2.795 -20.562 -10.43 1 94.75 106 TYR B N 1
ATOM 2649 C CA . TYR B 1 106 ? 3.91 -21.406 -10.852 1 94.75 106 TYR B CA 1
ATOM 2650 C C . TYR B 1 106 ? 4.812 -21.75 -9.672 1 94.75 106 TYR B C 1
ATOM 2652 O O . TYR B 1 106 ? 5.367 -22.844 -9.602 1 94.75 106 TYR B O 1
ATOM 2660 N N . ILE B 1 107 ? 4.93 -20.797 -8.695 1 94 107 ILE B N 1
ATOM 2661 C CA . ILE B 1 107 ? 5.789 -21.031 -7.539 1 94 107 ILE B CA 1
ATOM 2662 C C . ILE B 1 107 ? 5.184 -22.125 -6.668 1 94 107 ILE B C 1
ATOM 2664 O O . ILE B 1 107 ? 5.883 -23.062 -6.246 1 94 107 ILE B O 1
ATOM 2668 N N . GLU B 1 108 ? 3.945 -22.016 -6.441 1 92.62 108 GLU B N 1
ATOM 2669 C CA . GLU B 1 108 ? 3.238 -22.984 -5.609 1 92.62 108 GLU B CA 1
ATOM 2670 C C . GLU B 1 108 ? 3.258 -24.375 -6.238 1 92.62 108 GLU B C 1
ATOM 2672 O O . GLU B 1 108 ? 3.533 -25.375 -5.559 1 92.62 108 GLU B O 1
ATOM 2677 N N . VAL B 1 109 ? 2.949 -24.391 -7.492 1 94.12 109 VAL B N 1
ATOM 2678 C CA . VAL B 1 109 ? 2.902 -25.656 -8.219 1 94.12 109 VAL B CA 1
ATOM 2679 C C . VAL B 1 109 ? 4.289 -26.281 -8.234 1 94.12 109 VAL B C 1
ATOM 2681 O O . VAL B 1 109 ? 4.434 -27.484 -7.984 1 94.12 109 VAL B O 1
ATOM 2684 N N . ALA B 1 110 ? 5.293 -25.5 -8.562 1 94.31 110 ALA B N 1
ATOM 2685 C CA . ALA B 1 110 ? 6.664 -26.016 -8.547 1 94.31 110 ALA B CA 1
ATOM 2686 C C . ALA B 1 110 ? 7.035 -26.562 -7.172 1 94.31 110 ALA B C 1
ATOM 2688 O O . ALA B 1 110 ? 7.602 -27.641 -7.062 1 94.31 110 ALA B O 1
ATOM 2689 N N . HIS B 1 111 ? 6.684 -25.75 -6.172 1 91.56 111 HIS B N 1
ATOM 2690 C CA . HIS B 1 111 ? 6.973 -26.188 -4.809 1 91.56 111 HIS B CA 1
ATOM 2691 C C . HIS B 1 111 ? 6.316 -27.531 -4.508 1 91.56 111 HIS B C 1
ATOM 2693 O O . HIS B 1 111 ? 6.949 -28.422 -3.938 1 91.56 111 HIS B O 1
ATOM 2699 N N . PHE B 1 112 ? 5.156 -27.672 -4.895 1 91.06 112 PHE B N 1
ATOM 2700 C CA . PHE B 1 112 ? 4.426 -28.922 -4.684 1 91.06 112 PHE B CA 1
ATOM 2701 C C . PHE B 1 112 ? 5.117 -30.078 -5.391 1 91.06 112 PHE B C 1
ATOM 2703 O O . PHE B 1 112 ? 5.359 -31.125 -4.785 1 91.06 112 PHE B O 1
ATOM 2710 N N . LEU B 1 113 ? 5.441 -29.969 -6.609 1 93.06 113 LEU B N 1
ATOM 2711 C CA . LEU B 1 113 ? 6.012 -31.031 -7.422 1 93.06 113 LEU B CA 1
ATOM 2712 C C . LEU B 1 113 ? 7.414 -31.391 -6.938 1 93.06 113 LEU B C 1
ATOM 2714 O O . LEU B 1 113 ? 7.852 -32.531 -7.082 1 93.06 113 LEU B O 1
ATOM 2718 N N . PHE B 1 114 ? 8.016 -30.391 -6.262 1 91.56 114 PHE B N 1
ATOM 2719 C CA . PHE B 1 114 ? 9.375 -30.641 -5.812 1 91.56 114 PHE B CA 1
ATOM 2720 C C . PHE B 1 114 ? 9.391 -31.25 -4.418 1 91.56 114 PHE B C 1
ATOM 2722 O O . PHE B 1 114 ? 10.359 -31.906 -4.035 1 91.56 114 PHE B O 1
ATOM 2729 N N . THR B 1 115 ? 8.32 -30.984 -3.566 1 84.5 115 THR B N 1
ATOM 2730 C CA . THR B 1 115 ? 8.43 -31.328 -2.154 1 84.5 115 THR B CA 1
ATOM 2731 C C . THR B 1 115 ? 7.418 -32.406 -1.773 1 84.5 115 THR B C 1
ATOM 2733 O O . THR B 1 115 ? 7.566 -33.062 -0.748 1 84.5 115 THR B O 1
ATOM 2736 N N . SER B 1 116 ? 6.109 -32.344 -2.266 1 72.06 116 SER B N 1
ATOM 2737 C CA . SER B 1 116 ? 5.023 -33.188 -1.81 1 72.06 116 SER B CA 1
ATOM 2738 C C . SER B 1 116 ? 5.473 -34.656 -1.715 1 72.06 116 SER B C 1
ATOM 2740 O O . SER B 1 116 ? 4.906 -35.438 -0.949 1 72.06 116 SER B O 1
ATOM 2742 N N . GLY B 1 117 ? 6.578 -34.969 -2.49 1 58.75 117 GLY B N 1
ATOM 2743 C CA . GLY B 1 117 ? 7.012 -36.344 -2.461 1 58.75 117 GLY B CA 1
ATOM 2744 C C . GLY B 1 117 ? 7.879 -36.688 -1.261 1 58.75 117 GLY B C 1
ATOM 2745 O O . GLY B 1 117 ? 8.617 -37.656 -1.274 1 58.75 117 GLY B O 1
ATOM 2746 N N . THR B 1 118 ? 8.055 -35.875 -0.269 1 54.72 118 THR B N 1
ATOM 2747 C CA . THR B 1 118 ? 8.977 -36.281 0.787 1 54.72 118 THR B CA 1
ATOM 2748 C C . THR B 1 118 ? 8.742 -37.719 1.191 1 54.72 118 THR B C 1
ATOM 2750 O O . THR B 1 118 ? 9.695 -38.438 1.481 1 54.72 118 THR B O 1
ATOM 2753 N N . ASP B 1 119 ? 7.512 -38.062 1.37 1 55.91 119 ASP B N 1
ATOM 2754 C CA . ASP B 1 119 ? 7.391 -39.5 1.653 1 55.91 119 ASP B CA 1
ATOM 2755 C C . ASP B 1 119 ? 7.512 -40.312 0.375 1 55.91 119 ASP B C 1
ATOM 2757 O O . ASP B 1 119 ? 7.793 -41.5 0.428 1 55.91 119 ASP B O 1
ATOM 2761 N N . GLY B 1 120 ? 7.492 -39.594 -0.855 1 63.81 120 GLY B N 1
ATOM 2762 C CA . GLY B 1 120 ? 7.523 -40.375 -2.098 1 63.81 120 GLY B CA 1
ATOM 2763 C C . GLY B 1 120 ? 8.438 -39.75 -3.141 1 63.81 120 GLY B C 1
ATOM 2764 O O . GLY B 1 120 ? 9.086 -38.719 -2.893 1 63.81 120 GLY B O 1
ATOM 2765 N N . ASN B 1 121 ? 8.953 -40.375 -4.035 1 83 121 ASN B N 1
ATOM 2766 C CA . ASN B 1 121 ? 9.836 -40.031 -5.148 1 83 121 ASN B CA 1
ATOM 2767 C C . ASN B 1 121 ? 9.086 -39.312 -6.258 1 83 121 ASN B C 1
ATOM 2769 O O . ASN B 1 121 ? 9.289 -39.594 -7.438 1 83 121 ASN B O 1
ATOM 2773 N N . LEU B 1 122 ? 8.125 -38.312 -5.848 1 90.12 122 LEU B N 1
ATOM 2774 C CA . LEU B 1 122 ? 7.316 -37.625 -6.848 1 90.12 122 LEU B CA 1
ATOM 2775 C C . LEU B 1 122 ? 8.195 -36.844 -7.805 1 90.12 122 LEU B C 1
ATOM 2777 O O . LEU B 1 122 ? 8.055 -36.938 -9.023 1 90.12 122 LEU B O 1
ATOM 2781 N N . PRO B 1 123 ? 9.156 -36.031 -7.281 1 91.31 123 PRO B N 1
ATOM 2782 C CA . PRO B 1 123 ? 9.977 -35.219 -8.203 1 91.31 123 PRO B CA 1
ATOM 2783 C C . PRO B 1 123 ? 10.719 -36.094 -9.219 1 91.31 123 PRO B C 1
ATOM 2785 O O . PRO B 1 123 ? 10.789 -35.75 -10.398 1 91.31 123 PRO B O 1
ATOM 2788 N N . GLN B 1 124 ? 11.156 -37.188 -8.727 1 91.12 124 GLN B N 1
ATOM 2789 C CA . GLN B 1 124 ? 11.891 -38.094 -9.609 1 91.12 124 GLN B CA 1
ATOM 2790 C C . GLN B 1 124 ? 10.953 -38.75 -10.625 1 91.12 124 GLN B C 1
ATOM 2792 O O . GLN B 1 124 ? 11.336 -38.969 -11.781 1 91.12 124 GLN B O 1
ATOM 2797 N N . GLU B 1 125 ? 9.766 -39.062 -10.195 1 91.62 125 GLU B N 1
ATOM 2798 C CA . GLU B 1 125 ? 8.781 -39.688 -11.07 1 91.62 125 GLU B CA 1
ATOM 2799 C C . GLU B 1 125 ? 8.289 -38.719 -12.133 1 91.62 125 GLU B C 1
ATOM 2801 O O . GLU B 1 125 ? 8.047 -39.094 -13.281 1 91.62 125 GLU B O 1
ATOM 2806 N N . VAL B 1 126 ? 8.203 -37.5 -11.805 1 93 126 VAL B N 1
ATOM 2807 C CA . VAL B 1 126 ? 7.605 -36.5 -12.68 1 93 126 VAL B CA 1
ATOM 2808 C C . VAL B 1 126 ? 8.648 -35.969 -13.664 1 93 126 VAL B C 1
ATOM 2810 O O . VAL B 1 126 ? 8.375 -35.844 -14.859 1 93 126 VAL B O 1
ATOM 2813 N N . PHE B 1 127 ? 9.93 -35.781 -13.211 1 94.31 127 PHE B N 1
ATOM 2814 C CA . PHE B 1 127 ? 10.898 -35.062 -14.031 1 94.31 127 PHE B CA 1
ATOM 2815 C C . PHE B 1 127 ? 12.016 -36 -14.484 1 94.31 127 PHE B C 1
ATOM 2817 O O . PHE B 1 127 ? 12.773 -35.688 -15.406 1 94.31 127 PHE B O 1
ATOM 2824 N N . GLY B 1 128 ? 12.125 -37.156 -13.898 1 92.62 128 GLY B N 1
ATOM 2825 C CA . GLY B 1 128 ? 13.156 -38.125 -14.273 1 92.62 128 GLY B CA 1
ATOM 2826 C C . GLY B 1 128 ? 14.555 -37.562 -14.164 1 92.62 128 GLY B C 1
ATOM 2827 O O . GLY B 1 128 ? 14.93 -36.969 -13.141 1 92.62 128 GLY B O 1
ATOM 2828 N N . ASP B 1 129 ? 15.32 -37.656 -15.273 1 93.44 129 ASP B N 1
ATOM 2829 C CA . ASP B 1 129 ? 16.719 -37.25 -15.297 1 93.44 129 ASP B CA 1
ATOM 2830 C C . ASP B 1 129 ? 16.859 -35.719 -15.352 1 93.44 129 ASP B C 1
ATOM 2832 O O . ASP B 1 129 ? 17.938 -35.188 -15.07 1 93.44 129 ASP B O 1
ATOM 2836 N N . GLU B 1 130 ? 15.805 -35.031 -15.594 1 95.12 130 GLU B N 1
ATOM 2837 C CA . GLU B 1 130 ? 15.867 -33.562 -15.758 1 95.12 130 GLU B CA 1
ATOM 2838 C C . GLU B 1 130 ? 15.539 -32.844 -14.453 1 95.12 130 GLU B C 1
ATOM 2840 O O . GLU B 1 130 ? 15.562 -31.625 -14.391 1 95.12 130 GLU B O 1
ATOM 2845 N N . LEU B 1 131 ? 15.352 -33.625 -13.422 1 94.44 131 LEU B N 1
ATOM 2846 C CA . LEU B 1 131 ? 14.898 -33.062 -12.148 1 94.44 131 LEU B CA 1
ATOM 2847 C C . LEU B 1 131 ? 15.844 -31.969 -11.664 1 94.44 131 LEU B C 1
ATOM 2849 O O . LEU B 1 131 ? 15.414 -30.859 -11.344 1 94.44 131 LEU B O 1
ATOM 2853 N N . SER B 1 132 ? 17.094 -32.219 -11.586 1 94.94 132 SER B N 1
ATOM 2854 C CA . SER B 1 132 ? 18.078 -31.266 -11.07 1 94.94 132 SER B CA 1
ATOM 2855 C C . SER B 1 132 ? 18.125 -30 -11.914 1 94.94 132 SER B C 1
ATOM 2857 O O . SER B 1 132 ? 18.203 -28.891 -11.375 1 94.94 132 SER B O 1
ATOM 2859 N N . ARG B 1 133 ? 18.078 -30.188 -13.195 1 96.75 133 ARG B N 1
ATOM 2860 C CA . ARG B 1 133 ? 18.141 -29.047 -14.117 1 96.75 133 ARG B CA 1
ATOM 2861 C C . ARG B 1 133 ? 16.891 -28.172 -13.984 1 96.75 133 ARG B C 1
ATOM 2863 O O . ARG B 1 133 ? 17 -26.953 -13.969 1 96.75 133 ARG B O 1
ATOM 2870 N N . VAL B 1 134 ? 15.75 -28.797 -13.891 1 97.19 134 VAL B N 1
ATOM 2871 C CA . VAL B 1 134 ? 14.484 -28.062 -13.773 1 97.19 134 VAL B CA 1
ATOM 2872 C C . VAL B 1 134 ? 14.461 -27.297 -12.461 1 97.19 134 VAL B C 1
ATOM 2874 O O . VAL B 1 134 ? 14.062 -26.125 -12.43 1 97.19 134 VAL B O 1
ATOM 2877 N N . LYS B 1 135 ? 14.898 -27.906 -11.414 1 95.19 135 LYS B N 1
ATOM 2878 C CA . LYS B 1 135 ? 14.953 -27.25 -10.117 1 95.19 135 LYS B CA 1
ATOM 2879 C C . LYS B 1 135 ? 15.859 -26.016 -10.164 1 95.19 135 LYS B C 1
ATOM 2881 O O . LYS B 1 135 ? 15.5 -24.953 -9.672 1 95.19 135 LYS B O 1
ATOM 2886 N N . ASP B 1 136 ? 16.969 -26.172 -10.758 1 96.81 136 ASP B N 1
ATOM 2887 C CA . ASP B 1 136 ? 17.938 -25.078 -10.875 1 96.81 136 ASP B CA 1
ATOM 2888 C C . ASP B 1 136 ? 17.344 -23.922 -11.68 1 96.81 136 ASP B C 1
ATOM 2890 O O . ASP B 1 136 ? 17.484 -22.766 -11.289 1 96.81 136 ASP B O 1
ATOM 2894 N N . LEU B 1 137 ? 16.734 -24.281 -12.766 1 97.5 137 LEU B N 1
ATOM 2895 C CA . LEU B 1 137 ? 16.172 -23.25 -13.648 1 97.5 137 LEU B CA 1
ATOM 2896 C C . LEU B 1 137 ? 15.031 -22.5 -12.969 1 97.5 137 LEU B C 1
ATOM 2898 O O . LEU B 1 137 ? 14.922 -21.281 -13.086 1 97.5 137 LEU B O 1
ATOM 2902 N N . VAL B 1 138 ? 14.18 -23.234 -12.25 1 96.88 138 VAL B N 1
ATOM 2903 C CA . VAL B 1 138 ? 13.078 -22.609 -11.539 1 96.88 138 VAL B CA 1
ATOM 2904 C C . VAL B 1 138 ? 13.633 -21.656 -10.484 1 96.88 138 VAL B C 1
ATOM 2906 O O . VAL B 1 138 ? 13.133 -20.531 -10.328 1 96.88 138 VAL B O 1
ATOM 2909 N N . GLU B 1 139 ? 14.625 -22.062 -9.828 1 95.5 139 GLU B N 1
ATOM 2910 C CA . GLU B 1 139 ? 15.258 -21.219 -8.812 1 95.5 139 GLU B CA 1
ATOM 2911 C C . GLU B 1 139 ? 15.875 -19.969 -9.438 1 95.5 139 GLU B C 1
ATOM 2913 O O . GLU B 1 139 ? 15.758 -18.875 -8.891 1 95.5 139 GLU B O 1
ATOM 2918 N N . LEU B 1 140 ? 16.547 -20.172 -10.547 1 96.5 140 LEU B N 1
ATOM 2919 C CA . LEU B 1 140 ? 17.172 -19.047 -11.227 1 96.5 140 LEU B CA 1
ATOM 2920 C C . LEU B 1 140 ? 16.125 -18.062 -11.727 1 96.5 140 LEU B C 1
ATOM 2922 O O . LEU B 1 140 ? 16.328 -16.844 -11.648 1 96.5 140 LEU B O 1
ATOM 2926 N N . VAL B 1 141 ? 15.031 -18.578 -12.227 1 96.81 141 VAL B N 1
ATOM 2927 C CA . VAL B 1 141 ? 13.938 -17.719 -12.688 1 96.81 141 VAL B CA 1
ATOM 2928 C C . VAL B 1 141 ? 13.375 -16.922 -11.516 1 96.81 141 VAL B C 1
ATOM 2930 O O . VAL B 1 141 ? 13.18 -15.711 -11.617 1 96.81 141 VAL B O 1
ATOM 2933 N N . GLN B 1 142 ? 13.18 -17.594 -10.406 1 94.75 142 GLN B N 1
ATOM 2934 C CA . GLN B 1 142 ? 12.648 -16.938 -9.227 1 94.75 142 GLN B CA 1
ATOM 2935 C C . GLN B 1 142 ? 13.586 -15.836 -8.727 1 94.75 142 GLN B C 1
ATOM 2937 O O . GLN B 1 142 ? 13.133 -14.75 -8.367 1 94.75 142 GLN B O 1
ATOM 2942 N N . LYS B 1 143 ? 14.789 -16.141 -8.742 1 93.44 143 LYS B N 1
ATOM 2943 C CA . LYS B 1 143 ? 15.789 -15.164 -8.305 1 93.44 143 LYS B CA 1
ATOM 2944 C C . LYS B 1 143 ? 15.836 -13.961 -9.234 1 93.44 143 LYS B C 1
ATOM 2946 O O . LYS B 1 143 ? 15.883 -12.812 -8.781 1 93.44 143 LYS B O 1
ATOM 2951 N N . ALA B 1 144 ? 15.844 -14.242 -10.508 1 95.06 144 ALA B N 1
ATOM 2952 C CA . ALA B 1 144 ? 15.852 -13.156 -11.484 1 95.06 144 ALA B CA 1
ATOM 2953 C C . ALA B 1 144 ? 14.625 -12.266 -11.336 1 95.06 144 ALA B C 1
ATOM 2955 O O . ALA B 1 144 ? 14.734 -11.039 -11.375 1 95.06 144 ALA B O 1
ATOM 2956 N N . ARG B 1 145 ? 13.461 -12.898 -11.172 1 93.06 145 ARG B N 1
ATOM 2957 C CA . ARG B 1 145 ? 12.227 -12.141 -11.016 1 93.06 145 ARG B CA 1
ATOM 2958 C C . ARG B 1 145 ? 12.211 -11.367 -9.703 1 93.06 145 ARG B C 1
ATOM 2960 O O . ARG B 1 145 ? 11.766 -10.219 -9.656 1 93.06 145 ARG B O 1
ATOM 2967 N N . TRP B 1 146 ? 12.805 -11.969 -8.75 1 90.31 146 TRP B N 1
ATOM 2968 C CA . TRP B 1 146 ? 12.867 -11.305 -7.453 1 90.31 146 TRP B CA 1
ATOM 2969 C C . TRP B 1 146 ? 13.758 -10.07 -7.52 1 90.31 146 TRP B C 1
ATOM 2971 O O . TRP B 1 146 ? 13.406 -9.008 -6.996 1 90.31 146 TRP B O 1
ATOM 2981 N N . ASN B 1 147 ? 14.883 -10.227 -8.141 1 90.69 147 ASN B N 1
ATOM 2982 C CA . ASN B 1 147 ? 15.789 -9.102 -8.305 1 90.69 147 ASN B CA 1
ATOM 2983 C C . ASN B 1 147 ? 15.133 -7.953 -9.07 1 90.69 147 ASN B C 1
ATOM 2985 O O . ASN B 1 147 ? 15.289 -6.789 -8.703 1 90.69 147 ASN B O 1
ATOM 2989 N N . LYS B 1 148 ? 14.414 -8.297 -10.07 1 90.5 148 LYS B N 1
ATOM 2990 C CA . LYS B 1 148 ? 13.688 -7.305 -10.852 1 90.5 148 LYS B CA 1
ATOM 2991 C C . LYS B 1 148 ? 12.617 -6.617 -10.008 1 90.5 148 LYS B C 1
ATOM 2993 O O . LYS B 1 148 ? 12.422 -5.402 -10.102 1 90.5 148 LYS B O 1
ATOM 2998 N N . ILE B 1 149 ? 11.898 -7.375 -9.211 1 86.88 149 ILE B N 1
ATOM 2999 C CA . ILE B 1 149 ? 10.859 -6.848 -8.336 1 86.88 149 ILE B CA 1
ATOM 3000 C C . ILE B 1 149 ? 11.477 -5.863 -7.344 1 86.88 149 ILE B C 1
ATOM 3002 O O . ILE B 1 149 ? 10.977 -4.746 -7.18 1 86.88 149 ILE B O 1
ATOM 3006 N N . MET B 1 150 ? 12.586 -6.277 -6.801 1 85.62 150 MET B N 1
ATOM 3007 C CA . MET B 1 150 ? 13.234 -5.445 -5.789 1 85.62 150 MET B CA 1
ATOM 3008 C C . MET B 1 150 ? 13.758 -4.152 -6.402 1 85.62 150 MET B C 1
ATOM 3010 O O . MET B 1 150 ? 13.625 -3.08 -5.809 1 85.62 150 MET B O 1
ATOM 3014 N N . ALA B 1 151 ? 14.32 -4.301 -7.551 1 85.19 151 ALA B N 1
ATOM 3015 C CA . ALA B 1 151 ? 14.789 -3.115 -8.258 1 85.19 151 ALA B CA 1
ATOM 3016 C C . ALA B 1 151 ? 13.633 -2.182 -8.602 1 85.19 151 ALA B C 1
ATOM 3018 O O . ALA B 1 151 ? 13.742 -0.963 -8.445 1 85.19 151 ALA B O 1
ATOM 3019 N N . GLY B 1 152 ? 12.555 -2.801 -9.07 1 81.69 152 GLY B N 1
ATOM 3020 C CA . GLY B 1 152 ? 11.367 -2.025 -9.375 1 81.69 152 GLY B CA 1
ATOM 3021 C C . GLY B 1 152 ? 10.781 -1.332 -8.164 1 81.69 152 GLY B C 1
ATOM 3022 O O . GLY B 1 152 ? 10.398 -0.162 -8.234 1 81.69 152 GLY B O 1
ATOM 3023 N N . LEU B 1 153 ? 10.766 -2.012 -7.023 1 79.5 153 LEU B N 1
ATOM 3024 C CA . LEU B 1 153 ? 10.219 -1.459 -5.789 1 79.5 153 LEU B CA 1
ATOM 3025 C C . LEU B 1 153 ? 11.086 -0.322 -5.266 1 79.5 153 LEU B C 1
ATOM 3027 O O . LEU B 1 153 ? 10.578 0.669 -4.742 1 79.5 153 LEU B O 1
ATOM 3031 N N . ALA B 1 154 ? 12.352 -0.493 -5.383 1 79.69 154 ALA B N 1
ATOM 3032 C CA . ALA B 1 154 ? 13.281 0.554 -4.957 1 79.69 154 ALA B CA 1
ATOM 3033 C C . ALA B 1 154 ? 13.062 1.836 -5.754 1 79.69 154 ALA B C 1
ATOM 3035 O O . ALA B 1 154 ? 13.047 2.932 -5.188 1 79.69 154 ALA B O 1
ATOM 3036 N N . THR B 1 155 ? 12.914 1.692 -7.027 1 78.81 155 THR B N 1
ATOM 3037 C CA . THR B 1 155 ? 12.664 2.836 -7.898 1 78.81 155 THR B CA 1
ATOM 3038 C C . THR B 1 155 ? 11.336 3.498 -7.551 1 78.81 155 THR B C 1
ATOM 3040 O O . THR B 1 155 ? 11.242 4.727 -7.5 1 78.81 155 THR B O 1
ATOM 3043 N N . LEU B 1 156 ? 10.352 2.693 -7.289 1 76.31 156 LEU B N 1
ATOM 3044 C CA . LEU B 1 156 ? 9.031 3.199 -6.941 1 76.31 156 LEU B CA 1
ATOM 3045 C C . LEU B 1 156 ? 9.062 3.947 -5.613 1 76.31 156 LEU B C 1
ATOM 3047 O O . LEU B 1 156 ? 8.422 4.992 -5.469 1 76.31 156 LEU B O 1
ATOM 3051 N N . GLN B 1 157 ? 9.75 3.383 -4.641 1 73.62 157 GLN B N 1
ATOM 3052 C CA . GLN B 1 157 ? 9.859 4.008 -3.328 1 73.62 157 GLN B CA 1
ATOM 3053 C C . GLN B 1 157 ? 10.469 5.402 -3.434 1 73.62 157 GLN B C 1
ATOM 3055 O O . GLN B 1 157 ? 10.016 6.336 -2.766 1 73.62 157 GLN B O 1
ATOM 3060 N N . GLY B 1 158 ? 11.492 5.527 -4.23 1 71.69 158 GLY B N 1
ATOM 3061 C CA . GLY B 1 158 ? 12.094 6.828 -4.465 1 71.69 158 GLY B CA 1
ATOM 3062 C C . GLY B 1 158 ? 11.141 7.824 -5.094 1 71.69 158 GLY B C 1
ATOM 3063 O O . GLY B 1 158 ? 11.055 8.977 -4.656 1 71.69 158 GLY B O 1
ATOM 3064 N N . ALA B 1 159 ? 10.43 7.332 -6.051 1 71.25 159 ALA B N 1
ATOM 3065 C CA . ALA B 1 159 ? 9.477 8.188 -6.758 1 71.25 159 ALA B CA 1
ATOM 3066 C C . ALA B 1 159 ? 8.344 8.617 -5.836 1 71.25 159 ALA B C 1
ATOM 3068 O O . ALA B 1 159 ? 7.922 9.773 -5.855 1 71.25 159 ALA B O 1
ATOM 3069 N N . ILE B 1 160 ? 7.902 7.699 -4.984 1 70.56 160 ILE B N 1
ATOM 3070 C CA . ILE B 1 160 ? 6.801 7.969 -4.07 1 70.56 160 ILE B CA 1
ATOM 3071 C C . ILE B 1 160 ? 7.238 8.992 -3.023 1 70.56 160 ILE B C 1
ATOM 3073 O O . ILE B 1 160 ? 6.484 9.914 -2.691 1 70.56 160 ILE B O 1
ATOM 3077 N N . THR B 1 161 ? 8.383 8.875 -2.537 1 71.81 161 THR B N 1
ATOM 3078 C CA . THR B 1 161 ? 8.906 9.781 -1.518 1 71.81 161 THR B CA 1
ATOM 3079 C C . THR B 1 161 ? 9 11.203 -2.059 1 71.81 161 THR B C 1
ATOM 3081 O O . THR B 1 161 ? 8.633 12.164 -1.371 1 71.81 161 THR B O 1
ATOM 3084 N N . VAL B 1 162 ? 9.422 11.352 -3.293 1 70.75 162 VAL B N 1
ATOM 3085 C CA . VAL B 1 162 ? 9.602 12.664 -3.906 1 70.75 162 VAL B CA 1
ATOM 3086 C C . VAL B 1 162 ? 8.234 13.289 -4.191 1 70.75 162 VAL B C 1
ATOM 3088 O O . VAL B 1 162 ? 8.023 14.469 -3.928 1 70.75 162 VAL B O 1
ATOM 3091 N N . LYS B 1 163 ? 7.34 12.422 -4.617 1 71.69 163 LYS B N 1
ATOM 3092 C CA . LYS B 1 163 ? 6.047 12.938 -5.059 1 71.69 163 LYS B CA 1
ATOM 3093 C C . LYS B 1 163 ? 5.148 13.258 -3.865 1 71.69 163 LYS B C 1
ATOM 3095 O O . LYS B 1 163 ? 4.285 14.133 -3.949 1 71.69 163 LYS B O 1
ATOM 3100 N N . LEU B 1 164 ? 5.445 12.57 -2.795 1 74.5 164 LEU B N 1
ATOM 3101 C CA . LEU B 1 164 ? 4.539 12.75 -1.668 1 74.5 164 LEU B CA 1
ATOM 3102 C C . LEU B 1 164 ? 5.195 13.578 -0.566 1 74.5 164 LEU B C 1
ATOM 3104 O O . LEU B 1 164 ? 4.719 13.594 0.571 1 74.5 164 LEU B O 1
ATOM 3108 N N . ASN B 1 165 ? 6.172 14.25 -1.006 1 77.94 165 ASN B N 1
ATOM 3109 C CA . ASN B 1 165 ? 6.832 15.125 -0.038 1 77.94 165 ASN B CA 1
ATOM 3110 C C . ASN B 1 165 ? 5.914 16.25 0.414 1 77.94 165 ASN B C 1
ATOM 3112 O O . ASN B 1 165 ? 5.152 16.797 -0.387 1 77.94 165 ASN B O 1
ATOM 3116 N N . ASN B 1 166 ? 5.855 16.562 1.699 1 83.31 166 ASN B N 1
ATOM 3117 C CA . ASN B 1 166 ? 5.137 17.688 2.305 1 83.31 166 ASN B CA 1
ATOM 3118 C C . ASN B 1 166 ? 3.637 17.422 2.367 1 83.31 166 ASN B C 1
ATOM 3120 O O . ASN B 1 166 ? 2.836 18.359 2.354 1 83.31 166 ASN B O 1
ATOM 3124 N N . LEU B 1 167 ? 3.309 16.125 2.289 1 87.44 167 LEU B N 1
ATOM 3125 C CA . LEU B 1 167 ? 1.907 15.797 2.529 1 87.44 167 LEU B CA 1
ATOM 3126 C C . LEU B 1 167 ? 1.559 15.953 4.004 1 87.44 167 LEU B C 1
ATOM 3128 O O . LEU B 1 167 ? 2.373 15.641 4.875 1 87.44 167 LEU B O 1
ATOM 3132 N N . ALA B 1 168 ? 0.429 16.391 4.199 1 88.44 168 ALA B N 1
ATOM 3133 C CA . ALA B 1 168 ? -0.062 16.531 5.566 1 88.44 168 ALA B CA 1
ATOM 3134 C C . ALA B 1 168 ? -0.597 15.211 6.102 1 88.44 168 ALA B C 1
ATOM 3136 O O . ALA B 1 168 ? -0.81 14.266 5.336 1 88.44 168 ALA B O 1
ATOM 3137 N N . ALA B 1 169 ? -0.773 15.203 7.445 1 86.12 169 ALA B N 1
ATOM 3138 C CA . ALA B 1 169 ? -1.168 13.969 8.133 1 86.12 169 ALA B CA 1
ATOM 3139 C C . ALA B 1 169 ? -2.5 13.453 7.598 1 86.12 169 ALA B C 1
ATOM 3141 O O . ALA B 1 169 ? -2.625 12.266 7.27 1 86.12 169 ALA B O 1
ATOM 3142 N N . MET B 1 170 ? -3.402 14.328 7.465 1 88.12 170 MET B N 1
ATOM 3143 C CA . MET B 1 170 ? -4.73 13.93 7.012 1 88.12 170 MET B CA 1
ATOM 3144 C C . MET B 1 170 ? -4.711 13.531 5.543 1 88.12 170 MET B C 1
ATOM 3146 O O . MET B 1 170 ? -5.465 12.648 5.121 1 88.12 170 MET B O 1
ATOM 3150 N N . GLU B 1 171 ? -3.91 14.172 4.812 1 87.06 171 GLU B N 1
ATOM 3151 C CA . GLU B 1 171 ? -3.768 13.844 3.398 1 87.06 171 GLU B CA 1
ATOM 3152 C C . GLU B 1 171 ? -3.174 12.445 3.217 1 87.06 171 GLU B C 1
ATOM 3154 O O . GLU B 1 171 ? -3.656 11.664 2.398 1 87.06 171 GLU B O 1
ATOM 3159 N N . ILE B 1 172 ? -2.197 12.148 3.959 1 82.62 172 ILE B N 1
ATOM 3160 C CA . ILE B 1 172 ? -1.584 10.828 3.947 1 82.62 172 ILE B CA 1
ATOM 3161 C C . ILE B 1 172 ? -2.633 9.766 4.277 1 82.62 172 ILE B C 1
ATOM 3163 O O . ILE B 1 172 ? -2.707 8.734 3.615 1 82.62 172 ILE B O 1
ATOM 3167 N N . ASN B 1 173 ? -3.424 10.094 5.281 1 81.62 173 ASN B N 1
ATOM 3168 C CA . ASN B 1 173 ? -4.457 9.148 5.699 1 81.62 173 ASN B CA 1
ATOM 3169 C C . ASN B 1 173 ? -5.477 8.906 4.59 1 81.62 173 ASN B C 1
ATOM 3171 O O . ASN B 1 173 ? -6.008 7.801 4.461 1 81.62 173 ASN B O 1
ATOM 3175 N N . ALA B 1 174 ? -5.676 9.906 3.836 1 82.56 174 ALA B N 1
ATOM 3176 C CA . ALA B 1 174 ? -6.652 9.812 2.754 1 82.56 174 ALA B CA 1
ATOM 3177 C C . ALA B 1 174 ? -6.102 8.992 1.588 1 82.56 174 ALA B C 1
ATOM 3179 O O . ALA B 1 174 ? -6.863 8.367 0.85 1 82.56 174 ALA B O 1
ATOM 3180 N N . VAL B 1 175 ? -4.785 9.016 1.442 1 80.81 175 VAL B N 1
ATOM 3181 C CA . VAL B 1 175 ? -4.133 8.328 0.331 1 80.81 175 VAL B CA 1
ATOM 3182 C C . VAL B 1 175 ? -3.92 6.859 0.686 1 80.81 175 VAL B C 1
ATOM 3184 O O . VAL B 1 175 ? -3.836 6.004 -0.201 1 80.81 175 VAL B O 1
ATOM 3187 N N . ARG B 1 176 ? -3.988 6.512 1.905 1 77.62 176 ARG B N 1
ATOM 3188 C CA . ARG B 1 176 ? -3.631 5.191 2.422 1 77.62 176 ARG B CA 1
ATOM 3189 C C . ARG B 1 176 ? -4.504 4.109 1.803 1 77.62 176 ARG B C 1
ATOM 3191 O O . ARG B 1 176 ? -3.996 3.088 1.33 1 77.62 176 ARG B O 1
ATOM 3198 N N . PRO B 1 177 ? -5.734 4.297 1.738 1 72.62 177 PRO B N 1
ATOM 3199 C CA . PRO B 1 177 ? -6.586 3.25 1.163 1 72.62 177 PRO B CA 1
ATOM 3200 C C . PRO B 1 177 ? -6.27 2.975 -0.306 1 72.62 177 PRO B C 1
ATOM 3202 O O . PRO B 1 177 ? -6.41 1.842 -0.771 1 72.62 177 PRO B O 1
ATOM 3205 N N . PHE B 1 178 ? -5.891 3.971 -0.986 1 72.25 178 PHE B N 1
ATOM 3206 C CA . PHE B 1 178 ? -5.52 3.799 -2.385 1 72.25 178 PHE B CA 1
ATOM 3207 C C . PHE B 1 178 ? -4.344 2.836 -2.52 1 72.25 178 PHE B C 1
ATOM 3209 O O . PHE B 1 178 ? -4.363 1.942 -3.367 1 72.25 178 PHE B O 1
ATOM 3216 N N . PHE B 1 179 ? -3.424 3.037 -1.722 1 72.81 179 PHE B N 1
ATOM 3217 C CA . PHE B 1 179 ? -2.24 2.186 -1.769 1 72.81 179 PHE B CA 1
ATOM 3218 C C . PHE B 1 179 ? -2.584 0.756 -1.367 1 72.81 179 PHE B C 1
ATOM 3220 O O . PHE B 1 179 ? -2.082 -0.199 -1.963 1 72.81 179 PHE B O 1
ATOM 3227 N N . LEU B 1 180 ? -3.484 0.662 -0.472 1 68.25 180 LEU B N 1
ATOM 3228 C CA . LEU B 1 180 ? -3.928 -0.661 -0.047 1 68.25 180 LEU B CA 1
ATOM 3229 C C . LEU B 1 180 ? -4.781 -1.32 -1.125 1 68.25 180 LEU B C 1
ATOM 3231 O O . LEU B 1 180 ? -4.648 -2.52 -1.381 1 68.25 180 LEU B O 1
ATOM 3235 N N . GLY B 1 181 ? -5.668 -0.509 -1.669 1 66.81 181 GLY B N 1
ATOM 3236 C CA . GLY B 1 181 ? -6.539 -0.997 -2.727 1 66.81 181 GLY B CA 1
ATOM 3237 C C . GLY B 1 181 ? -5.785 -1.43 -3.969 1 66.81 181 GLY B C 1
ATOM 3238 O O . GLY B 1 181 ? -6.117 -2.445 -4.582 1 66.81 181 GLY B O 1
ATOM 3239 N N . SER B 1 182 ? -4.883 -0.587 -4.383 1 68.06 182 SER B N 1
ATOM 3240 C CA . SER B 1 182 ? -4.094 -0.938 -5.555 1 68.06 182 SER B CA 1
ATOM 3241 C C . SER B 1 182 ? -3.479 -2.326 -5.418 1 68.06 182 SER B C 1
ATOM 3243 O O . SER B 1 182 ? -3.477 -3.109 -6.371 1 68.06 182 SER B O 1
ATOM 3245 N N . LEU B 1 183 ? -3.074 -2.607 -4.309 1 63.75 183 LEU B N 1
ATOM 3246 C CA . LEU B 1 183 ? -2.504 -3.928 -4.059 1 63.75 183 LEU B CA 1
ATOM 3247 C C . LEU B 1 183 ? -3.57 -5.012 -4.18 1 63.75 183 LEU B C 1
ATOM 3249 O O . LEU B 1 183 ? -3.314 -6.078 -4.742 1 63.75 183 LEU B O 1
ATOM 3253 N N . ASN B 1 184 ? -4.727 -4.637 -3.623 1 63.88 184 ASN B N 1
ATOM 3254 C CA . ASN B 1 184 ? -5.832 -5.586 -3.701 1 63.88 184 ASN B CA 1
ATOM 3255 C C . ASN B 1 184 ? -6.27 -5.816 -5.145 1 63.88 184 ASN B C 1
ATOM 3257 O O . ASN B 1 184 ? -6.613 -6.938 -5.523 1 63.88 184 ASN B O 1
ATOM 3261 N N . MET B 1 185 ? -6.301 -4.777 -5.812 1 63.19 185 MET B N 1
ATOM 3262 C CA . MET B 1 185 ? -6.68 -4.875 -7.219 1 63.19 185 MET B CA 1
ATOM 3263 C C . MET B 1 185 ? -5.723 -5.785 -7.98 1 63.19 185 MET B C 1
ATOM 3265 O O . MET B 1 185 ? -6.148 -6.594 -8.805 1 63.19 185 MET B O 1
ATOM 3269 N N . PHE B 1 186 ? -4.531 -5.609 -7.652 1 62.34 186 PHE B N 1
ATOM 3270 C CA . PHE B 1 186 ? -3.553 -6.48 -8.289 1 62.34 186 PHE B CA 1
ATOM 3271 C C . PHE B 1 186 ? -3.834 -7.945 -7.969 1 62.34 186 PHE B C 1
ATOM 3273 O O . PHE B 1 186 ? -3.732 -8.812 -8.836 1 62.34 186 PHE B O 1
ATOM 3280 N N . TYR B 1 187 ? -4.328 -8.094 -6.832 1 59.44 187 TYR B N 1
ATOM 3281 C CA . TYR B 1 187 ? -4.66 -9.445 -6.406 1 59.44 187 TYR B CA 1
ATOM 3282 C C . TYR B 1 187 ? -5.863 -9.977 -7.176 1 59.44 187 TYR B C 1
ATOM 3284 O O . TYR B 1 187 ? -5.871 -11.141 -7.602 1 59.44 187 TYR B O 1
ATOM 3292 N N . THR B 1 188 ? -6.781 -9.102 -7.328 1 60.75 188 THR B N 1
ATOM 3293 C CA . THR B 1 188 ? -8.023 -9.5 -7.984 1 60.75 188 THR B CA 1
ATOM 3294 C C . THR B 1 188 ? -7.793 -9.727 -9.477 1 60.75 188 THR B C 1
ATOM 3296 O O . THR B 1 188 ? -8.336 -10.672 -10.055 1 60.75 188 THR B O 1
ATOM 3299 N N . TYR B 1 189 ? -7.117 -8.906 -10.086 1 58.16 189 TYR B N 1
ATOM 3300 C CA . TYR B 1 189 ? -6.84 -9.016 -11.516 1 58.16 189 TYR B CA 1
ATOM 3301 C C . TYR B 1 189 ? -6.121 -10.32 -11.836 1 58.16 189 TYR B C 1
ATOM 3303 O O . TYR B 1 189 ? -6.41 -10.969 -12.844 1 58.16 189 TYR B O 1
ATOM 3311 N N . GLN B 1 190 ? -5.293 -10.578 -11.047 1 57.84 190 GLN B N 1
ATOM 3312 C CA . GLN B 1 190 ? -4.555 -11.82 -11.25 1 57.84 190 GLN B CA 1
ATOM 3313 C C . GLN B 1 190 ? -5.484 -13.031 -11.188 1 57.84 190 GLN B C 1
ATOM 3315 O O . GLN B 1 190 ? -5.34 -13.969 -11.977 1 57.84 190 GLN B O 1
ATOM 3320 N N . ARG B 1 191 ? -6.457 -12.859 -10.305 1 56.75 191 ARG B N 1
ATOM 3321 C CA . ARG B 1 191 ? -7.426 -13.945 -10.172 1 56.75 191 ARG B CA 1
ATOM 3322 C C . ARG B 1 191 ? -8.32 -14.039 -11.406 1 56.75 191 ARG B C 1
ATOM 3324 O O . ARG B 1 191 ? -8.664 -15.133 -11.844 1 56.75 191 ARG B O 1
ATOM 3331 N N . MET B 1 192 ? -8.594 -12.914 -11.898 1 52.97 192 MET B N 1
ATOM 3332 C CA . MET B 1 192 ? -9.469 -12.867 -13.07 1 52.97 192 MET B CA 1
ATOM 3333 C C . MET B 1 192 ? -8.75 -13.391 -14.305 1 52.97 192 MET B C 1
ATOM 3335 O O . MET B 1 192 ? -9.344 -14.086 -15.125 1 52.97 192 MET B O 1
ATOM 3339 N N . GLU B 1 193 ? -7.656 -12.977 -14.477 1 52.91 193 GLU B N 1
ATOM 3340 C CA . GLU B 1 193 ? -6.887 -13.438 -15.625 1 52.91 193 GLU B CA 1
ATOM 3341 C C . GLU B 1 193 ? -6.672 -14.953 -15.57 1 52.91 193 GLU B C 1
ATOM 3343 O O . GLU B 1 193 ? -6.707 -15.625 -16.594 1 52.91 193 GLU B O 1
ATOM 3348 N N . GLU B 1 194 ? -6.477 -15.375 -14.453 1 53.5 194 GLU B N 1
ATOM 3349 C CA . GLU B 1 194 ? -6.367 -16.828 -14.281 1 53.5 194 GLU B CA 1
ATOM 3350 C C . GLU B 1 194 ? -7.652 -17.531 -14.695 1 53.5 194 GLU B C 1
ATOM 3352 O O . GLU B 1 194 ? -7.609 -18.594 -15.312 1 53.5 194 GLU B O 1
ATOM 3357 N N . ALA B 1 195 ? -8.82 -16.922 -14.312 1 50.19 195 ALA B N 1
ATOM 3358 C CA . ALA B 1 195 ? -10.109 -17.5 -14.719 1 50.19 195 ALA B CA 1
ATOM 3359 C C . ALA B 1 195 ? -10.266 -17.453 -16.234 1 50.19 195 ALA B C 1
ATOM 3361 O O . ALA B 1 195 ? -10.859 -18.359 -16.828 1 50.19 195 ALA B O 1
ATOM 3362 N N . ALA B 1 196 ? -9.75 -16.531 -16.859 1 47.28 196 ALA B N 1
ATOM 3363 C CA . ALA B 1 196 ? -9.852 -16.375 -18.312 1 47.28 196 ALA B CA 1
ATOM 3364 C C . ALA B 1 196 ? -8.922 -17.344 -19.016 1 47.28 196 ALA B C 1
ATOM 3366 O O . ALA B 1 196 ? -9.266 -17.891 -20.078 1 47.28 196 ALA B O 1
ATOM 3367 N N . ILE B 1 197 ? -7.855 -17.469 -18.531 1 46.81 197 ILE B N 1
ATOM 3368 C CA . ILE B 1 197 ? -6.926 -18.422 -19.141 1 46.81 197 ILE B CA 1
ATOM 3369 C C . ILE B 1 197 ? -7.41 -19.844 -18.891 1 46.81 197 ILE B C 1
ATOM 3371 O O . ILE B 1 197 ? -7.352 -20.688 -19.781 1 46.81 197 ILE B O 1
ATOM 3375 N N . GLY B 1 198 ? -7.875 -20.156 -17.703 1 41.97 198 GLY B N 1
ATOM 3376 C CA . GLY B 1 198 ? -8.43 -21.469 -17.453 1 41.97 198 GLY B CA 1
ATOM 3377 C C . GLY B 1 198 ? -9.766 -21.703 -18.125 1 41.97 198 GLY B C 1
ATOM 3378 O O . GLY B 1 198 ? -10.266 -22.828 -18.156 1 41.97 198 GLY B O 1
ATOM 3379 N N . GLY B 1 199 ? -10.508 -20.641 -18.328 1 39.81 199 GLY B N 1
ATOM 3380 C CA . GLY B 1 199 ? -11.812 -20.812 -18.938 1 39.81 199 GLY B CA 1
ATOM 3381 C C . GLY B 1 199 ? -11.734 -21.281 -20.375 1 39.81 199 GLY B C 1
ATOM 3382 O O . GLY B 1 199 ? -12.75 -21.344 -21.062 1 39.81 199 GLY B O 1
ATOM 3383 N N . GLY B 1 200 ? -10.586 -21.375 -21.031 1 35.09 200 GLY B N 1
ATOM 3384 C CA . GLY B 1 200 ? -10.664 -21.875 -22.406 1 35.09 200 GLY B CA 1
ATOM 3385 C C . GLY B 1 200 ? -11.312 -23.234 -22.516 1 35.09 200 GLY B C 1
ATOM 3386 O O . GLY B 1 200 ? -11.797 -23.609 -23.578 1 35.09 200 GLY B O 1
ATOM 3387 N N . SER B 1 201 ? -10.953 -24.25 -21.672 1 34.44 201 SER B N 1
ATOM 3388 C CA . SER B 1 201 ? -11.383 -25.562 -22.141 1 34.44 201 SER B CA 1
ATOM 3389 C C . SER B 1 201 ? -12.875 -25.781 -21.875 1 34.44 201 SER B C 1
ATOM 3391 O O . SER B 1 201 ? -13.469 -26.719 -22.406 1 34.44 201 SER B O 1
ATOM 3393 N N . GLN B 1 202 ? -13.492 -25.438 -20.781 1 32.34 202 GLN B N 1
ATOM 3394 C CA . GLN B 1 202 ? -14.695 -26.25 -20.625 1 32.34 202 GLN B CA 1
ATOM 3395 C C . GLN B 1 202 ? -15.766 -25.844 -21.641 1 32.34 202 GLN B C 1
ATOM 3397 O O . GLN B 1 202 ? -16.578 -26.688 -22.031 1 32.34 202 GLN B O 1
ATOM 3402 N N . LEU B 1 203 ? -16.297 -24.625 -21.703 1 31.53 203 LEU B N 1
ATOM 3403 C CA . LEU B 1 203 ? -17.734 -24.609 -21.969 1 31.53 203 LEU B CA 1
ATOM 3404 C C . LEU B 1 203 ? -18.016 -24.938 -23.438 1 31.53 203 LEU B C 1
ATOM 3406 O O . LEU B 1 203 ? -17.922 -24.062 -24.297 1 31.53 203 LEU B O 1
ATOM 3410 N N . GLY B 1 204 ? -17.391 -25.969 -24 1 29.73 204 GLY B N 1
ATOM 3411 C CA . GLY B 1 204 ? -18.062 -26.531 -25.156 1 29.73 204 GLY B CA 1
ATOM 3412 C C . GLY B 1 204 ? -19.547 -26.766 -24.938 1 29.73 204 GLY B C 1
ATOM 3413 O O . GLY B 1 204 ? -20.016 -27.891 -24.969 1 29.73 204 GLY B O 1
ATOM 3414 N N . GLY B 1 205 ? -20.156 -26.281 -23.875 1 27.52 205 GLY B N 1
ATOM 3415 C CA . GLY B 1 205 ? -21.578 -26.547 -23.906 1 27.52 205 GLY B CA 1
ATOM 3416 C C . GLY B 1 205 ? -22.219 -26.203 -25.234 1 27.52 205 GLY B C 1
ATOM 3417 O O . GLY B 1 205 ? -21.828 -25.219 -25.875 1 27.52 205 GLY B O 1
ATOM 3418 N N . SER B 1 206 ? -22.578 -27.25 -26.031 1 28.38 206 SER B N 1
ATOM 3419 C CA . SER B 1 206 ? -23.484 -27.297 -27.172 1 28.38 206 SER B CA 1
ATOM 3420 C C . SER B 1 206 ? -24.719 -26.422 -26.922 1 28.38 206 SER B C 1
ATOM 3422 O O . SER B 1 206 ? -25.562 -26.75 -26.078 1 28.38 206 SER B O 1
ATOM 3424 N N . LEU B 1 207 ? -24.578 -25.234 -26.547 1 28.16 207 LEU B N 1
ATOM 3425 C CA . LEU B 1 207 ? -25.797 -24.438 -26.641 1 28.16 207 LEU B CA 1
ATOM 3426 C C . LEU B 1 207 ? -26.531 -24.703 -27.953 1 28.16 207 LEU B C 1
ATOM 3428 O O . LEU B 1 207 ? -26.109 -24.203 -29 1 28.16 207 LEU B O 1
ATOM 3432 N N . ALA B 1 208 ? -26.781 -26.031 -28.094 1 29.23 208 ALA B N 1
ATOM 3433 C CA . ALA B 1 208 ? -27.734 -26.297 -29.172 1 29.23 208 ALA B CA 1
ATOM 3434 C C . ALA B 1 208 ? -28.891 -25.297 -29.125 1 29.23 208 ALA B C 1
ATOM 3436 O O . ALA B 1 208 ? -29.406 -24.969 -28.047 1 29.23 208 ALA B O 1
ATOM 3437 N N . PRO B 1 209 ? -28.922 -24.344 -29.969 1 29.06 209 PRO B N 1
ATOM 3438 C CA . PRO B 1 209 ? -30.078 -23.438 -30.078 1 29.06 209 PRO B CA 1
ATOM 3439 C C . PRO B 1 209 ? -31.406 -24.156 -29.984 1 29.06 209 PRO B C 1
ATOM 3441 O O . PRO B 1 209 ? -31.672 -25.078 -30.766 1 29.06 209 PRO B O 1
ATOM 3444 N N . SER B 1 210 ? -31.719 -24.719 -28.719 1 28.23 210 SER B N 1
ATOM 3445 C CA . SER B 1 210 ? -33.031 -25.359 -28.578 1 28.23 210 SER B CA 1
ATOM 3446 C C . SER B 1 210 ? -34.094 -24.594 -29.328 1 28.23 210 SER B C 1
ATOM 3448 O O . SER B 1 210 ? -34.469 -23.484 -28.922 1 28.23 210 SER B O 1
ATOM 3450 N N . THR B 1 211 ? -34 -24.594 -30.609 1 29.03 211 THR B N 1
ATOM 3451 C CA . THR B 1 211 ? -35.094 -24.156 -31.453 1 29.03 211 THR B CA 1
ATOM 3452 C C . THR B 1 211 ? -36.406 -24.781 -30.984 1 29.03 211 THR B C 1
ATOM 3454 O O . THR B 1 211 ? -36.719 -25.922 -31.328 1 29.03 211 THR B O 1
ATOM 3457 N N . GLN B 1 212 ? -36.531 -24.906 -29.594 1 27.95 212 GLN B N 1
ATOM 3458 C CA . GLN B 1 212 ? -37.844 -25.469 -29.25 1 27.95 212 GLN B CA 1
ATOM 3459 C C . GLN B 1 212 ? -38.969 -24.781 -30.016 1 27.95 212 GLN B C 1
ATOM 3461 O O . GLN B 1 212 ? -39.062 -23.562 -30.031 1 27.95 212 GLN B O 1
ATOM 3466 N N . PRO B 1 213 ? -39.406 -25.422 -31.031 1 29.39 213 PRO B N 1
ATOM 3467 C CA . PRO B 1 213 ? -40.562 -24.922 -31.812 1 29.39 213 PRO B CA 1
ATOM 3468 C C . PRO B 1 213 ? -41.719 -24.438 -30.922 1 29.39 213 PRO B C 1
ATOM 3470 O O . PRO B 1 213 ? -42 -25.062 -29.906 1 29.39 213 PRO B O 1
ATOM 3473 N N . LEU B 1 214 ? -41.75 -23.078 -30.672 1 31.38 214 LEU B N 1
ATOM 3474 C CA . LEU B 1 214 ? -42.906 -22.422 -30.031 1 31.38 214 LEU B CA 1
ATOM 3475 C C . LEU B 1 214 ? -44.219 -23.094 -30.422 1 31.38 214 LEU B C 1
ATOM 3477 O O . LEU B 1 214 ? -44.625 -23.047 -31.578 1 31.38 214 LEU B O 1
ATOM 3481 N N . GLN B 1 215 ? -44.375 -24.391 -29.938 1 26.08 215 GLN B N 1
ATOM 3482 C CA . GLN B 1 215 ? -45.625 -25.062 -30.234 1 26.08 215 GLN B CA 1
ATOM 3483 C C . GLN B 1 215 ? -46.812 -24.125 -30.062 1 26.08 215 GLN B C 1
ATOM 3485 O O . GLN B 1 215 ? -46.938 -23.469 -29.016 1 26.08 215 GLN B O 1
ATOM 3490 N N . GLN B 1 216 ? -47.344 -23.625 -31.125 1 29.97 216 GLN B N 1
ATOM 3491 C CA . GLN B 1 216 ? -48.562 -22.859 -31.359 1 29.97 216 GLN B CA 1
ATOM 3492 C C . GLN B 1 216 ? -49.719 -23.391 -30.516 1 29.97 216 GLN B C 1
ATOM 3494 O O . GLN B 1 216 ? -50.094 -24.562 -30.641 1 29.97 216 GLN B O 1
ATOM 3499 N N . GLN B 1 217 ? -49.719 -23.047 -29.094 1 30.78 217 GLN B N 1
ATOM 3500 C CA . GLN B 1 217 ? -50.875 -23.422 -28.281 1 30.78 217 GLN B CA 1
ATOM 3501 C C . GLN B 1 217 ? -52.156 -23.234 -29.062 1 30.78 217 GLN B C 1
ATOM 3503 O O . GLN B 1 217 ? -52.406 -22.172 -29.656 1 30.78 217 GLN B O 1
ATOM 3508 N N . PRO B 1 218 ? -52.688 -24.391 -29.516 1 30.61 218 PRO B N 1
ATOM 3509 C CA . PRO B 1 218 ? -53.938 -24.375 -30.312 1 30.61 218 PRO B CA 1
ATOM 3510 C C . PRO B 1 218 ? -55 -23.438 -29.75 1 30.61 218 PRO B C 1
ATOM 3512 O O . PRO B 1 218 ? -55 -23.141 -28.562 1 30.61 218 PRO B O 1
ATOM 3515 N N . ALA B 1 219 ? -55.5 -22.578 -30.578 1 33.44 219 ALA B N 1
ATOM 3516 C CA . ALA B 1 219 ? -56.594 -21.594 -30.531 1 33.44 219 ALA B CA 1
ATOM 3517 C C . ALA B 1 219 ? -57.812 -22.172 -29.828 1 33.44 219 ALA B C 1
ATOM 3519 O O . ALA B 1 219 ? -58.406 -23.141 -30.312 1 33.44 219 ALA B O 1
ATOM 3520 N N . ARG B 1 220 ? -57.75 -22.312 -28.453 1 30.34 220 ARG B N 1
ATOM 3521 C CA . ARG B 1 220 ? -58.969 -22.812 -27.797 1 30.34 220 ARG B CA 1
ATOM 3522 C C . ARG B 1 220 ? -60.219 -22.172 -28.406 1 30.34 220 ARG B C 1
ATOM 3524 O O . ARG B 1 220 ? -60.312 -20.953 -28.453 1 30.34 220 ARG B O 1
ATOM 3531 N N . GLN B 1 221 ? -60.75 -22.844 -29.391 1 24.83 221 GLN B N 1
ATOM 3532 C CA . GLN B 1 221 ? -62 -22.531 -30.062 1 24.83 221 GLN B CA 1
ATOM 3533 C C . GLN B 1 221 ? -63.094 -22.203 -29.047 1 24.83 221 GLN B C 1
ATOM 3535 O O . GLN B 1 221 ? -63.406 -23.031 -28.172 1 24.83 221 GLN B O 1
ATOM 3540 N N . LEU B 1 222 ? -63.062 -20.891 -28.578 1 27.5 222 LEU B N 1
ATOM 3541 C CA . LEU B 1 222 ? -64.188 -20.406 -27.797 1 27.5 222 LEU B CA 1
ATOM 3542 C C . LEU B 1 222 ? -65.5 -20.891 -28.375 1 27.5 222 LEU B C 1
ATOM 3544 O O . LEU B 1 222 ? -65.812 -20.609 -29.547 1 27.5 222 LEU B O 1
ATOM 3548 N N . ARG B 1 223 ? -65.875 -22.203 -28.109 1 27.53 223 ARG B N 1
ATOM 3549 C CA . ARG B 1 223 ? -67.188 -22.75 -28.516 1 27.53 223 ARG B CA 1
ATOM 3550 C C . ARG B 1 223 ? -68.312 -21.781 -28.188 1 27.53 223 ARG B C 1
ATOM 3552 O O . ARG B 1 223 ? -68.562 -21.469 -27.031 1 27.53 223 ARG B O 1
ATOM 3559 N N . ARG B 1 224 ? -68.438 -20.75 -29.125 1 27.53 224 ARG B N 1
ATOM 3560 C CA . ARG B 1 224 ? -69.625 -19.859 -29.109 1 27.53 224 ARG B CA 1
ATOM 3561 C C . ARG B 1 224 ? -70.875 -20.656 -28.875 1 27.53 224 ARG B C 1
ATOM 3563 O O . ARG B 1 224 ? -71.125 -21.719 -29.484 1 27.53 224 ARG B O 1
ATOM 3570 N N . ALA B 1 225 ? -71.562 -20.469 -27.703 1 28.05 225 ALA B N 1
ATOM 3571 C CA . ALA B 1 225 ? -72.938 -20.844 -27.281 1 28.05 225 ALA B CA 1
ATOM 3572 C C . ALA B 1 225 ? -73.938 -20.547 -28.375 1 28.05 225 ALA B C 1
ATOM 3574 O O . ALA B 1 225 ? -74.125 -19.391 -28.75 1 28.05 225 ALA B O 1
ATOM 3575 N N . GLY B 1 226 ? -73.938 -21.25 -29.562 1 22.7 226 GLY B N 1
ATOM 3576 C CA . GLY B 1 226 ? -75.062 -21.203 -30.484 1 22.7 226 GLY B CA 1
ATOM 3577 C C . GLY B 1 226 ? -76.438 -21.359 -29.812 1 22.7 226 GLY B C 1
ATOM 3578 O O . GLY B 1 226 ? -76.688 -22.391 -29.203 1 22.7 226 GLY B O 1
ATOM 3579 N N . GLY B 1 227 ? -76.875 -20.234 -29.109 1 23.28 227 GLY B N 1
ATOM 3580 C CA . GLY B 1 227 ? -78.312 -20.062 -28.859 1 23.28 227 GLY B CA 1
ATOM 3581 C C . GLY B 1 227 ? -79.188 -20.531 -30.016 1 23.28 227 GLY B C 1
ATOM 3582 O O . GLY B 1 227 ? -78.812 -20.359 -31.188 1 23.28 227 GLY B O 1
ATOM 3583 N N . VAL B 1 228 ? -80.062 -21.531 -29.875 1 23.44 228 VAL B N 1
ATOM 3584 C CA . VAL B 1 228 ? -81.375 -22.141 -30.172 1 23.44 228 VAL B CA 1
ATOM 3585 C C . VAL B 1 228 ? -82.375 -21.047 -30.328 1 23.44 228 VAL B C 1
ATOM 3587 O O . VAL B 1 228 ? -83.25 -21.094 -31.234 1 23.44 228 VAL B O 1
ATOM 3590 N N . ARG B 1 229 ? -83 -20.016 -29.703 1 22.08 229 ARG B N 1
ATOM 3591 C CA . ARG B 1 229 ? -84 -19.344 -30.516 1 22.08 229 ARG B CA 1
ATOM 3592 C C . ARG B 1 229 ? -83.375 -18.516 -31.625 1 22.08 229 ARG B C 1
ATOM 3594 O O . ARG B 1 229 ? -82.312 -17.875 -31.406 1 22.08 229 ARG B O 1
#

Foldseek 3Di:
DCPDPPPPDVDDLVRLCVVQQFPKFKKAFQDADPDPQCWDQDPVGIWDNHDHPDITIGGNNVVLVCVVVVGIATEDDPCLDLVNLVVQLVVLQVDLPDHDDDQPSPVSVVSCQLPVQPVHCSLCRHQPPCSVVSSVSVVSSVVSVVVSVVVVVVVVVVVCCVVCPPPDPVRCVVCVVVVVVVVVVVVVVSVVVNCVVVPPPPDPPCVVVCVVVPPPPPPPPPPPPPPDD/DCLDPPPPDPDDLVRLCVVQQFPKFKKAFQDADPDPQCWDQDPVGIWDNHDHPDITIGGNNVVLVCVVVVGIATEDDPCLDLVNLVVQLVVLQVDLPDHDDDQPSPVSVVSCQLPVQPVHCSLCRHQPPCSVVSSVSVVSSVVSVVVSVVVVVVVVVVVCCVVCPPPDPVRCVVCVVVVVVVVVVVVVVSVVVNCVVVPPPPDPPCVVVCVVPPPPPPPPPPPPPPDDD

Secondary structure (DSSP, 8-state):
----S----SS-HHHHHHHHTTSEEEEEESS--SSTTS-EEETTEEE----TT--EEEEHHHHHHHHHTT-EEEPPPGGGSHHHHHHHHHHHHH-SS-PPP--TTHHHHHHHHHHGGGSS-HHHHHHGGGHHHHHHHHHHHHHHHHHHHHHHHHHHHHHHHHHTTT--HHHHHHHHHHHHHHHHHHHHHHHHHHHHHHTTSS---------------------------/----S----SS-HHHHHHHHTTSEEEEEESS--SSTTS-EEETTEEE----TT--EEEEHHHHHHHHHTT-EEEPPPGGGSHHHHHHHHHHHHH-SS-PPP--TTHHHHHHHHHHGGGSS-HHHHHHGGGHHHHHHHHHHHHHHHHHHHHHHHHHHHHHHHHHTTT--HHHHHHHHHHHHHHHHHHHHHHHHHHHHHHTTSS---------------------------